Protein AF-A0A9P4V7V2-F1 (afdb_monomer_lite)

Structure (mmCIF, N/CA/C/O backbone):
data_AF-A0A9P4V7V2-F1
#
_entry.id   AF-A0A9P4V7V2-F1
#
loop_
_atom_site.group_PDB
_atom_site.id
_atom_site.type_symbol
_atom_site.label_atom_id
_atom_site.label_alt_id
_atom_site.label_comp_id
_atom_site.label_asym_id
_atom_site.label_entity_id
_atom_site.label_seq_id
_atom_site.pdbx_PDB_ins_code
_atom_site.Cartn_x
_atom_site.Cartn_y
_atom_site.Cartn_z
_atom_site.occupancy
_atom_site.B_iso_or_equiv
_atom_site.auth_seq_id
_atom_site.auth_comp_id
_atom_site.auth_asym_id
_atom_site.auth_atom_id
_atom_site.pdbx_PDB_model_num
ATOM 1 N N . MET A 1 1 ? 22.843 38.818 9.099 1.00 37.25 1 MET A N 1
ATOM 2 C CA . MET A 1 1 ? 23.395 37.895 10.114 1.00 37.25 1 MET A CA 1
ATOM 3 C C . MET A 1 1 ? 22.519 36.655 10.127 1.00 37.25 1 MET A C 1
ATOM 5 O O . MET A 1 1 ? 21.359 36.767 10.492 1.00 37.25 1 MET A O 1
ATOM 9 N N . ALA A 1 2 ? 23.016 35.526 9.620 1.00 35.94 2 ALA A N 1
ATOM 10 C CA . ALA A 1 2 ? 22.269 34.270 9.603 1.00 35.94 2 ALA A CA 1
ATOM 11 C C . ALA A 1 2 ? 22.417 33.588 10.969 1.00 35.94 2 ALA A C 1
ATOM 13 O O . ALA A 1 2 ? 23.533 33.286 11.388 1.00 35.94 2 ALA A O 1
ATOM 14 N N . VAL A 1 3 ? 21.301 33.394 11.670 1.00 40.19 3 VAL A N 1
ATOM 15 C CA . VAL A 1 3 ? 21.255 32.634 12.921 1.00 40.19 3 VAL A CA 1
ATOM 16 C C . VAL A 1 3 ? 21.347 31.158 12.546 1.00 40.19 3 VAL A C 1
ATOM 18 O O . VAL A 1 3 ? 20.415 30.593 11.980 1.00 40.19 3 VAL A O 1
ATOM 21 N N . GLY A 1 4 ? 22.513 30.556 12.779 1.00 35.72 4 GLY A N 1
ATOM 22 C CA . GLY A 1 4 ? 22.720 29.126 12.592 1.00 35.72 4 GLY A CA 1
ATOM 23 C C . GLY A 1 4 ? 21.920 28.348 13.630 1.00 35.72 4 GLY A C 1
ATOM 24 O O . GLY A 1 4 ? 22.190 28.458 14.824 1.00 35.72 4 GLY A O 1
ATOM 25 N N . LEU A 1 5 ? 20.939 27.567 13.179 1.00 38.84 5 LEU A N 1
ATOM 26 C CA . LEU A 1 5 ? 20.303 26.545 14.003 1.00 38.84 5 LEU A CA 1
ATOM 27 C C . LEU A 1 5 ? 21.349 25.452 14.266 1.00 38.84 5 LEU A C 1
ATOM 29 O O . LEU A 1 5 ? 21.748 24.730 13.353 1.00 38.84 5 LEU A O 1
ATOM 33 N N . SER A 1 6 ? 21.846 25.391 15.500 1.00 39.31 6 SER A N 1
ATOM 34 C CA . SER A 1 6 ? 22.744 24.334 15.964 1.00 39.31 6 SER A CA 1
ATOM 35 C C . SER A 1 6 ? 21.979 23.013 15.968 1.00 39.31 6 SER A C 1
ATOM 37 O O . SER A 1 6 ? 21.012 22.873 16.711 1.00 39.31 6 SER A O 1
ATOM 39 N N . ALA A 1 7 ? 22.396 22.054 15.140 1.00 36.41 7 ALA A N 1
ATOM 40 C CA . ALA A 1 7 ? 21.863 20.699 15.181 1.00 36.41 7 ALA A CA 1
ATOM 41 C C . ALA A 1 7 ? 22.254 20.057 16.519 1.00 36.41 7 ALA A C 1
ATOM 43 O O . ALA A 1 7 ? 23.437 19.863 16.804 1.00 36.41 7 ALA A O 1
ATOM 44 N N . GLU A 1 8 ? 21.263 19.787 17.361 1.00 43.97 8 GLU A N 1
ATOM 45 C CA . GLU A 1 8 ? 21.451 19.118 18.643 1.00 43.97 8 GLU A CA 1
ATOM 46 C C . GLU A 1 8 ? 21.884 17.665 18.389 1.00 43.97 8 GLU A C 1
ATOM 48 O O . GLU A 1 8 ? 21.303 16.961 17.559 1.00 43.97 8 GLU A O 1
ATOM 53 N N . ALA A 1 9 ? 22.966 17.229 19.036 1.00 37.91 9 ALA A N 1
ATOM 54 C CA . ALA A 1 9 ? 23.519 15.898 18.824 1.00 37.91 9 ALA A CA 1
ATOM 55 C C . ALA A 1 9 ? 22.587 14.843 19.440 1.00 37.91 9 ALA A C 1
ATOM 57 O O . ALA A 1 9 ? 22.556 14.670 20.656 1.00 37.91 9 ALA A O 1
ATOM 58 N N . MET A 1 10 ? 21.835 14.125 18.599 1.00 35.62 10 MET A N 1
ATOM 59 C CA . MET A 1 10 ? 21.063 12.957 19.029 1.00 35.62 10 MET A CA 1
ATOM 60 C C . MET A 1 10 ? 22.012 11.847 19.495 1.00 35.62 10 MET A C 1
ATOM 62 O O . MET A 1 10 ? 22.869 11.385 18.738 1.00 35.62 10 MET A O 1
ATOM 66 N N . LEU A 1 11 ? 21.849 11.404 20.742 1.00 46.38 11 LEU A N 1
ATOM 67 C CA . LEU A 1 11 ? 22.545 10.239 21.283 1.00 46.38 11 LEU A CA 1
ATOM 68 C C . LEU A 1 11 ? 22.006 8.970 20.616 1.00 46.38 11 LEU A C 1
ATOM 70 O O . LEU A 1 11 ? 20.794 8.803 20.489 1.00 46.38 11 LEU A O 1
ATOM 74 N N . ALA A 1 12 ? 22.893 8.053 20.224 1.00 43.50 12 ALA A N 1
ATOM 75 C CA . ALA A 1 12 ? 22.511 6.792 19.584 1.00 43.50 12 ALA A CA 1
ATOM 76 C C . ALA A 1 12 ? 21.562 5.935 20.448 1.00 43.50 12 ALA A C 1
ATOM 78 O O . ALA A 1 12 ? 20.797 5.147 19.900 1.00 43.50 12 ALA A O 1
ATOM 79 N N . GLU A 1 13 ? 21.555 6.128 21.773 1.00 48.25 13 GLU A N 1
ATOM 80 C CA . GLU A 1 13 ? 20.610 5.460 22.680 1.00 48.25 13 GLU A CA 1
ATOM 81 C C . GLU A 1 13 ? 19.154 5.897 22.472 1.00 48.25 13 GLU A C 1
ATOM 83 O O . GLU A 1 13 ? 18.245 5.146 22.789 1.00 48.25 13 GLU A O 1
ATOM 88 N N . SER A 1 14 ? 18.910 7.080 21.897 1.00 56.03 14 SER A N 1
ATOM 89 C CA . SER A 1 14 ? 17.547 7.535 21.584 1.00 56.03 14 SER A CA 1
ATOM 90 C C . SER A 1 14 ? 16.941 6.830 20.365 1.00 56.03 14 SER A C 1
ATOM 92 O O . SER A 1 14 ? 15.735 6.906 20.146 1.00 56.03 14 SER A O 1
ATOM 94 N N . LEU A 1 15 ? 17.767 6.147 19.561 1.00 49.16 15 LEU A N 1
ATOM 95 C CA . LEU A 1 15 ? 17.341 5.493 18.321 1.00 49.16 15 LEU A CA 1
ATOM 96 C C . LEU A 1 15 ? 16.906 4.037 18.515 1.00 49.16 15 LEU A C 1
ATOM 98 O O . LEU A 1 15 ? 16.315 3.468 17.595 1.00 49.16 15 LEU A O 1
ATOM 102 N N . VAL A 1 16 ? 17.223 3.442 19.666 1.00 53.06 16 VAL A N 1
ATOM 103 C CA . VAL A 1 16 ? 16.916 2.046 19.988 1.00 53.06 16 VAL A CA 1
ATOM 104 C C . VAL A 1 16 ? 16.326 2.018 21.386 1.00 53.06 16 VAL A C 1
ATOM 106 O O . VAL A 1 16 ? 16.990 2.424 22.339 1.00 53.06 16 VAL A O 1
ATOM 109 N N . SER A 1 17 ? 15.078 1.574 21.528 1.00 69.75 17 SER A N 1
ATOM 110 C CA . SER A 1 17 ? 14.465 1.534 22.856 1.00 69.75 17 SER A CA 1
ATOM 111 C C . SER A 1 17 ? 15.175 0.492 23.727 1.00 69.75 17 SER A C 1
ATOM 113 O O . SER A 1 17 ? 15.653 -0.537 23.242 1.00 69.75 17 SER A O 1
ATOM 115 N N . ALA A 1 18 ? 15.250 0.733 25.038 1.00 70.19 18 ALA A N 1
ATOM 116 C CA . ALA A 1 18 ? 15.827 -0.242 25.967 1.00 70.19 18 ALA A CA 1
ATOM 117 C C . ALA A 1 18 ? 15.110 -1.607 25.885 1.00 70.19 18 ALA A C 1
ATOM 119 O O . ALA A 1 18 ? 15.733 -2.648 26.072 1.00 70.19 18 ALA A O 1
ATOM 120 N N . GLU A 1 19 ? 13.822 -1.597 25.537 1.00 71.31 19 GLU A N 1
ATOM 121 C CA . GLU A 1 19 ? 12.991 -2.782 25.309 1.00 71.31 19 GLU A CA 1
ATOM 122 C C . GLU A 1 19 ? 13.424 -3.566 24.060 1.00 71.31 19 GLU A C 1
ATOM 124 O O . GLU A 1 19 ? 13.492 -4.793 24.101 1.00 71.31 19 GLU A O 1
ATOM 129 N N . GLU A 1 20 ? 13.784 -2.879 22.970 1.00 63.53 20 GLU A N 1
ATOM 130 C CA . GLU A 1 20 ? 14.315 -3.506 21.752 1.00 63.53 20 GLU A CA 1
ATOM 131 C C . GLU A 1 20 ? 15.679 -4.156 22.008 1.00 63.53 20 GLU A C 1
ATOM 133 O O . GLU A 1 20 ? 15.911 -5.295 21.599 1.00 63.53 20 GLU A O 1
ATOM 138 N N . VAL A 1 21 ? 16.574 -3.466 22.727 1.00 74.56 21 VAL A N 1
ATOM 139 C CA . VAL A 1 21 ? 17.888 -4.023 23.093 1.00 74.56 21 VAL A CA 1
ATOM 140 C C . VAL A 1 21 ? 17.720 -5.241 23.996 1.00 74.56 21 VAL A C 1
ATOM 142 O O . VAL A 1 21 ? 18.354 -6.268 23.756 1.00 74.56 21 VAL A O 1
ATOM 145 N N . GLN A 1 22 ? 16.844 -5.153 24.999 1.00 74.50 22 GLN A N 1
ATOM 146 C CA . GLN A 1 22 ? 16.570 -6.259 25.910 1.00 74.50 22 GLN A CA 1
ATOM 147 C C . GLN A 1 22 ? 15.974 -7.460 25.163 1.00 74.50 22 GLN A C 1
ATOM 149 O O . GLN A 1 22 ? 16.446 -8.578 25.344 1.00 74.50 22 GLN A O 1
ATOM 154 N N . GLY A 1 23 ? 15.030 -7.234 24.243 1.00 69.19 23 GLY A N 1
ATOM 155 C CA . GLY A 1 23 ? 14.457 -8.292 23.407 1.00 69.19 23 GLY A CA 1
ATOM 156 C C . GLY A 1 23 ? 15.485 -8.986 22.506 1.00 69.19 23 GLY A C 1
ATOM 157 O O . GLY A 1 23 ? 15.437 -10.205 22.336 1.00 69.19 23 GLY A O 1
ATOM 158 N N . ILE A 1 24 ? 16.457 -8.239 21.968 1.00 70.00 24 ILE A N 1
ATOM 159 C CA . ILE A 1 24 ? 17.571 -8.804 21.190 1.00 70.00 24 ILE A CA 1
ATOM 160 C C . ILE A 1 24 ? 18.486 -9.648 22.087 1.00 70.00 24 ILE A C 1
ATOM 162 O O . ILE A 1 24 ? 18.857 -10.761 21.710 1.00 70.00 24 ILE A O 1
ATOM 166 N N . VAL A 1 25 ? 18.851 -9.138 23.265 1.00 79.44 25 VAL A N 1
ATOM 167 C CA . VAL A 1 25 ? 19.723 -9.842 24.219 1.00 79.44 25 VAL A CA 1
ATOM 168 C C . VAL A 1 25 ? 19.065 -11.133 24.703 1.00 79.44 25 VAL A C 1
ATOM 170 O O . VAL A 1 25 ? 19.703 -12.186 24.669 1.00 79.44 25 VAL A O 1
ATOM 173 N N . ASP A 1 26 ? 17.786 -11.082 25.066 1.00 76.12 26 ASP A N 1
ATOM 174 C CA . ASP A 1 26 ? 17.034 -12.244 25.537 1.00 76.12 26 ASP A CA 1
ATOM 175 C C . ASP A 1 26 ? 16.892 -13.305 24.436 1.00 76.12 26 ASP A C 1
ATOM 177 O O . ASP A 1 26 ? 17.086 -14.492 24.690 1.00 76.12 26 ASP A O 1
ATOM 181 N N . ALA A 1 27 ? 16.653 -12.903 23.184 1.00 64.88 27 ALA A N 1
ATOM 182 C CA . ALA A 1 27 ? 16.583 -13.840 22.064 1.00 64.88 27 ALA A CA 1
ATOM 183 C C . ALA A 1 27 ? 17.927 -14.521 21.750 1.00 64.88 27 ALA A C 1
ATOM 185 O O . ALA A 1 27 ? 17.959 -15.711 21.424 1.00 64.88 27 ALA A O 1
ATOM 186 N N . ILE A 1 28 ? 19.041 -13.791 21.879 1.00 77.75 28 ILE A N 1
ATOM 187 C CA . ILE A 1 28 ? 20.390 -14.353 21.723 1.00 77.75 28 ILE A CA 1
ATOM 188 C C . ILE A 1 28 ? 20.692 -15.346 22.852 1.00 77.75 28 ILE A C 1
ATOM 190 O O . ILE A 1 28 ? 21.239 -16.418 22.585 1.00 77.75 28 ILE A O 1
ATOM 194 N N . LEU A 1 29 ? 20.328 -15.016 24.096 1.00 79.81 29 LEU A N 1
ATOM 195 C CA . LEU A 1 29 ? 20.569 -15.867 25.265 1.00 79.81 29 LEU A CA 1
ATOM 196 C C . LEU A 1 29 ? 19.716 -17.141 25.255 1.00 79.81 29 LEU A C 1
ATOM 198 O O . LEU A 1 29 ? 20.208 -18.208 25.621 1.00 79.81 29 LEU A O 1
ATOM 202 N N . ASP A 1 30 ? 18.475 -17.057 24.779 1.00 75.25 30 ASP A N 1
ATOM 203 C CA . ASP A 1 30 ? 17.544 -18.187 24.761 1.00 75.25 30 ASP A CA 1
ATOM 204 C C . ASP A 1 30 ? 17.687 -19.102 23.533 1.00 75.25 30 ASP A C 1
ATOM 206 O O . ASP A 1 30 ? 17.002 -20.126 23.444 1.00 75.25 30 ASP A O 1
ATOM 210 N N . GLY A 1 31 ? 18.521 -18.746 22.548 1.00 50.81 31 GLY A N 1
ATOM 211 C CA . GLY A 1 31 ? 18.637 -19.488 21.284 1.00 50.81 31 GLY A CA 1
ATOM 212 C C . GLY A 1 31 ? 17.319 -19.569 20.501 1.00 50.81 31 GLY A C 1
ATOM 213 O O . GLY A 1 31 ? 17.166 -20.396 19.598 1.00 50.81 31 GLY A O 1
ATOM 214 N N . ARG A 1 32 ? 16.345 -18.726 20.855 1.00 47.91 32 ARG A N 1
ATOM 215 C CA . ARG A 1 32 ? 15.065 -18.608 20.171 1.00 47.91 32 ARG A CA 1
ATOM 216 C C . ARG A 1 32 ? 15.226 -17.546 19.091 1.00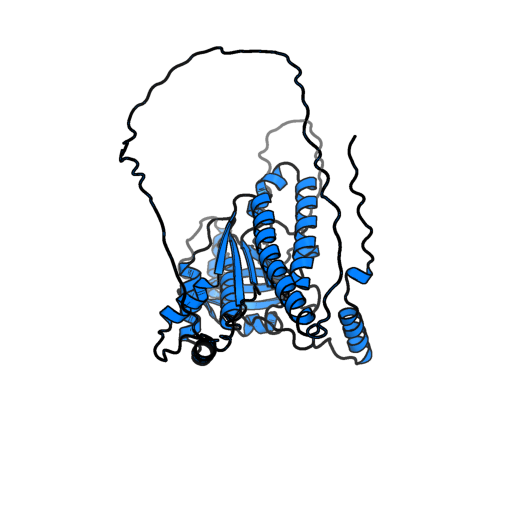 47.91 32 ARG A C 1
ATOM 218 O O . ARG A 1 32 ? 15.680 -16.442 19.360 1.00 47.91 32 ARG A O 1
ATOM 225 N N . SER A 1 33 ? 14.809 -17.865 17.863 1.00 49.06 33 SER A N 1
ATOM 226 C CA . SER A 1 33 ? 14.458 -16.817 16.895 1.00 49.06 33 SER A CA 1
ATOM 227 C C . SER A 1 33 ? 13.542 -15.831 17.621 1.00 49.06 33 SER A C 1
ATOM 229 O O . SER A 1 33 ? 12.643 -16.308 18.320 1.00 49.06 33 SER A O 1
ATOM 231 N N . ILE A 1 34 ? 13.816 -14.520 17.515 1.00 49.81 34 ILE A N 1
ATOM 232 C CA . ILE A 1 34 ? 13.011 -13.430 18.088 1.00 49.81 34 ILE A CA 1
ATOM 233 C C . ILE A 1 34 ? 11.565 -13.654 17.628 1.00 49.81 34 ILE A C 1
ATOM 235 O O . ILE A 1 34 ? 11.141 -13.193 16.570 1.00 49.81 34 ILE A O 1
ATOM 239 N N . ARG A 1 35 ? 10.804 -14.447 18.384 1.00 45.56 35 ARG A N 1
ATOM 240 C CA . ARG A 1 35 ? 9.365 -14.581 18.228 1.00 45.56 35 ARG A CA 1
ATOM 241 C C . ARG A 1 35 ? 8.835 -13.338 18.891 1.00 45.56 35 ARG A C 1
ATOM 243 O O . ARG A 1 35 ? 8.602 -13.322 20.094 1.00 45.56 35 ARG A O 1
ATOM 250 N N . ASP A 1 36 ? 8.816 -12.292 18.081 1.00 48.75 36 ASP A N 1
ATOM 251 C CA 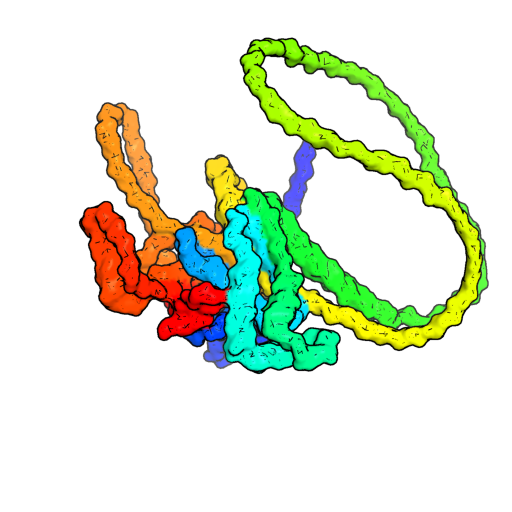. ASP A 1 36 ? 8.410 -10.960 18.464 1.00 48.75 36 ASP A CA 1
ATOM 252 C C . ASP A 1 36 ? 7.086 -11.029 19.225 1.00 48.75 36 ASP A C 1
ATOM 254 O O . ASP A 1 36 ? 6.132 -11.687 18.793 1.00 48.75 36 ASP A O 1
ATOM 258 N N . GLY A 1 37 ? 7.081 -10.432 20.410 1.00 42.62 37 GLY A N 1
ATOM 259 C CA . GLY A 1 37 ? 5.959 -10.485 21.325 1.00 42.62 37 GLY A CA 1
ATOM 260 C C . GLY A 1 37 ? 4.771 -9.756 20.724 1.00 42.62 37 GLY A C 1
ATOM 261 O O . GLY A 1 37 ? 4.743 -8.536 20.735 1.00 42.62 37 GLY A O 1
ATOM 262 N N . GLY A 1 38 ? 3.797 -10.504 20.204 1.00 52.44 38 GLY A N 1
ATOM 263 C CA . GLY A 1 38 ? 2.387 -10.111 20.118 1.00 52.44 38 GLY A CA 1
ATOM 264 C C . GLY A 1 38 ? 2.032 -8.779 19.447 1.00 52.44 38 GLY A C 1
ATOM 265 O O . GLY A 1 38 ? 0.898 -8.344 19.621 1.00 52.44 38 GLY A O 1
ATOM 266 N N . LYS A 1 39 ? 2.938 -8.121 18.711 1.00 62.78 39 LYS A N 1
ATOM 267 C CA . LYS A 1 39 ? 2.608 -6.874 18.015 1.00 62.78 39 LYS A CA 1
ATOM 268 C C . LYS A 1 39 ? 1.527 -7.147 16.978 1.00 62.78 39 LYS A C 1
ATOM 270 O O . LYS A 1 39 ? 1.638 -8.086 16.186 1.00 62.78 39 LYS A O 1
ATOM 275 N N . GLU A 1 40 ? 0.482 -6.330 17.019 1.00 81.06 40 GLU A N 1
ATOM 276 C CA . GLU A 1 40 ? -0.679 -6.439 16.147 1.00 81.06 40 GLU A CA 1
ATOM 277 C C . GLU A 1 40 ? -0.229 -6.323 14.685 1.00 81.06 40 GLU A C 1
ATOM 279 O O . GLU A 1 40 ? 0.397 -5.342 14.276 1.00 81.06 40 GLU A O 1
ATOM 284 N N . ARG A 1 41 ? -0.469 -7.387 13.913 1.00 90.94 41 ARG A N 1
ATOM 285 C CA . ARG A 1 41 ? -0.146 -7.444 12.489 1.00 90.94 41 ARG A CA 1
ATOM 286 C C . ARG A 1 41 ? -1.423 -7.338 11.687 1.00 90.94 41 ARG A C 1
ATOM 288 O O . ARG A 1 41 ? -2.372 -8.082 11.920 1.00 90.94 41 ARG A O 1
ATOM 295 N N . VAL A 1 42 ? -1.382 -6.492 10.672 1.00 93.31 42 VAL A N 1
ATOM 296 C CA . VAL A 1 42 ? -2.456 -6.355 9.704 1.00 93.31 42 VAL A CA 1
ATOM 297 C C . VAL A 1 42 ? -2.332 -7.477 8.684 1.00 93.31 42 VAL A C 1
ATOM 299 O O . VAL A 1 42 ? -1.511 -7.407 7.763 1.00 93.31 42 VAL A O 1
ATOM 302 N N . SER A 1 43 ? -3.138 -8.524 8.855 1.00 93.31 43 SER A N 1
ATOM 303 C CA . SER A 1 43 ? -3.281 -9.584 7.854 1.00 93.31 43 SER A CA 1
ATOM 304 C C . SER A 1 43 ? -4.103 -9.105 6.657 1.00 93.31 43 SER A C 1
ATOM 306 O O . SER A 1 43 ? -5.054 -8.338 6.796 1.00 93.31 43 SER A O 1
ATOM 308 N N . LEU A 1 44 ? -3.734 -9.554 5.462 1.00 92.06 44 LEU A N 1
ATOM 309 C CA . LEU A 1 44 ? -4.416 -9.230 4.211 1.00 92.06 44 LEU A CA 1
ATOM 310 C C . LEU A 1 44 ? -5.560 -10.194 3.894 1.00 92.06 44 LEU A C 1
ATOM 312 O O . LEU A 1 44 ? -6.380 -9.879 3.025 1.00 92.06 44 LEU A O 1
ATOM 316 N N . GLY A 1 45 ? -5.613 -11.344 4.576 1.00 90.38 45 GLY A N 1
ATOM 317 C CA . GLY A 1 45 ? -6.592 -12.406 4.340 1.00 90.38 45 GLY A CA 1
ATOM 318 C C . GLY A 1 45 ? -6.235 -13.301 3.151 1.00 90.38 45 GLY A C 1
ATOM 319 O O . GLY A 1 45 ? -7.080 -14.051 2.666 1.00 90.38 45 GLY A O 1
ATOM 320 N N . VAL A 1 46 ? -4.992 -13.220 2.670 1.00 94.62 46 VAL A N 1
ATOM 321 C CA . VAL A 1 46 ? -4.467 -14.020 1.557 1.00 94.62 46 VAL A CA 1
ATOM 322 C C . VAL A 1 46 ? -3.321 -14.844 2.102 1.00 94.62 46 VAL A C 1
ATOM 324 O O . VAL A 1 46 ? -2.270 -14.292 2.422 1.00 94.62 46 VAL A O 1
ATOM 327 N N . LYS A 1 47 ? -3.503 -16.162 2.208 1.00 95.31 47 LYS A N 1
ATOM 328 C CA . LYS A 1 47 ? -2.571 -17.027 2.945 1.00 95.31 47 LYS A CA 1
ATOM 329 C C . LYS A 1 47 ? -1.161 -16.951 2.387 1.00 95.31 47 LYS A C 1
ATOM 331 O O . LYS A 1 47 ? -0.216 -16.831 3.156 1.00 95.31 47 LYS A O 1
ATOM 336 N N . SER A 1 48 ? -1.027 -16.973 1.060 1.00 96.06 48 SER A N 1
ATOM 337 C CA . SER A 1 48 ? 0.287 -16.918 0.417 1.00 96.06 48 SER A CA 1
ATOM 338 C C . SER A 1 48 ? 1.024 -15.609 0.713 1.00 96.06 48 SER A C 1
ATOM 340 O O . SER A 1 48 ? 2.239 -15.618 0.902 1.00 96.06 48 SER A O 1
ATOM 342 N N . VAL A 1 49 ? 0.304 -14.487 0.761 1.00 96.50 49 VAL A N 1
ATOM 343 C CA . VAL A 1 49 ? 0.892 -13.172 1.038 1.00 96.50 49 VAL A CA 1
ATOM 344 C C . VAL A 1 49 ? 1.158 -13.007 2.529 1.00 96.50 49 VAL A C 1
ATOM 346 O O . VAL A 1 49 ? 2.249 -12.592 2.902 1.00 96.50 49 VAL A O 1
ATOM 349 N N . ASP A 1 50 ? 0.213 -13.384 3.386 1.00 95.81 50 ASP A N 1
ATOM 350 C CA . ASP A 1 50 ? 0.377 -13.295 4.834 1.00 95.81 50 ASP A CA 1
ATOM 351 C C . ASP A 1 50 ? 1.536 -14.176 5.311 1.00 95.81 50 ASP A C 1
ATOM 353 O O . ASP A 1 50 ? 2.339 -13.720 6.115 1.00 95.81 50 ASP A O 1
ATOM 357 N N . GLU A 1 51 ? 1.709 -15.386 4.772 1.00 95.00 51 GLU A N 1
ATOM 358 C CA . GLU A 1 51 ? 2.860 -16.246 5.074 1.00 95.00 51 GLU A CA 1
ATOM 359 C C . GLU A 1 51 ? 4.189 -15.588 4.669 1.00 95.00 51 GLU A C 1
ATOM 361 O O . GLU A 1 51 ? 5.119 -15.527 5.478 1.00 95.00 51 GLU A O 1
ATOM 366 N N . ALA A 1 52 ? 4.261 -15.008 3.466 1.00 94.81 52 ALA A N 1
ATOM 367 C CA . ALA A 1 52 ? 5.440 -14.272 3.003 1.00 94.81 52 ALA A CA 1
ATOM 368 C C . ALA A 1 52 ? 5.753 -13.045 3.877 1.00 94.81 52 ALA A C 1
ATOM 370 O O . ALA A 1 52 ? 6.916 -12.707 4.098 1.00 94.81 52 ALA A O 1
ATOM 371 N N . LEU A 1 53 ? 4.711 -12.408 4.417 1.00 94.75 53 LEU A N 1
ATOM 372 C CA . LEU A 1 53 ? 4.791 -11.278 5.339 1.00 94.75 53 LEU A CA 1
ATOM 373 C C . LEU A 1 53 ? 4.819 -11.712 6.814 1.00 94.75 53 LEU A C 1
ATOM 375 O O . LEU A 1 53 ? 4.649 -10.873 7.697 1.00 94.75 53 LEU A O 1
ATOM 379 N N . GLY A 1 54 ? 5.051 -12.993 7.125 1.00 91.69 54 GLY A N 1
ATOM 380 C CA . GLY A 1 54 ? 5.137 -13.519 8.497 1.00 91.69 54 GLY A CA 1
ATOM 381 C C . GLY A 1 54 ? 3.902 -13.248 9.366 1.00 91.69 54 GLY A C 1
ATOM 382 O O . GLY A 1 54 ? 4.033 -12.919 10.542 1.00 91.69 54 GLY A O 1
ATOM 383 N N . GLY A 1 55 ? 2.713 -13.356 8.781 1.00 91.12 55 GLY A N 1
ATOM 384 C CA . GLY A 1 55 ? 1.413 -13.116 9.407 1.00 91.12 55 GLY A CA 1
ATOM 385 C C . GLY A 1 55 ? 0.797 -11.745 9.116 1.00 91.12 55 GLY A C 1
ATOM 386 O O . GLY A 1 55 ? -0.267 -11.460 9.653 1.00 91.12 55 GLY A O 1
ATOM 387 N N . GLY A 1 56 ? 1.442 -10.900 8.304 1.00 93.50 56 GLY A N 1
ATOM 388 C CA . GLY A 1 56 ? 0.913 -9.595 7.891 1.00 93.50 56 GLY A CA 1
ATOM 389 C C . GLY A 1 56 ? 1.881 -8.430 8.109 1.00 93.50 56 GLY A C 1
ATOM 390 O O . GLY A 1 56 ? 3.038 -8.608 8.508 1.00 93.50 56 GLY A O 1
ATOM 391 N N . LEU A 1 57 ? 1.399 -7.216 7.846 1.00 94.62 57 LEU A N 1
ATOM 392 C CA . LEU A 1 57 ? 2.181 -5.986 7.971 1.00 94.62 57 LEU A CA 1
ATOM 393 C C . LEU A 1 57 ? 2.169 -5.454 9.402 1.00 94.62 57 LEU A C 1
ATOM 395 O O . LEU A 1 57 ? 1.165 -5.531 10.100 1.00 94.62 57 LEU A O 1
ATOM 399 N N . ARG A 1 58 ? 3.299 -4.901 9.830 1.00 92.06 58 ARG A N 1
ATOM 400 C CA . ARG A 1 58 ? 3.486 -4.312 11.160 1.00 92.06 58 ARG A CA 1
ATOM 401 C C . ARG A 1 58 ? 3.466 -2.792 11.078 1.00 92.06 58 ARG A C 1
ATOM 403 O O . ARG A 1 58 ? 3.704 -2.244 10.006 1.00 92.06 58 ARG A O 1
ATOM 410 N N . GLU A 1 59 ? 3.273 -2.135 12.217 1.00 92.62 59 GLU A N 1
ATOM 411 C CA . GLU A 1 59 ? 3.571 -0.706 12.389 1.00 92.62 59 GLU A CA 1
ATOM 412 C C . GLU A 1 59 ? 4.971 -0.337 11.855 1.00 92.62 59 GLU A C 1
ATOM 414 O O . GLU A 1 59 ? 5.895 -1.157 11.870 1.00 92.62 59 GLU A O 1
ATOM 419 N N . GLY A 1 60 ? 5.128 0.901 11.386 1.00 94.50 60 GLY A N 1
ATOM 420 C CA . GLY A 1 60 ? 6.364 1.382 10.768 1.00 94.50 60 GLY A CA 1
ATOM 421 C C . GLY A 1 60 ? 6.173 1.868 9.335 1.00 94.50 60 GLY A C 1
ATOM 422 O O . GLY A 1 60 ? 5.052 2.032 8.845 1.00 94.50 60 GLY A O 1
ATOM 423 N N . VAL A 1 61 ? 7.292 2.118 8.653 1.00 96.69 61 VAL A N 1
ATOM 424 C CA . VAL A 1 61 ? 7.301 2.631 7.278 1.00 96.69 61 VAL A CA 1
ATOM 425 C C . VAL A 1 61 ? 7.525 1.489 6.297 1.00 96.69 61 VAL A C 1
ATOM 427 O O . VAL A 1 61 ? 8.592 0.870 6.261 1.00 96.69 61 VAL A O 1
ATOM 430 N N . VAL A 1 62 ? 6.539 1.250 5.440 1.00 97.00 62 VAL A N 1
ATOM 431 C CA . VAL A 1 62 ? 6.575 0.210 4.415 1.00 97.00 62 VAL A CA 1
ATOM 432 C C . VAL A 1 62 ? 6.557 0.860 3.032 1.00 97.00 62 VAL A C 1
ATOM 434 O O . VAL A 1 62 ? 5.649 1.617 2.693 1.00 97.00 62 VAL A O 1
ATOM 437 N N . SER A 1 63 ? 7.560 0.572 2.201 1.00 96.31 63 SER A N 1
ATOM 438 C CA . SER A 1 63 ? 7.542 1.000 0.794 1.00 96.31 63 SER A CA 1
ATOM 439 C C . SER A 1 63 ? 6.921 -0.063 -0.092 1.00 96.31 63 SER A C 1
ATOM 441 O O . SER A 1 63 ? 7.314 -1.224 -0.040 1.00 96.31 63 SER A O 1
ATOM 443 N N . VAL A 1 64 ? 5.985 0.344 -0.942 1.00 96.62 64 VAL A N 1
ATOM 444 C CA . VAL A 1 64 ? 5.377 -0.510 -1.960 1.00 96.62 64 VAL A CA 1
ATOM 445 C C . VAL A 1 64 ? 5.902 -0.060 -3.312 1.00 96.62 64 VAL A C 1
ATOM 447 O O . VAL A 1 64 ? 5.510 0.979 -3.841 1.00 96.62 64 VAL A O 1
ATOM 450 N N . ASN A 1 65 ? 6.840 -0.827 -3.855 1.00 95.12 65 ASN A N 1
ATOM 451 C CA . ASN A 1 65 ? 7.417 -0.581 -5.165 1.00 95.12 65 ASN A CA 1
ATOM 452 C C . ASN A 1 65 ? 6.574 -1.304 -6.212 1.00 95.12 65 ASN A C 1
ATOM 454 O O . ASN A 1 65 ? 6.402 -2.515 -6.115 1.00 95.12 65 ASN A O 1
ATOM 458 N N . CYS A 1 66 ? 6.033 -0.602 -7.201 1.00 93.25 66 CYS A N 1
ATOM 459 C CA . CYS A 1 66 ? 5.119 -1.217 -8.166 1.00 93.25 66 CYS A CA 1
ATOM 460 C C . CYS A 1 66 ? 5.295 -0.646 -9.572 1.00 93.25 66 CYS A C 1
ATOM 462 O O . CYS A 1 66 ? 5.659 0.515 -9.744 1.00 93.25 66 CYS A O 1
ATOM 464 N N . GLU A 1 67 ? 5.039 -1.452 -10.600 1.00 89.69 67 GLU A N 1
ATOM 465 C CA . GLU A 1 67 ? 4.983 -0.936 -11.969 1.00 89.69 67 GLU A CA 1
ATOM 466 C C . GLU A 1 67 ? 3.840 0.081 -12.112 1.00 89.69 67 GLU A C 1
ATOM 468 O O . GLU A 1 67 ? 2.764 -0.077 -11.530 1.00 89.69 67 GLU A O 1
ATOM 473 N N . ARG A 1 68 ? 4.051 1.129 -12.913 1.00 82.50 68 ARG A N 1
ATOM 474 C CA . ARG A 1 68 ? 3.011 2.130 -13.171 1.00 82.50 68 ARG A CA 1
ATOM 475 C C . ARG A 1 68 ? 1.783 1.479 -13.820 1.00 82.50 68 ARG A C 1
ATOM 477 O O . ARG A 1 68 ? 1.875 0.961 -14.927 1.00 82.50 68 ARG A O 1
ATOM 484 N N . GLY A 1 69 ? 0.632 1.569 -13.153 1.00 78.38 69 GLY A N 1
ATOM 485 C CA . GLY A 1 69 ? -0.609 0.922 -13.599 1.00 78.38 69 GLY A CA 1
ATOM 486 C C . GLY A 1 69 ? -0.697 -0.572 -13.263 1.00 78.38 69 GLY A C 1
ATOM 487 O O . GLY A 1 69 ? -1.579 -1.252 -13.783 1.00 78.38 69 GLY A O 1
ATOM 488 N N . GLY A 1 70 ? 0.216 -1.087 -12.434 1.00 83.12 70 GLY A N 1
ATOM 489 C CA . GLY A 1 70 ? 0.118 -2.419 -11.844 1.00 83.12 70 GLY A CA 1
ATOM 490 C C . GLY A 1 70 ? -0.785 -2.459 -10.608 1.00 83.12 70 GLY A C 1
ATOM 491 O O . GLY A 1 70 ? -1.368 -1.456 -10.200 1.00 83.12 70 GLY A O 1
ATOM 492 N N . ASP A 1 71 ? -0.828 -3.623 -9.962 1.00 88.69 71 ASP A N 1
ATOM 493 C CA . ASP A 1 71 ? -1.735 -3.921 -8.840 1.00 88.69 71 ASP A CA 1
ATOM 494 C C . ASP A 1 71 ? -1.244 -3.334 -7.489 1.00 88.69 71 ASP A C 1
ATOM 496 O O . ASP A 1 71 ? -1.700 -3.733 -6.420 1.00 88.69 71 ASP A O 1
ATOM 500 N N . GLY A 1 72 ? -0.285 -2.396 -7.508 1.00 92.12 72 GLY A N 1
ATOM 501 C CA . GLY A 1 72 ? 0.335 -1.831 -6.301 1.00 92.12 72 GLY A CA 1
ATOM 502 C C . GLY A 1 72 ? -0.604 -0.955 -5.472 1.00 92.12 72 GLY A C 1
ATOM 503 O O . GLY A 1 72 ? -0.573 -1.023 -4.242 1.00 92.12 72 GLY A O 1
ATOM 504 N N . LEU A 1 73 ? -1.468 -0.175 -6.132 1.00 93.38 73 LEU A N 1
ATOM 505 C CA . LEU A 1 73 ? -2.496 0.611 -5.448 1.00 93.38 73 LEU A CA 1
ATOM 506 C C . LEU A 1 73 ? -3.587 -0.302 -4.880 1.00 93.38 73 LEU A C 1
ATOM 508 O O . LEU A 1 73 ? -3.903 -0.184 -3.702 1.00 93.38 73 LEU A O 1
ATOM 512 N N . ASP A 1 74 ? -4.101 -1.253 -5.669 1.00 94.62 74 ASP A N 1
ATOM 513 C CA . ASP A 1 74 ? -5.090 -2.235 -5.195 1.00 94.62 74 ASP A CA 1
ATOM 514 C C . ASP A 1 74 ? -4.566 -3.015 -3.977 1.00 94.62 74 ASP A C 1
ATOM 516 O O . ASP A 1 74 ? -5.311 -3.232 -3.020 1.00 94.62 74 ASP A O 1
ATOM 520 N N . PHE A 1 75 ? -3.275 -3.375 -3.970 1.00 96.19 75 PHE A N 1
ATOM 521 C CA . PHE A 1 75 ? -2.609 -3.960 -2.807 1.00 96.19 75 PHE A CA 1
ATOM 522 C C . PHE A 1 75 ? -2.689 -3.035 -1.584 1.00 96.19 75 PHE A C 1
ATOM 524 O O . PHE A 1 75 ? -3.172 -3.447 -0.532 1.00 96.19 75 PHE A O 1
ATOM 531 N N . SER A 1 76 ? -2.289 -1.766 -1.716 1.00 96.50 76 SER A N 1
ATOM 532 C CA . SER A 1 76 ? -2.365 -0.795 -0.616 1.00 96.50 76 SER A CA 1
ATOM 533 C C . SER A 1 76 ? -3.784 -0.533 -0.118 1.00 96.50 76 SER A C 1
ATOM 535 O O . SER A 1 76 ? -3.978 -0.411 1.089 1.00 96.50 76 SER A O 1
ATOM 537 N N . LEU A 1 77 ? -4.774 -0.469 -1.011 1.00 96.44 77 LEU A N 1
ATOM 538 C CA . LEU A 1 77 ? -6.176 -0.288 -0.627 1.00 96.44 77 LEU A CA 1
ATOM 539 C C . LEU A 1 77 ? -6.725 -1.518 0.107 1.00 96.44 77 LEU A C 1
ATOM 541 O O . LEU A 1 77 ? -7.529 -1.378 1.024 1.00 96.44 77 LEU A O 1
ATOM 545 N N . ASN A 1 78 ? -6.261 -2.721 -0.239 1.00 96.62 78 ASN A N 1
ATOM 546 C CA . ASN A 1 78 ? -6.589 -3.931 0.510 1.00 96.62 78 ASN A CA 1
ATOM 547 C C . ASN A 1 78 ? -5.938 -3.949 1.900 1.00 96.62 78 ASN A C 1
ATOM 549 O O . ASN A 1 78 ? -6.583 -4.401 2.846 1.00 96.62 78 ASN A O 1
ATOM 553 N N . VAL A 1 79 ? -4.715 -3.428 2.061 1.00 96.94 79 VAL A N 1
ATOM 554 C CA . VAL A 1 79 ? -4.125 -3.224 3.399 1.00 96.94 79 VAL A CA 1
ATOM 555 C C . VAL A 1 79 ? -4.957 -2.227 4.202 1.00 96.94 79 VAL A C 1
ATOM 557 O O . VAL A 1 79 ? -5.344 -2.545 5.320 1.00 96.94 79 VAL A O 1
ATOM 560 N N . LEU A 1 80 ? -5.308 -1.078 3.614 1.00 96.88 80 LEU A N 1
ATOM 561 C CA . LEU A 1 80 ? -6.169 -0.074 4.248 1.00 96.88 80 LEU A CA 1
ATOM 562 C C . LEU A 1 80 ? -7.491 -0.695 4.716 1.00 96.88 80 LEU A C 1
ATOM 564 O O . LEU A 1 80 ? -7.870 -0.543 5.875 1.00 96.88 80 LEU A O 1
ATOM 568 N N . ALA A 1 81 ? -8.172 -1.437 3.839 1.00 96.19 81 ALA A N 1
ATOM 569 C CA . ALA A 1 81 ? -9.422 -2.104 4.187 1.00 96.19 81 ALA A CA 1
ATOM 570 C C . ALA A 1 81 ? -9.222 -3.135 5.308 1.00 96.19 81 ALA A C 1
ATOM 572 O O . ALA A 1 81 ? -10.065 -3.240 6.190 1.00 96.19 81 ALA A O 1
ATOM 573 N N . SER A 1 82 ? -8.102 -3.866 5.312 1.00 95.38 82 SER A N 1
ATOM 574 C CA . SER A 1 82 ? -7.767 -4.808 6.389 1.00 95.38 82 SER A CA 1
ATOM 575 C C . SER A 1 82 ? -7.619 -4.100 7.736 1.00 95.38 82 SER A C 1
ATOM 577 O O . SER A 1 82 ? -8.226 -4.540 8.707 1.00 95.38 82 SER A O 1
ATOM 579 N N . CYS A 1 83 ? -6.889 -2.978 7.783 1.00 94.81 83 CYS A N 1
ATOM 580 C CA . CYS A 1 83 ? -6.714 -2.181 9.001 1.00 94.81 83 CYS A CA 1
ATOM 581 C C . CYS A 1 83 ? -8.055 -1.715 9.579 1.00 94.81 83 CYS A C 1
ATOM 583 O O . CYS A 1 83 ? -8.303 -1.862 10.770 1.00 94.81 83 CYS A O 1
ATOM 585 N N . LEU A 1 84 ? -8.932 -1.171 8.730 1.00 94.62 84 LEU A N 1
ATOM 586 C CA . LEU A 1 84 ? -10.220 -0.621 9.165 1.00 94.62 84 LEU A CA 1
ATOM 587 C C . LEU A 1 84 ? -11.233 -1.691 9.590 1.00 94.62 84 LEU A C 1
ATOM 589 O O . LEU A 1 84 ? -12.167 -1.394 10.336 1.00 94.62 84 LEU A O 1
ATOM 593 N N . LEU A 1 85 ? -11.107 -2.908 9.056 1.00 93.50 85 LEU A N 1
ATOM 594 C CA . LEU A 1 85 ? -11.996 -4.024 9.377 1.00 93.50 85 LEU A CA 1
ATOM 595 C C . LEU A 1 85 ? -11.541 -4.795 10.620 1.00 93.50 85 LEU A C 1
ATOM 597 O O . LEU A 1 85 ? -12.389 -5.349 11.311 1.00 93.50 85 LEU A O 1
ATOM 601 N N . GLN A 1 86 ? -10.236 -4.832 10.901 1.00 91.06 86 GLN A N 1
ATOM 602 C CA . GLN A 1 86 ? -9.687 -5.470 12.102 1.00 91.06 86 GLN A CA 1
ATOM 603 C C . GLN A 1 86 ? -9.967 -4.653 13.365 1.00 91.06 86 GLN A C 1
ATOM 605 O O . GLN A 1 86 ? -10.302 -5.230 14.395 1.00 91.06 86 GLN A O 1
ATOM 610 N N . ASP A 1 87 ? -9.886 -3.325 13.270 1.00 89.12 87 ASP A N 1
ATOM 611 C CA . ASP A 1 87 ? -10.143 -2.420 14.387 1.00 89.12 87 ASP A CA 1
ATOM 612 C C . ASP A 1 87 ? -11.287 -1.450 14.046 1.00 89.12 87 ASP A C 1
ATOM 614 O O . ASP A 1 87 ? -11.229 -0.660 13.100 1.00 89.12 87 ASP A O 1
ATOM 618 N N . ALA A 1 88 ? -12.355 -1.502 14.842 1.00 88.62 88 ALA A N 1
ATOM 619 C CA . ALA A 1 88 ? -13.530 -0.648 14.692 1.00 88.62 88 ALA A CA 1
ATOM 620 C C . ALA A 1 88 ? -13.261 0.829 15.025 1.00 88.62 88 ALA A C 1
ATOM 622 O O . ALA A 1 88 ? -13.963 1.715 14.536 1.00 88.62 88 ALA A O 1
ATOM 623 N N . THR A 1 89 ? -12.240 1.100 15.838 1.00 89.44 89 THR A N 1
ATOM 624 C CA . THR A 1 89 ? -11.839 2.454 16.246 1.00 89.44 89 THR A CA 1
ATOM 625 C C . THR A 1 89 ? -10.760 3.044 15.342 1.00 89.44 89 THR A C 1
ATOM 627 O O . THR A 1 89 ? -10.492 4.250 15.406 1.00 89.44 89 THR A O 1
ATOM 630 N N . ALA A 1 90 ? -10.175 2.220 14.466 1.00 92.44 90 ALA A N 1
ATOM 631 C CA . ALA A 1 90 ? -9.135 2.637 13.545 1.00 92.44 90 ALA A CA 1
ATOM 632 C C . ALA A 1 90 ? -9.654 3.649 12.520 1.00 92.44 90 ALA A C 1
ATOM 634 O O . ALA A 1 90 ? -10.671 3.428 11.856 1.00 92.44 90 ALA A O 1
ATOM 635 N N . THR A 1 91 ? -8.902 4.733 12.357 1.00 95.19 91 THR A N 1
ATOM 636 C CA . THR A 1 91 ? -9.034 5.706 11.270 1.00 95.19 91 THR A CA 1
ATOM 637 C C . THR A 1 91 ? -7.820 5.636 10.348 1.00 95.19 91 THR A C 1
ATOM 639 O O . THR A 1 91 ? -6.711 5.295 10.772 1.00 95.19 91 THR A O 1
ATOM 642 N N . ALA A 1 92 ? -8.024 5.971 9.077 1.00 97.12 92 ALA A N 1
ATOM 643 C CA . ALA A 1 92 ? -6.991 5.927 8.048 1.00 97.12 92 ALA A CA 1
ATOM 644 C C . ALA A 1 92 ? -6.843 7.285 7.355 1.00 97.12 92 ALA A C 1
ATOM 646 O O . ALA A 1 92 ? -7.834 7.968 7.105 1.00 97.12 92 ALA A O 1
ATOM 647 N N . ALA A 1 93 ? -5.612 7.655 7.005 1.00 97.69 93 ALA A N 1
ATOM 648 C CA . ALA A 1 93 ? -5.317 8.837 6.197 1.00 97.69 93 ALA A CA 1
ATOM 649 C C . ALA A 1 93 ? -4.726 8.434 4.838 1.00 97.69 93 ALA A C 1
ATOM 651 O O . ALA A 1 93 ? -3.825 7.601 4.769 1.00 97.69 93 ALA A O 1
ATOM 652 N N . VAL A 1 94 ? -5.205 9.031 3.750 1.00 98.12 94 VAL A N 1
ATOM 653 C CA . VAL A 1 94 ? -4.707 8.809 2.388 1.00 98.12 94 VAL A CA 1
ATOM 654 C C . VAL A 1 94 ? -4.266 10.140 1.799 1.00 98.12 94 VAL A C 1
ATOM 656 O O . VAL A 1 94 ? -5.081 11.028 1.581 1.00 98.12 94 VAL A O 1
ATOM 659 N N . ILE A 1 95 ? -2.977 10.274 1.518 1.00 97.94 95 ILE A N 1
ATOM 660 C CA . ILE A 1 95 ? -2.368 11.446 0.895 1.00 97.94 95 ILE A CA 1
ATOM 661 C C . ILE A 1 95 ? -2.208 11.147 -0.598 1.00 97.94 95 ILE A C 1
ATOM 663 O O . ILE A 1 95 ? -1.295 10.423 -1.002 1.00 97.94 95 ILE A O 1
ATOM 667 N N . ASP A 1 96 ? -3.112 11.696 -1.404 1.00 97.00 96 ASP A N 1
ATOM 668 C CA . ASP A 1 96 ? -3.183 11.500 -2.851 1.00 97.00 96 ASP A CA 1
ATOM 669 C C . ASP A 1 96 ? -2.491 12.653 -3.594 1.00 97.00 96 ASP A C 1
ATOM 671 O O . ASP A 1 96 ? -2.962 13.793 -3.620 1.00 97.00 96 ASP A O 1
ATOM 675 N N . THR A 1 97 ? -1.356 12.346 -4.217 1.00 94.50 97 THR A N 1
ATOM 676 C CA . THR A 1 97 ? -0.567 13.269 -5.039 1.00 94.50 97 THR A CA 1
ATOM 677 C C . THR A 1 97 ? -0.839 13.108 -6.535 1.00 94.50 97 THR A C 1
ATOM 679 O O . THR A 1 97 ? -0.451 13.972 -7.327 1.00 94.50 97 THR A O 1
ATOM 682 N N . ALA A 1 98 ? -1.446 11.993 -6.951 1.00 88.81 98 ALA A N 1
ATOM 683 C CA . ALA A 1 98 ? -1.634 11.632 -8.355 1.00 88.81 98 ALA A CA 1
ATOM 684 C C . ALA A 1 98 ? -3.084 11.820 -8.834 1.00 88.81 98 ALA A C 1
ATOM 686 O O . ALA A 1 98 ? -3.323 11.885 -10.042 1.00 88.81 98 ALA A O 1
ATOM 687 N N . GLY A 1 99 ? -4.042 11.962 -7.918 1.00 90.44 99 GLY A N 1
ATOM 688 C CA . GLY A 1 99 ? -5.468 12.047 -8.218 1.00 90.44 99 GLY A CA 1
ATOM 689 C C . GLY A 1 99 ? -6.066 10.714 -8.670 1.00 90.44 99 GLY A C 1
ATOM 690 O O . GLY A 1 99 ? -7.026 10.729 -9.439 1.00 90.44 99 GLY A O 1
ATOM 691 N N . ASN A 1 100 ? -5.450 9.586 -8.310 1.00 89.31 100 ASN A N 1
ATOM 692 C CA . ASN A 1 100 ? -5.799 8.238 -8.778 1.00 89.31 100 ASN A CA 1
ATOM 693 C C . ASN A 1 100 ? -6.546 7.404 -7.726 1.00 89.31 100 ASN A C 1
ATOM 695 O O . ASN A 1 100 ? -6.928 6.271 -8.026 1.00 89.31 100 ASN A O 1
ATOM 699 N N . VAL A 1 101 ? -6.751 7.935 -6.520 1.00 93.38 101 VAL A N 1
ATOM 700 C CA . VAL A 1 101 ? -7.478 7.233 -5.462 1.00 93.38 101 VAL A CA 1
ATOM 701 C C . VAL A 1 101 ? -8.978 7.303 -5.745 1.00 93.38 101 VAL A C 1
ATOM 703 O O . VAL A 1 101 ? -9.579 8.376 -5.760 1.00 93.38 101 VAL A O 1
ATOM 706 N N . ASP A 1 102 ? -9.591 6.139 -5.959 1.00 93.88 102 ASP A N 1
ATOM 707 C CA . ASP A 1 102 ? -11.030 6.004 -6.180 1.00 93.88 102 ASP A CA 1
ATOM 708 C C . ASP A 1 102 ? -11.738 5.546 -4.897 1.00 93.88 102 ASP A C 1
ATOM 710 O O . ASP A 1 102 ? -11.558 4.425 -4.418 1.00 93.88 102 ASP A O 1
ATOM 714 N N . VAL A 1 103 ? -12.589 6.417 -4.359 1.00 95.56 103 VAL A N 1
ATOM 715 C CA . VAL A 1 103 ? -13.402 6.154 -3.164 1.00 95.56 103 VAL A CA 1
ATOM 716 C C . VAL A 1 103 ? -14.348 4.968 -3.377 1.00 95.56 103 VAL A C 1
ATOM 718 O O . VAL A 1 103 ? -14.533 4.151 -2.475 1.00 95.56 103 VAL A O 1
ATOM 721 N N . LEU A 1 104 ? -14.908 4.821 -4.582 1.00 95.81 104 LEU A N 1
ATOM 722 C CA . LEU A 1 104 ? -15.807 3.712 -4.908 1.00 95.81 104 LEU A CA 1
ATOM 723 C C . LEU A 1 104 ? -15.058 2.382 -4.937 1.00 95.81 104 LEU A C 1
ATOM 725 O O . LEU A 1 104 ? -15.621 1.346 -4.573 1.00 95.81 104 LEU A O 1
ATOM 729 N N . ARG A 1 105 ? -13.777 2.403 -5.321 1.00 94.94 105 ARG A N 1
ATOM 730 C CA . ARG A 1 105 ? -12.911 1.225 -5.262 1.00 94.94 105 ARG A CA 1
ATOM 731 C C . ARG A 1 105 ? -12.680 0.789 -3.820 1.00 94.94 105 ARG A C 1
ATOM 733 O O . ARG A 1 105 ? -12.837 -0.393 -3.533 1.00 94.94 105 ARG A O 1
ATOM 740 N N . ILE A 1 106 ? -12.388 1.726 -2.914 1.00 96.50 106 ILE A N 1
ATOM 741 C CA . ILE A 1 106 ? -12.244 1.444 -1.474 1.00 96.50 106 ILE A CA 1
ATOM 742 C C . ILE A 1 106 ? -13.543 0.850 -0.917 1.00 96.50 106 ILE A C 1
ATOM 744 O O . ILE A 1 106 ? -13.517 -0.208 -0.289 1.00 96.50 106 ILE A O 1
ATOM 748 N N . TYR A 1 107 ? -14.682 1.482 -1.214 1.00 97.00 107 TYR A N 1
ATOM 749 C CA . TYR A 1 107 ? -15.999 0.997 -0.804 1.00 97.00 107 TYR A CA 1
ATOM 750 C C . TYR A 1 107 ? -16.275 -0.430 -1.300 1.00 97.00 107 TYR A C 1
ATOM 752 O O . TYR A 1 107 ? -16.663 -1.294 -0.518 1.00 97.00 107 TYR A O 1
ATOM 760 N N . SER A 1 108 ? -16.012 -0.704 -2.581 1.00 96.81 108 SER A N 1
ATOM 761 C CA . SER A 1 108 ? -16.220 -2.027 -3.186 1.00 96.81 108 SER A CA 1
ATOM 762 C C . SER A 1 108 ? -15.366 -3.107 -2.516 1.00 96.81 108 SER A C 1
ATOM 764 O O . SER A 1 108 ? -15.863 -4.198 -2.228 1.00 96.81 108 SER A O 1
ATOM 766 N N . ILE A 1 109 ? -14.107 -2.786 -2.192 1.00 96.19 109 ILE A N 1
ATOM 767 C CA . ILE A 1 109 ? -13.207 -3.690 -1.464 1.00 96.19 109 ILE A CA 1
ATOM 768 C C . ILE A 1 109 ? -13.785 -4.011 -0.081 1.00 96.19 109 ILE A C 1
ATOM 770 O O . ILE A 1 109 ? -13.873 -5.189 0.273 1.00 96.19 109 ILE A O 1
ATOM 774 N N . ILE A 1 110 ? -14.215 -2.991 0.673 1.00 96.06 110 ILE A N 1
ATOM 775 C CA . ILE A 1 110 ? -14.812 -3.148 2.010 1.00 96.06 110 ILE A CA 1
ATOM 776 C C . ILE A 1 110 ? -16.073 -4.019 1.940 1.00 96.06 110 ILE A C 1
ATOM 778 O O . ILE A 1 110 ? -16.165 -5.013 2.660 1.00 96.06 110 ILE A O 1
ATOM 782 N N . VAL A 1 111 ? -17.008 -3.704 1.038 1.00 95.50 111 VAL A N 1
ATOM 783 C CA . VAL A 1 111 ? -18.249 -4.474 0.848 1.00 95.50 111 VAL A CA 1
ATOM 784 C C . VAL A 1 111 ? -17.947 -5.930 0.496 1.00 95.50 111 VAL A C 1
ATOM 786 O O . VAL A 1 111 ? -18.536 -6.837 1.083 1.00 95.50 111 VAL A O 1
ATOM 789 N N . SER A 1 112 ? -17.006 -6.187 -0.420 1.00 94.19 112 SER A N 1
ATOM 790 C CA . SER A 1 112 ? -16.660 -7.564 -0.795 1.00 94.19 112 SER A CA 1
ATOM 791 C C . SER A 1 112 ? -16.108 -8.370 0.385 1.00 94.19 112 SER A C 1
ATOM 793 O O . SER A 1 112 ? -16.396 -9.559 0.502 1.00 94.19 112 SER A O 1
ATOM 795 N N . ARG A 1 113 ? -15.344 -7.733 1.282 1.00 92.25 113 ARG A N 1
ATOM 796 C CA . ARG A 1 113 ? -14.781 -8.386 2.470 1.00 92.25 113 ARG A CA 1
ATOM 797 C C . ARG A 1 113 ? -15.853 -8.671 3.513 1.00 92.25 113 ARG A C 1
ATOM 799 O O . ARG A 1 113 ? -15.917 -9.793 4.005 1.00 92.25 113 ARG A O 1
ATOM 806 N N . LEU A 1 114 ? -16.733 -7.707 3.779 1.00 92.50 114 LEU A N 1
ATOM 807 C CA . LEU A 1 114 ? -17.857 -7.882 4.703 1.00 92.50 114 LEU A CA 1
ATOM 808 C C . LEU A 1 114 ? -18.847 -8.960 4.232 1.00 92.50 114 LEU A C 1
ATOM 810 O O . LEU A 1 114 ? -19.402 -9.683 5.048 1.00 92.50 114 LEU A O 1
ATOM 814 N N . ASN A 1 115 ? -19.044 -9.108 2.919 1.00 91.25 115 ASN A N 1
ATOM 815 C CA . ASN A 1 115 ? -19.910 -10.154 2.368 1.00 91.25 115 ASN A CA 1
ATOM 816 C C . ASN A 1 115 ? -19.343 -11.573 2.526 1.00 91.25 115 ASN A C 1
ATOM 818 O O . ASN A 1 115 ? -20.102 -12.540 2.503 1.00 91.25 115 ASN A O 1
ATOM 822 N N . VAL A 1 116 ? -18.020 -11.713 2.636 1.00 88.94 116 VAL A N 1
ATOM 823 C CA . VAL A 1 116 ? -17.360 -13.018 2.789 1.00 88.94 116 VAL A CA 1
ATOM 824 C C . VAL A 1 116 ? -17.240 -13.405 4.260 1.00 88.94 116 VAL A C 1
ATOM 826 O O . VAL A 1 116 ? -17.366 -14.584 4.589 1.00 88.94 116 VAL A O 1
ATOM 829 N N . ASP A 1 117 ? -17.003 -12.430 5.134 1.00 87.88 117 ASP A N 1
ATOM 830 C CA . ASP A 1 117 ? -16.669 -12.667 6.532 1.00 87.88 117 ASP A CA 1
ATOM 831 C C . ASP A 1 117 ? -17.810 -12.245 7.471 1.00 87.88 117 ASP A C 1
ATOM 833 O O . ASP A 1 117 ? -17.957 -11.083 7.863 1.00 87.88 117 ASP A O 1
ATOM 837 N N . VAL A 1 118 ? -18.643 -13.226 7.823 1.00 85.75 118 VAL A N 1
ATOM 838 C CA . VAL A 1 118 ? -19.800 -13.043 8.714 1.00 85.75 118 VAL A CA 1
ATOM 839 C C . VAL A 1 118 ? -19.359 -12.661 10.133 1.00 85.75 118 VAL A C 1
ATOM 841 O O . VAL A 1 118 ? -20.050 -11.885 10.801 1.00 85.75 118 VAL A O 1
ATOM 844 N N . ASP A 1 119 ? -18.198 -13.148 10.575 1.00 85.56 119 ASP A N 1
ATOM 845 C CA . ASP A 1 119 ? -17.676 -12.902 11.920 1.00 85.56 119 ASP A CA 1
ATOM 846 C C . ASP A 1 119 ? -17.185 -11.451 12.056 1.00 85.56 119 ASP A C 1
ATOM 848 O O . ASP A 1 119 ? -17.425 -10.803 13.084 1.00 85.56 119 ASP A O 1
ATOM 852 N N . LEU A 1 120 ? -16.585 -10.887 10.997 1.00 83.62 120 LEU A N 1
ATOM 853 C CA . LEU A 1 120 ? -16.234 -9.461 10.942 1.00 83.62 120 LEU A CA 1
ATOM 854 C C . LEU A 1 120 ? -17.470 -8.564 11.025 1.00 83.62 120 LEU A C 1
ATOM 856 O O . LEU A 1 120 ? -17.473 -7.586 11.775 1.00 83.62 120 LEU A O 1
ATOM 860 N N . VAL A 1 121 ? -18.545 -8.905 10.307 1.00 84.94 121 VAL A N 1
ATOM 861 C CA . VAL A 1 121 ? -19.806 -8.147 10.367 1.00 84.94 121 VAL A CA 1
ATOM 862 C C . VAL A 1 121 ? -20.369 -8.150 11.787 1.00 84.94 121 VAL A C 1
ATOM 864 O O . VAL A 1 121 ? -20.810 -7.110 12.279 1.00 84.94 121 VAL A O 1
ATOM 867 N N . GLN A 1 122 ? -20.342 -9.296 12.471 1.00 84.56 122 GLN A N 1
ATOM 868 C CA . GLN A 1 122 ? -20.826 -9.395 13.846 1.00 84.56 122 GLN A CA 1
ATOM 869 C C . GLN A 1 122 ? -19.952 -8.600 14.826 1.00 84.56 122 GLN A C 1
ATOM 871 O O . GLN A 1 122 ? -20.485 -7.894 15.686 1.00 84.56 122 GLN A O 1
ATOM 876 N N . SER A 1 123 ? -18.630 -8.665 14.658 1.00 85.44 123 SER A N 1
ATOM 877 C CA . SER A 1 123 ? -17.664 -7.926 15.478 1.00 85.44 123 SER A CA 1
ATOM 878 C C . SER A 1 123 ? -17.863 -6.417 15.335 1.00 85.44 123 SER A C 1
ATOM 880 O O . SER A 1 123 ? -18.046 -5.716 16.331 1.00 85.44 123 SER A O 1
ATOM 882 N N . LEU A 1 124 ? -17.963 -5.919 14.101 1.00 83.56 124 LEU A N 1
ATOM 883 C CA . LEU A 1 124 ? -18.185 -4.499 13.839 1.00 83.56 124 LEU A CA 1
ATOM 884 C C . LEU A 1 124 ? -19.544 -4.021 14.364 1.00 83.56 124 LEU A C 1
ATOM 886 O O . LEU A 1 124 ? -19.604 -2.987 15.024 1.00 83.56 124 LEU A O 1
ATOM 890 N N . ARG A 1 125 ? -20.617 -4.802 14.181 1.00 84.56 125 ARG A N 1
ATOM 891 C CA . ARG A 1 125 ? -21.947 -4.472 14.728 1.00 84.56 125 ARG A CA 1
ATOM 892 C C . ARG A 1 125 ? -21.953 -4.348 16.246 1.00 84.56 125 ARG A C 1
ATOM 894 O O . ARG A 1 125 ? -22.673 -3.512 16.777 1.00 84.56 125 ARG A O 1
ATOM 901 N N . SER A 1 126 ? -21.174 -5.180 16.938 1.00 80.81 126 SER A N 1
ATOM 902 C CA . SER A 1 126 ? -21.063 -5.114 18.398 1.00 80.81 126 SER A CA 1
ATOM 903 C C . SER A 1 126 ? -20.301 -3.880 18.888 1.00 80.81 126 SER A C 1
ATOM 905 O O . SER A 1 126 ? -20.538 -3.424 20.002 1.00 80.81 126 SER A O 1
ATOM 907 N N . SER A 1 127 ? -19.415 -3.335 18.050 1.00 76.31 127 SER A N 1
ATOM 908 C CA . SER A 1 127 ? -18.607 -2.150 18.354 1.00 76.31 127 SER A CA 1
ATOM 909 C C . SER A 1 127 ? -19.261 -0.830 17.944 1.00 76.31 127 SER A C 1
ATOM 911 O O . SER A 1 127 ? -18.988 0.206 18.543 1.00 76.31 127 SER A O 1
ATOM 913 N N . THR A 1 128 ? -20.126 -0.843 16.929 1.00 69.81 128 THR A N 1
ATOM 914 C CA . THR A 1 128 ? -20.877 0.343 16.524 1.00 69.81 128 THR A CA 1
ATOM 915 C C . THR A 1 128 ? -22.051 0.555 17.474 1.00 69.81 128 THR A C 1
ATOM 917 O O . THR A 1 128 ? -22.960 -0.270 17.517 1.00 69.81 128 THR A O 1
ATOM 920 N N . ASP A 1 129 ? -22.088 1.703 18.157 1.00 62.31 129 ASP A N 1
ATOM 921 C CA . ASP A 1 129 ? -23.167 2.164 19.059 1.00 62.31 129 ASP A CA 1
ATOM 922 C C . ASP A 1 129 ? -24.558 2.304 18.394 1.00 62.31 129 ASP A C 1
ATOM 924 O O . ASP A 1 129 ? -25.540 2.752 18.996 1.00 62.31 129 ASP A O 1
ATOM 928 N N . CYS A 1 130 ? -24.690 1.904 17.132 1.00 53.97 130 CYS A N 1
ATOM 929 C CA . CYS A 1 130 ? -25.957 1.809 16.439 1.00 53.97 130 CYS A CA 1
ATOM 930 C C . CYS A 1 130 ? -26.729 0.589 16.964 1.00 53.97 130 CYS A C 1
ATOM 932 O O . CYS A 1 130 ? -26.685 -0.488 16.379 1.00 53.97 130 CYS A O 1
ATOM 934 N N . GLY A 1 131 ? -27.500 0.764 18.043 1.00 55.19 131 GLY A N 1
ATOM 935 C CA . GLY A 1 131 ? -28.405 -0.240 18.634 1.00 55.19 131 GLY A CA 1
ATOM 936 C C . GLY A 1 131 ? -29.548 -0.745 17.727 1.00 55.19 131 GLY A C 1
ATOM 937 O O . GLY A 1 131 ? -30.580 -1.196 18.223 1.00 55.19 131 GLY A O 1
ATOM 938 N N . ARG A 1 132 ? -29.402 -0.661 16.400 1.00 60.22 132 ARG A N 1
ATOM 939 C CA . ARG A 1 132 ? -30.289 -1.257 15.400 1.00 60.22 132 ARG A CA 1
ATOM 940 C C . ARG A 1 132 ? -29.666 -2.562 14.910 1.00 60.22 132 ARG A C 1
ATOM 942 O O . ARG A 1 132 ? -28.662 -2.556 14.214 1.00 60.22 132 ARG A O 1
ATOM 949 N N . GLN A 1 133 ? -30.306 -3.685 15.220 1.00 60.84 133 GLN A N 1
ATOM 950 C CA . GLN A 1 133 ? -29.869 -5.024 14.795 1.00 60.84 133 GLN A CA 1
ATOM 951 C C . GLN A 1 133 ? -29.988 -5.287 13.277 1.00 60.84 133 GLN A C 1
ATOM 953 O O . GLN A 1 133 ? -29.657 -6.384 12.837 1.00 60.84 133 GLN A O 1
ATOM 958 N N . ASP A 1 134 ? -30.420 -4.304 12.480 1.00 67.56 134 ASP A N 1
ATOM 959 C CA . ASP A 1 134 ? -30.791 -4.480 11.067 1.00 67.56 134 ASP A CA 1
ATOM 960 C C . ASP A 1 134 ? -29.989 -3.580 10.105 1.00 67.56 134 ASP A C 1
ATOM 962 O O . ASP A 1 134 ? -30.456 -3.218 9.029 1.00 67.56 134 ASP A O 1
ATOM 966 N N . VAL A 1 135 ? -28.776 -3.175 10.502 1.00 78.69 135 VAL A N 1
ATOM 967 C CA . VAL A 1 135 ? -27.866 -2.405 9.637 1.00 78.69 135 VAL A CA 1
ATOM 968 C C . VAL A 1 135 ? -27.337 -3.320 8.526 1.00 78.69 135 VAL A C 1
ATOM 970 O O . VAL A 1 135 ? -26.688 -4.342 8.798 1.00 78.69 135 VAL A O 1
ATOM 973 N N . GLY A 1 136 ? -27.633 -2.962 7.274 1.00 88.12 136 GLY A N 1
ATOM 974 C CA . GLY A 1 136 ? -27.165 -3.670 6.078 1.00 88.12 136 GLY A CA 1
ATOM 975 C C . GLY A 1 136 ? -25.641 -3.618 5.922 1.00 88.12 136 GLY A C 1
ATOM 976 O O . GLY A 1 136 ? -24.969 -2.774 6.518 1.00 88.12 136 GLY A O 1
ATOM 977 N N . VAL A 1 137 ? -25.077 -4.514 5.108 1.00 90.81 137 VAL A N 1
ATOM 978 C CA . VAL A 1 137 ? -23.623 -4.555 4.844 1.00 90.81 137 VAL A CA 1
ATOM 979 C C . VAL A 1 137 ? -23.148 -3.248 4.205 1.00 90.81 137 VAL A C 1
ATOM 981 O O . VAL A 1 137 ? -22.062 -2.758 4.499 1.00 90.81 137 VAL A O 1
ATOM 984 N N . GLU A 1 138 ? -23.992 -2.654 3.371 1.00 92.69 138 GLU A N 1
ATOM 985 C CA . GLU A 1 138 ? -23.739 -1.419 2.644 1.00 92.69 138 GLU A CA 1
ATOM 986 C C . GLU A 1 138 ? -23.649 -0.200 3.567 1.00 92.69 138 GLU A C 1
ATOM 988 O O . GLU A 1 138 ? -22.806 0.669 3.344 1.00 92.69 138 GLU A O 1
ATOM 993 N N . GLU A 1 139 ? -24.496 -0.145 4.599 1.00 91.75 139 GLU A N 1
ATOM 994 C CA . GLU A 1 139 ? -24.498 0.924 5.604 1.00 91.75 139 GLU A CA 1
ATOM 995 C C . GLU A 1 139 ? -23.280 0.784 6.522 1.00 91.75 139 GLU A C 1
ATOM 997 O O . GLU A 1 139 ? -22.582 1.765 6.769 1.00 91.75 139 GLU A O 1
ATOM 1002 N N . LEU A 1 140 ? -22.935 -0.448 6.913 1.00 91.56 140 LEU A N 1
ATOM 1003 C CA . LEU A 1 140 ? -21.712 -0.715 7.667 1.00 91.56 140 LEU A CA 1
ATOM 1004 C C . LEU A 1 140 ? -20.455 -0.332 6.873 1.00 91.56 140 LEU A C 1
ATOM 1006 O O . LEU A 1 140 ? -19.539 0.288 7.413 1.00 91.56 140 LEU A O 1
ATOM 1010 N N . ALA A 1 141 ? -20.414 -0.665 5.581 1.00 94.44 141 ALA A N 1
ATOM 1011 C CA . ALA A 1 141 ? -19.320 -0.280 4.699 1.00 94.44 141 ALA A CA 1
ATOM 1012 C C . ALA A 1 141 ? -19.200 1.245 4.560 1.00 94.44 141 ALA A C 1
ATOM 1014 O O . ALA A 1 141 ? -18.083 1.757 4.509 1.00 94.44 141 ALA A O 1
ATOM 1015 N N . ALA A 1 142 ? -20.322 1.971 4.540 1.00 94.50 142 ALA A N 1
ATOM 1016 C CA . ALA A 1 142 ? -20.320 3.432 4.531 1.00 94.50 142 ALA A CA 1
ATOM 1017 C C . ALA A 1 142 ? -19.745 3.997 5.840 1.00 94.50 142 ALA A C 1
ATOM 1019 O O . ALA A 1 142 ? -18.842 4.824 5.794 1.00 94.50 142 ALA A O 1
ATOM 1020 N N . THR A 1 143 ? -20.152 3.463 6.997 1.00 93.25 143 THR A N 1
ATOM 1021 C CA . THR A 1 143 ? -19.578 3.851 8.299 1.00 93.25 143 THR A CA 1
ATOM 1022 C C . THR A 1 143 ? -18.079 3.549 8.389 1.00 93.25 143 THR A C 1
ATOM 1024 O O . THR A 1 143 ? -17.318 4.301 8.992 1.00 93.25 143 THR A O 1
ATOM 1027 N N . VAL A 1 144 ? -17.615 2.449 7.786 1.00 94.69 144 VAL A N 1
ATOM 1028 C CA . VAL A 1 144 ? -16.178 2.141 7.694 1.00 94.69 144 VAL A CA 1
ATOM 1029 C C . VAL A 1 144 ? -15.455 3.159 6.813 1.00 94.69 144 VAL A C 1
ATOM 1031 O O . VAL A 1 144 ? -14.360 3.596 7.158 1.00 94.69 144 VAL A O 1
ATOM 1034 N N . LEU A 1 145 ? -16.063 3.550 5.696 1.00 95.88 145 LEU A N 1
ATOM 1035 C CA . LEU A 1 145 ? -15.492 4.513 4.764 1.00 95.88 145 LEU A CA 1
ATOM 1036 C C . LEU A 1 145 ? -15.407 5.929 5.355 1.00 95.88 145 LEU A C 1
ATOM 1038 O O . LEU A 1 145 ? -14.427 6.620 5.091 1.00 95.88 145 LEU A O 1
ATOM 1042 N N . ASP A 1 146 ? -16.354 6.327 6.209 1.00 95.25 146 ASP A N 1
ATOM 1043 C CA . ASP A 1 146 ? -16.333 7.618 6.920 1.00 95.25 146 ASP A CA 1
ATOM 1044 C C . ASP A 1 146 ? -15.097 7.783 7.827 1.00 95.25 146 ASP A C 1
ATOM 1046 O O . ASP A 1 146 ? -14.713 8.898 8.178 1.00 95.25 146 ASP A O 1
ATOM 1050 N N . ARG A 1 147 ? -14.427 6.676 8.184 1.00 95.12 147 ARG A N 1
ATOM 1051 C CA . ARG A 1 147 ? -13.176 6.666 8.964 1.00 95.12 147 ARG A CA 1
ATOM 1052 C C . ARG A 1 147 ? -11.925 6.934 8.117 1.00 95.12 147 ARG A C 1
ATOM 1054 O O . ARG A 1 147 ? -10.813 6.931 8.656 1.00 95.12 147 ARG A O 1
ATOM 1061 N N . VAL A 1 148 ? -12.079 7.147 6.808 1.00 97.12 148 VAL A N 1
ATOM 1062 C CA . VAL A 1 148 ? -10.987 7.424 5.868 1.00 97.12 148 VAL A CA 1
ATOM 1063 C C . VAL A 1 148 ? -10.946 8.911 5.531 1.00 97.12 148 VAL A C 1
ATOM 1065 O O . VAL A 1 148 ? -11.843 9.441 4.883 1.00 97.12 148 VAL A O 1
ATOM 1068 N N . SER A 1 149 ? -9.857 9.577 5.909 1.00 96.56 149 SER A N 1
ATOM 1069 C CA . SER A 1 149 ? -9.552 10.934 5.453 1.00 96.56 149 SER A CA 1
ATOM 1070 C C . SER A 1 149 ? -8.713 10.876 4.179 1.00 96.56 149 SER A C 1
ATOM 1072 O O . SER A 1 149 ? -7.683 10.203 4.150 1.00 96.56 149 SER A O 1
ATOM 1074 N N . ILE A 1 150 ? -9.137 11.574 3.123 1.00 97.25 150 ILE A N 1
ATOM 1075 C CA . ILE A 1 150 ? -8.404 11.661 1.854 1.00 97.25 150 ILE A CA 1
ATOM 1076 C C . ILE A 1 150 ? -7.969 13.107 1.633 1.00 97.25 150 ILE A C 1
ATOM 1078 O O . ILE A 1 150 ? -8.791 14.015 1.527 1.00 97.25 150 ILE A O 1
ATOM 1082 N N . MET A 1 151 ? -6.662 13.305 1.522 1.00 97.38 151 MET A N 1
ATOM 1083 C CA . MET A 1 151 ? -6.008 14.597 1.396 1.00 97.38 151 MET A CA 1
ATOM 1084 C C . MET A 1 151 ? -5.363 14.687 0.021 1.00 97.38 151 MET A C 1
ATOM 1086 O O . MET A 1 151 ? -4.459 13.916 -0.300 1.00 97.38 151 MET A O 1
ATOM 1090 N N . ARG A 1 152 ? -5.816 15.630 -0.806 1.00 96.19 152 ARG A N 1
ATOM 1091 C CA . ARG A 1 152 ? -5.252 15.832 -2.142 1.00 96.19 152 ARG A CA 1
ATOM 1092 C C . ARG A 1 152 ? -4.156 16.885 -2.100 1.00 96.19 152 ARG A C 1
ATOM 1094 O O . ARG A 1 152 ? -4.411 18.029 -1.738 1.00 96.19 152 ARG A O 1
ATOM 1101 N N . VAL A 1 153 ? -2.959 16.509 -2.528 1.00 96.75 153 VAL A N 1
ATOM 1102 C CA . VAL A 1 153 ? -1.768 17.366 -2.499 1.00 96.75 153 VAL A CA 1
ATOM 1103 C C . VAL A 1 153 ? -1.135 17.439 -3.888 1.00 96.75 153 VAL A C 1
ATOM 1105 O O . VAL A 1 153 ? -1.278 16.527 -4.697 1.00 96.75 153 VAL A O 1
ATOM 1108 N N . PHE A 1 154 ? -0.439 18.530 -4.201 1.00 93.44 154 PHE A N 1
ATOM 1109 C CA . PHE A 1 154 ? 0.100 18.757 -5.553 1.00 93.44 154 PHE A CA 1
ATOM 1110 C C . PHE A 1 154 ? 1.628 18.775 -5.611 1.00 93.44 154 PHE A C 1
ATOM 1112 O O . PHE A 1 154 ? 2.212 18.540 -6.670 1.00 93.44 154 PHE A O 1
ATOM 1119 N N . ASP A 1 155 ? 2.286 19.040 -4.489 1.00 94.56 155 ASP A N 1
ATOM 1120 C CA . ASP A 1 155 ? 3.733 19.145 -4.395 1.00 94.56 155 ASP A CA 1
ATOM 1121 C C . ASP A 1 155 ? 4.254 18.562 -3.078 1.00 94.56 155 ASP A C 1
ATOM 1123 O O . ASP A 1 155 ? 3.511 18.022 -2.256 1.00 94.56 155 ASP A O 1
ATOM 1127 N N . PHE A 1 156 ? 5.574 18.611 -2.903 1.00 94.62 156 PHE A N 1
ATOM 1128 C CA . PHE A 1 156 ? 6.205 18.053 -1.716 1.00 94.62 156 PHE A CA 1
ATOM 1129 C C . PHE A 1 156 ? 5.879 18.832 -0.436 1.00 94.62 156 PHE A C 1
ATOM 1131 O O . PHE A 1 156 ? 5.830 18.239 0.638 1.00 94.62 156 PHE A O 1
ATOM 1138 N N . VAL A 1 157 ? 5.645 20.142 -0.542 1.00 94.94 157 VAL A N 1
ATOM 1139 C CA . VAL A 1 157 ? 5.264 20.964 0.612 1.00 94.94 157 VAL A CA 1
ATOM 1140 C C . VAL A 1 157 ? 3.891 20.532 1.114 1.00 94.94 157 VAL A C 1
ATOM 1142 O O . VAL A 1 157 ? 3.766 20.223 2.294 1.00 94.94 157 VAL A O 1
ATOM 1145 N N . GLY A 1 158 ? 2.927 20.344 0.210 1.00 96.62 158 GLY A N 1
ATOM 1146 C CA . GLY A 1 158 ? 1.613 19.807 0.549 1.00 96.62 158 GLY A CA 1
ATOM 1147 C C . GLY A 1 158 ? 1.677 18.416 1.188 1.00 96.62 158 GLY A C 1
ATOM 1148 O O . GLY A 1 158 ? 0.927 18.145 2.116 1.00 96.62 158 GLY A O 1
ATOM 1149 N N . VAL A 1 159 ? 2.604 17.540 0.770 1.00 97.00 159 VAL A N 1
ATOM 1150 C CA . VAL A 1 159 ? 2.816 16.246 1.456 1.00 97.00 159 VAL A CA 1
ATOM 1151 C C . VAL A 1 159 ? 3.296 16.448 2.898 1.00 97.00 159 VAL A C 1
ATOM 1153 O O . VAL A 1 159 ? 2.819 15.758 3.796 1.00 97.00 159 VAL A O 1
ATOM 1156 N N . MET A 1 160 ? 4.236 17.367 3.139 1.00 96.31 160 MET A N 1
ATOM 1157 C CA . MET A 1 160 ? 4.724 17.645 4.496 1.00 96.31 160 MET A CA 1
ATOM 1158 C C . MET A 1 160 ? 3.631 18.233 5.388 1.00 96.31 160 MET A C 1
ATOM 1160 O O . MET A 1 160 ? 3.503 17.806 6.531 1.00 96.31 160 MET A O 1
ATOM 1164 N N . GLU A 1 161 ? 2.848 19.178 4.868 1.00 97.12 161 GLU A N 1
ATOM 1165 C CA . GLU A 1 161 ? 1.702 19.766 5.570 1.00 97.12 161 GLU A CA 1
ATOM 1166 C C . GLU A 1 161 ? 0.661 18.696 5.897 1.00 97.12 161 GLU A C 1
ATOM 1168 O O . GLU A 1 161 ? 0.214 18.604 7.036 1.00 97.12 161 GLU A O 1
ATOM 1173 N N . ALA A 1 162 ? 0.366 17.812 4.939 1.00 97.38 162 ALA A N 1
ATOM 1174 C CA . ALA A 1 162 ? -0.585 16.729 5.133 1.00 97.38 162 ALA A CA 1
ATOM 1175 C C . ALA A 1 162 ? -0.154 15.739 6.227 1.00 97.38 162 ALA A C 1
ATOM 1177 O O . ALA A 1 162 ? -0.945 15.356 7.086 1.00 97.38 162 ALA A O 1
ATOM 1178 N N . VAL A 1 163 ? 1.125 15.350 6.242 1.00 97.00 163 VAL A N 1
ATOM 1179 C CA . VAL A 1 163 ? 1.682 14.526 7.329 1.00 97.00 163 VAL A CA 1
ATOM 1180 C C . VAL A 1 163 ? 1.700 15.296 8.656 1.00 97.00 163 VAL A C 1
ATOM 1182 O O . VAL A 1 163 ? 1.506 14.693 9.712 1.00 97.00 163 VAL A O 1
ATOM 1185 N N . GLY A 1 164 ? 1.907 16.615 8.614 1.00 96.25 164 GLY A N 1
ATOM 1186 C CA . GLY A 1 164 ? 1.796 17.509 9.765 1.00 96.25 164 GLY A CA 1
ATOM 1187 C C . GLY A 1 164 ? 0.402 17.480 10.391 1.00 96.25 164 GLY A C 1
ATOM 1188 O O . GLY A 1 164 ? 0.294 17.268 11.592 1.00 96.25 164 GLY A O 1
ATOM 1189 N N . GLU A 1 165 ? -0.653 17.571 9.584 1.00 96.12 165 GLU A N 1
ATOM 1190 C CA . GLU A 1 165 ? -2.045 17.483 10.042 1.00 96.12 165 GLU A CA 1
ATOM 1191 C C . GLU A 1 165 ? -2.350 16.123 10.692 1.00 96.12 165 GLU A C 1
ATOM 1193 O O . GLU A 1 165 ? -2.920 16.058 11.783 1.00 96.12 165 GLU A O 1
ATOM 1198 N N . VAL A 1 166 ? -1.894 15.021 10.081 1.00 95.56 166 VAL A N 1
ATOM 1199 C CA . VAL A 1 166 ? -2.029 13.676 10.671 1.00 95.56 166 VAL A CA 1
ATOM 1200 C C . VAL A 1 166 ? -1.305 13.597 12.018 1.00 95.56 166 VAL A C 1
ATOM 1202 O O . VAL A 1 166 ? -1.844 13.056 12.986 1.00 95.56 166 VAL A O 1
ATOM 1205 N N . LYS A 1 167 ? -0.095 14.159 12.104 1.00 94.81 167 LYS A N 1
ATOM 1206 C CA . LYS A 1 167 ? 0.686 14.225 13.343 1.00 94.81 167 LYS A CA 1
ATOM 1207 C C . LYS A 1 167 ? -0.018 15.059 14.416 1.00 94.81 167 LYS A C 1
ATOM 1209 O O . LYS A 1 167 ? -0.078 14.623 15.561 1.00 94.81 167 LYS A O 1
ATOM 1214 N N . GLU A 1 168 ? -0.561 16.221 14.073 1.00 92.94 168 GLU A N 1
ATOM 1215 C CA . GLU A 1 168 ? -1.305 17.075 15.005 1.00 92.94 168 GLU A CA 1
ATOM 1216 C C . GLU A 1 168 ? -2.563 16.373 15.529 1.00 92.94 168 GLU A C 1
ATOM 1218 O O . GLU A 1 168 ? -2.837 16.417 16.729 1.00 92.94 168 GLU A O 1
ATOM 1223 N N . GLY A 1 169 ? -3.276 15.642 14.666 1.00 90.25 169 GLY A N 1
ATOM 1224 C CA . GLY A 1 169 ? -4.411 14.806 15.064 1.00 90.25 169 GLY A CA 1
ATOM 1225 C C . GLY A 1 169 ? -4.032 13.685 16.040 1.00 90.25 169 GLY A C 1
ATOM 1226 O O . GLY A 1 169 ? -4.820 13.344 16.923 1.00 90.25 169 GLY A O 1
ATOM 1227 N N . LEU A 1 170 ? -2.817 13.140 15.925 1.00 89.12 170 LEU A N 1
ATOM 1228 C CA . LEU A 1 170 ? -2.263 12.149 16.855 1.00 89.12 170 LEU A CA 1
ATOM 1229 C C . LEU A 1 170 ? -1.793 12.788 18.181 1.00 89.12 170 LEU A C 1
ATOM 1231 O O . LEU A 1 170 ? -2.039 12.242 19.257 1.00 89.12 170 LEU A O 1
ATOM 1235 N N . GLU A 1 171 ? -1.161 13.964 18.131 1.00 88.19 171 GLU A N 1
ATOM 1236 C CA . GLU A 1 171 ? -0.646 14.692 19.305 1.00 88.19 171 GLU A CA 1
ATOM 1237 C C . GLU A 1 171 ? -1.744 15.330 20.160 1.00 88.19 171 GLU A C 1
ATOM 1239 O O . GLU A 1 171 ? -1.677 15.293 21.394 1.00 88.19 171 GLU A O 1
ATOM 1244 N N . GLY A 1 172 ? -2.764 15.904 19.516 1.00 75.88 172 GLY A N 1
ATOM 1245 C CA . GLY A 1 172 ? -3.912 16.517 20.183 1.00 75.88 172 GLY A CA 1
ATOM 1246 C C . GLY A 1 172 ? -4.681 15.528 21.062 1.00 75.88 172 GLY A C 1
ATOM 1247 O O . GLY A 1 172 ? -5.271 15.932 22.061 1.00 75.88 172 GLY A O 1
ATOM 1248 N N . ARG A 1 173 ? -4.609 14.227 20.750 1.00 64.62 173 ARG A N 1
ATOM 1249 C CA . ARG A 1 173 ? -5.195 13.151 21.564 1.00 64.62 173 ARG A CA 1
ATOM 1250 C C . ARG A 1 173 ? -4.362 12.856 22.810 1.00 64.62 173 ARG A C 1
ATOM 1252 O O . ARG A 1 173 ? -4.889 12.909 23.915 1.00 64.62 173 ARG A O 1
ATOM 1259 N N . LYS A 1 174 ? -3.042 12.691 22.665 1.00 59.88 174 LYS A N 1
ATOM 1260 C CA . LYS A 1 174 ? -2.148 12.347 23.790 1.00 59.88 174 LYS A CA 1
ATOM 1261 C C . LYS A 1 174 ? -2.166 13.385 24.923 1.00 59.88 174 LYS A C 1
ATOM 1263 O O . LYS A 1 174 ? -2.014 13.033 26.090 1.00 59.88 174 LYS A O 1
ATOM 1268 N N . LYS A 1 175 ? -2.369 14.670 24.600 1.00 59.41 175 LYS A N 1
ATOM 1269 C CA . LYS A 1 175 ? -2.508 15.737 25.611 1.00 59.41 175 LYS A CA 1
ATOM 1270 C C . LYS A 1 175 ? -3.812 15.645 26.410 1.00 59.41 175 LYS A C 1
ATOM 1272 O O . LYS A 1 175 ? -3.806 16.004 27.587 1.00 59.41 175 LYS A O 1
ATOM 1277 N N . ASN A 1 176 ? -4.898 15.159 25.809 1.00 56.06 176 ASN A N 1
ATOM 1278 C CA . ASN A 1 176 ? -6.179 14.983 26.497 1.00 56.06 176 ASN A CA 1
ATOM 1279 C C . ASN A 1 176 ? -6.160 13.774 27.444 1.00 56.06 176 ASN A C 1
ATOM 1281 O O . ASN A 1 176 ? -6.798 13.824 28.490 1.00 56.06 176 ASN A O 1
ATOM 1285 N N . ASP A 1 177 ? -5.380 12.738 27.134 1.00 55.38 177 ASP A N 1
ATOM 1286 C CA . ASP A 1 177 ? -5.241 11.567 28.011 1.00 55.38 177 ASP A CA 1
ATOM 1287 C C . ASP A 1 177 ? -4.362 11.876 29.229 1.00 55.38 177 ASP A C 1
ATOM 1289 O O . ASP A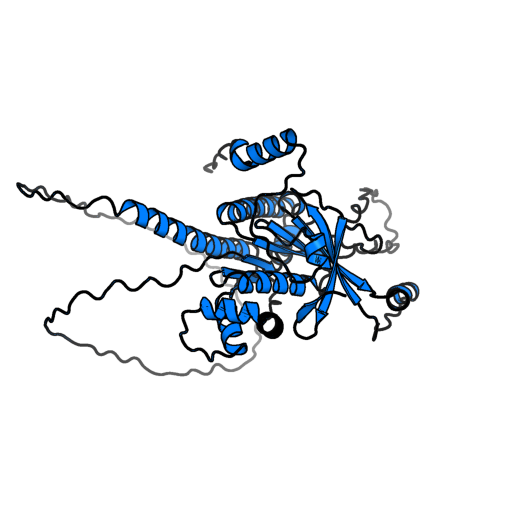 1 177 ? -4.743 11.601 30.365 1.00 55.38 177 ASP A O 1
ATOM 1293 N N . ALA A 1 178 ? -3.233 12.562 29.023 1.00 55.00 178 ALA A N 1
ATOM 1294 C CA . ALA A 1 178 ? -2.324 12.934 30.110 1.00 55.00 178 ALA A CA 1
ATOM 1295 C C . ALA A 1 178 ? -2.902 13.996 31.069 1.00 55.00 178 ALA A C 1
ATOM 1297 O O . ALA A 1 178 ? -2.505 14.064 32.231 1.00 55.00 178 ALA A O 1
ATOM 1298 N N . SER A 1 179 ? -3.830 14.839 30.602 1.00 53.19 179 SER A N 1
ATOM 1299 C CA . SER A 1 179 ? -4.493 15.842 31.450 1.00 53.19 179 SER A CA 1
ATOM 1300 C C . SER A 1 179 ? -5.658 15.267 32.263 1.00 53.19 179 SER A C 1
ATOM 1302 O O . SER A 1 179 ? -5.941 15.788 33.339 1.00 53.19 179 SER A O 1
ATOM 1304 N N . LYS A 1 180 ? -6.277 14.159 31.828 1.00 50.69 180 LYS A N 1
ATOM 1305 C CA . LYS A 1 180 ? -7.310 13.455 32.609 1.00 50.69 180 LYS A CA 1
ATOM 1306 C C . LYS A 1 180 ? -6.733 12.675 33.798 1.00 50.69 180 LYS A C 1
ATOM 1308 O O . LYS A 1 180 ? -7.398 12.587 34.823 1.00 50.69 180 LYS A O 1
ATOM 1313 N N . GLU A 1 181 ? -5.501 12.164 33.714 1.00 49.38 181 GLU A N 1
ATOM 1314 C CA . GLU A 1 181 ? -4.880 11.421 34.829 1.00 49.38 181 GLU A CA 1
ATOM 1315 C C . GLU A 1 181 ? -4.424 12.312 36.000 1.00 49.38 181 GLU A C 1
ATOM 1317 O O . GLU A 1 181 ? -4.311 11.834 37.128 1.00 49.38 181 GLU A O 1
ATOM 1322 N N . HIS A 1 182 ? -4.193 13.611 35.778 1.00 47.78 182 HIS A N 1
ATOM 1323 C CA . HIS A 1 182 ? -3.678 14.508 36.822 1.00 47.78 182 HIS A CA 1
ATOM 1324 C C . HIS A 1 182 ? -4.750 15.328 37.564 1.00 47.78 182 HIS A C 1
ATOM 1326 O O . HIS A 1 182 ? -4.427 15.932 38.590 1.00 47.78 182 HIS A O 1
ATOM 1332 N N . ASP A 1 183 ? -6.004 15.329 37.096 1.00 41.00 183 ASP A N 1
ATOM 1333 C CA . ASP A 1 183 ? -7.090 16.158 37.653 1.00 41.00 183 ASP A CA 1
ATOM 1334 C C . ASP A 1 183 ? -8.029 15.409 38.628 1.00 41.00 183 ASP A C 1
ATOM 1336 O O . ASP A 1 183 ? -8.853 16.034 39.294 1.00 41.00 183 ASP A O 1
ATOM 1340 N N . GLU A 1 184 ? -7.885 14.085 38.804 1.00 48.22 184 GLU A N 1
ATOM 1341 C CA . GLU A 1 184 ? -8.681 13.315 39.787 1.00 48.22 184 GLU A CA 1
ATOM 1342 C C . GLU A 1 184 ? -8.050 13.215 41.193 1.00 48.22 184 GLU A C 1
ATOM 1344 O O . GLU A 1 184 ? -8.679 12.697 42.116 1.00 48.22 184 GLU A O 1
ATOM 1349 N N . VAL A 1 185 ? -6.856 13.779 41.426 1.00 47.25 185 VAL A N 1
ATOM 1350 C CA . VAL A 1 185 ? -6.222 13.817 42.764 1.00 47.25 185 VAL A CA 1
ATOM 1351 C C . VAL A 1 185 ? -5.943 15.248 43.216 1.00 47.25 185 VAL A C 1
ATOM 1353 O O . VAL A 1 185 ? -4.840 15.580 43.646 1.00 47.25 185 VAL A O 1
ATOM 1356 N N . ARG A 1 186 ? -6.936 16.141 43.146 1.00 46.00 186 ARG A N 1
ATOM 1357 C CA . ARG A 1 186 ? -6.894 17.362 43.966 1.00 46.00 186 ARG A CA 1
ATOM 1358 C C . ARG A 1 186 ? -8.262 17.995 44.193 1.00 46.00 186 ARG A C 1
ATOM 1360 O O . ARG A 1 186 ? -8.560 19.065 43.676 1.00 46.00 186 ARG A O 1
ATOM 1367 N N . MET A 1 187 ? -9.066 17.392 45.064 1.00 41.34 187 MET A N 1
ATOM 1368 C CA . MET A 1 187 ? -10.159 18.121 45.704 1.00 41.34 187 MET A CA 1
ATOM 1369 C C . MET A 1 187 ? -10.169 17.888 47.219 1.00 41.34 187 MET A C 1
ATOM 1371 O O . MET A 1 187 ? -10.063 16.755 47.670 1.00 41.34 187 MET A O 1
ATOM 1375 N N . GLU A 1 188 ? -10.309 19.005 47.945 1.00 37.31 188 GLU A N 1
ATOM 1376 C CA . GLU A 1 188 ? -10.427 19.215 49.402 1.00 37.31 188 GLU A CA 1
ATOM 1377 C C . GLU A 1 188 ? -9.145 19.599 50.165 1.00 37.31 188 GLU A C 1
ATOM 1379 O O . GLU A 1 188 ? -8.418 18.754 50.664 1.00 37.31 188 GLU A O 1
ATOM 1384 N N . VAL A 1 189 ? -8.911 20.913 50.318 1.00 37.59 189 VAL A N 1
ATOM 1385 C CA . VAL A 1 189 ? -9.151 21.633 51.589 1.00 37.59 189 VAL A CA 1
ATOM 1386 C C . VAL A 1 189 ? -9.494 23.092 51.258 1.00 37.59 189 VAL A C 1
ATOM 1388 O O . VAL A 1 189 ? -8.698 23.822 50.671 1.00 37.59 189 VAL A O 1
ATOM 1391 N N . VAL A 1 190 ? -10.702 23.497 51.648 1.00 42.38 190 VAL A N 1
ATOM 1392 C CA . VAL A 1 190 ? -11.199 24.878 51.669 1.00 42.38 190 VAL A CA 1
ATOM 1393 C C . VAL A 1 190 ? -10.702 25.566 52.940 1.00 42.38 190 VAL A C 1
ATOM 1395 O O . VAL A 1 190 ? -11.021 25.100 54.028 1.00 42.38 190 VAL A O 1
ATOM 1398 N N . THR A 1 191 ? -10.026 26.708 52.806 1.00 36.16 191 THR A N 1
ATOM 1399 C CA . THR A 1 191 ? -10.046 27.797 53.802 1.00 36.16 191 THR A CA 1
ATOM 1400 C C . THR A 1 191 ? -9.770 29.137 53.115 1.00 36.16 191 THR A C 1
ATOM 1402 O O . THR A 1 191 ? -8.663 29.386 52.646 1.00 36.16 191 THR A O 1
ATOM 1405 N N . GLU A 1 192 ? -10.784 29.996 53.091 1.00 38.44 192 GLU A N 1
ATOM 1406 C CA . GLU A 1 192 ? -10.717 31.457 52.917 1.00 38.44 192 GLU A CA 1
ATOM 1407 C C . GLU A 1 192 ? -10.842 32.136 54.310 1.00 38.44 192 GLU A C 1
ATOM 1409 O O . GLU A 1 192 ? -11.217 31.442 55.261 1.00 38.44 192 GLU A O 1
ATOM 1414 N N . PRO A 1 193 ? -10.729 33.477 54.480 1.00 53.22 193 PRO A N 1
ATOM 1415 C CA . PRO A 1 193 ? -9.968 34.497 53.730 1.00 53.22 193 PRO A CA 1
ATOM 1416 C C . PRO A 1 193 ? -9.280 35.550 54.649 1.00 53.22 193 PRO A C 1
ATOM 1418 O O . PRO A 1 193 ? -9.704 35.776 55.781 1.00 53.22 193 PRO A O 1
ATOM 1421 N N . THR A 1 194 ? -8.290 36.309 54.152 1.00 32.97 194 THR A N 1
ATOM 1422 C CA . THR A 1 194 ? -8.047 37.723 54.561 1.00 32.97 194 THR A CA 1
ATOM 1423 C C . THR A 1 194 ? -7.134 38.436 53.539 1.00 32.97 194 THR A C 1
ATOM 1425 O O . THR A 1 194 ? -6.103 37.884 53.176 1.00 32.97 194 THR A O 1
ATOM 1428 N N . GLY A 1 195 ? -7.547 39.615 53.033 1.00 35.62 195 GLY A N 1
ATOM 1429 C CA . GLY A 1 195 ? -6.924 40.390 51.924 1.00 35.62 195 GLY A CA 1
ATOM 1430 C C . GLY A 1 195 ? -5.630 41.160 52.279 1.00 35.62 195 GLY A C 1
ATOM 1431 O O . GLY A 1 195 ? -4.934 40.709 53.185 1.00 35.62 195 GLY A O 1
ATOM 1432 N N . PRO A 1 196 ? -5.296 42.335 51.678 1.00 46.78 196 PRO A N 1
ATOM 1433 C CA . PRO A 1 196 ? -5.939 43.085 50.584 1.00 46.78 196 PRO A CA 1
ATOM 1434 C C . PRO A 1 196 ? -5.005 43.499 49.403 1.00 46.78 196 PRO A C 1
ATOM 1436 O O . PRO A 1 196 ? -3.788 43.529 49.522 1.00 46.78 196 PRO A O 1
ATOM 1439 N N . THR A 1 197 ? -5.649 43.850 48.282 1.00 41.84 197 THR A N 1
ATOM 1440 C CA . THR A 1 197 ? -5.386 44.957 47.328 1.00 41.84 197 THR A CA 1
ATOM 1441 C C . THR A 1 197 ? -3.949 45.361 46.950 1.00 41.84 197 THR A C 1
ATOM 1443 O O . THR A 1 197 ? -3.273 45.997 47.746 1.00 41.84 197 THR A O 1
ATOM 1446 N N . GLU A 1 198 ? -3.587 45.202 45.666 1.00 44.12 198 GLU A N 1
ATOM 1447 C CA . GLU A 1 198 ? -2.742 46.157 44.919 1.00 44.12 198 GLU A CA 1
ATOM 1448 C C . GLU A 1 198 ? -2.973 46.052 43.389 1.00 44.12 198 GLU A C 1
ATOM 1450 O O . GLU A 1 198 ? -3.324 44.999 42.860 1.00 44.12 198 GLU A O 1
ATOM 1455 N N . GLU A 1 199 ? -2.871 47.197 42.713 1.00 49.81 199 GLU A N 1
ATOM 1456 C CA . GLU A 1 199 ? -3.448 47.554 41.405 1.00 49.81 199 GLU A CA 1
ATOM 1457 C C . GLU A 1 199 ? -2.659 47.054 40.168 1.00 49.81 199 GLU A C 1
ATOM 1459 O O . GLU A 1 199 ? -1.432 46.921 40.223 1.00 49.81 199 GLU A O 1
ATOM 1464 N N . PRO A 1 200 ? -3.308 46.870 38.997 1.00 47.12 200 PRO A N 1
ATOM 1465 C CA . PRO A 1 200 ? -2.613 46.616 37.740 1.00 47.12 200 PRO A CA 1
ATOM 1466 C C . PRO A 1 200 ? -2.127 47.924 37.094 1.00 47.12 200 PRO A C 1
ATOM 1468 O O . PRO A 1 200 ? -2.909 48.807 36.747 1.00 47.12 200 PRO A O 1
ATOM 1471 N N . ARG A 1 201 ? -0.810 48.027 36.887 1.00 46.72 201 ARG A N 1
ATOM 1472 C CA . ARG A 1 201 ? -0.182 49.119 36.133 1.00 46.72 201 ARG A CA 1
ATOM 1473 C C . ARG A 1 201 ? -0.471 48.995 34.637 1.00 46.72 201 ARG A C 1
ATOM 1475 O O . ARG A 1 201 ? 0.072 48.124 33.961 1.00 46.72 201 ARG A O 1
ATOM 1482 N N . GLU A 1 202 ? -1.255 49.944 34.142 1.00 47.12 202 GLU A N 1
ATOM 1483 C CA . GLU A 1 202 ? -1.265 50.436 32.764 1.00 47.12 202 GLU A CA 1
ATOM 1484 C C . GLU A 1 202 ? 0.156 50.771 32.273 1.00 47.12 202 GLU A C 1
ATOM 1486 O O . GLU A 1 202 ? 0.926 51.447 32.963 1.00 47.12 202 GLU A O 1
ATOM 1491 N N . ARG A 1 203 ? 0.482 50.384 31.034 1.00 43.38 203 ARG A N 1
ATOM 1492 C CA . ARG A 1 203 ? 1.408 51.155 30.198 1.00 43.38 203 ARG A CA 1
ATOM 1493 C C . ARG A 1 203 ? 0.798 51.373 28.823 1.00 43.38 203 ARG A C 1
ATOM 1495 O O . ARG A 1 203 ? 0.526 50.437 28.078 1.00 43.38 203 ARG A O 1
ATOM 1502 N N . ILE A 1 204 ? 0.578 52.656 28.585 1.00 41.34 204 ILE A N 1
ATOM 1503 C CA . ILE A 1 204 ? 0.007 53.316 27.423 1.00 41.34 204 ILE A CA 1
ATOM 1504 C C . ILE A 1 204 ? 1.086 53.511 26.341 1.00 41.34 204 ILE A C 1
ATOM 1506 O O . ILE A 1 204 ? 2.281 53.578 26.627 1.00 41.34 204 ILE A O 1
ATOM 1510 N N . ILE A 1 205 ? 0.586 53.569 25.110 1.00 47.09 205 ILE A N 1
ATOM 1511 C CA . ILE A 1 205 ? 1.200 53.785 23.792 1.00 47.09 205 ILE A CA 1
ATOM 1512 C C . ILE A 1 205 ? 1.732 55.224 23.627 1.00 47.09 205 ILE A C 1
ATOM 1514 O O . ILE A 1 205 ? 1.116 56.148 24.149 1.00 47.09 205 ILE A O 1
ATOM 1518 N N . ALA A 1 206 ? 2.785 55.413 22.823 1.00 46.19 206 ALA A N 1
ATOM 1519 C CA . ALA A 1 206 ? 3.118 56.654 22.094 1.00 46.19 206 ALA A CA 1
ATOM 1520 C C . ALA A 1 206 ? 4.114 56.267 20.963 1.00 46.19 206 ALA A C 1
ATOM 1522 O O . ALA A 1 206 ? 5.081 55.566 21.267 1.00 46.19 206 ALA A O 1
ATOM 1523 N N . ASP A 1 207 ? 3.700 56.269 19.679 1.00 46.81 207 ASP A N 1
ATOM 1524 C CA . ASP A 1 207 ? 3.932 57.313 18.634 1.00 46.81 207 ASP A CA 1
ATOM 1525 C C . ASP A 1 207 ? 5.431 57.407 18.208 1.00 46.81 207 ASP A C 1
ATOM 1527 O O . ASP A 1 207 ? 6.312 57.087 18.990 1.00 46.81 207 ASP A O 1
ATOM 1531 N N . SER A 1 208 ? 5.905 57.662 16.980 1.00 50.12 208 SER A N 1
ATOM 1532 C CA . SER A 1 208 ? 5.485 58.376 15.759 1.00 50.12 208 SER A CA 1
ATOM 1533 C C . SER A 1 208 ? 6.266 57.754 14.559 1.00 50.12 208 SER A C 1
ATOM 1535 O O . SER A 1 208 ? 7.313 57.146 14.774 1.00 50.12 208 SER A O 1
ATOM 1537 N N . GLU A 1 209 ? 5.716 57.618 13.347 1.00 43.69 209 GLU A N 1
ATOM 1538 C CA . GLU A 1 209 ? 5.788 58.564 12.205 1.00 43.69 209 GLU A CA 1
ATOM 1539 C C . GLU A 1 209 ? 7.199 58.754 11.591 1.00 43.69 209 GLU A C 1
ATOM 1541 O O . GLU A 1 209 ? 8.162 59.049 12.296 1.00 43.69 209 GLU A O 1
ATOM 1546 N N . GLY A 1 210 ? 7.313 58.570 10.267 1.00 46.75 210 GLY A N 1
ATOM 1547 C CA . GLY A 1 210 ? 8.544 58.761 9.491 1.00 46.75 210 GLY A CA 1
ATOM 1548 C C . GLY A 1 210 ? 8.396 58.318 8.031 1.00 46.75 210 GLY A C 1
ATOM 1549 O O . GLY A 1 210 ? 8.550 57.139 7.725 1.00 46.75 210 GLY A O 1
ATOM 1550 N N . GLU A 1 211 ? 8.048 59.297 7.197 1.00 44.28 211 GLU A N 1
ATOM 1551 C CA . GLU A 1 211 ? 8.000 59.384 5.725 1.00 44.28 211 GLU A CA 1
ATOM 1552 C C . GLU A 1 211 ? 9.288 58.802 5.059 1.00 44.28 211 GLU A C 1
ATOM 1554 O O . GLU A 1 211 ? 10.285 58.587 5.741 1.00 44.28 211 GLU A O 1
ATOM 1559 N N . GLU A 1 212 ? 9.403 58.422 3.783 1.00 46.75 212 GLU A N 1
ATOM 1560 C CA . GLU A 1 212 ? 9.068 59.077 2.510 1.00 46.75 212 GLU A CA 1
ATOM 1561 C C . GLU A 1 212 ? 9.168 58.022 1.370 1.00 46.75 212 GLU A C 1
ATOM 1563 O O . GLU A 1 212 ? 9.902 57.039 1.492 1.00 46.75 212 GLU A O 1
ATOM 1568 N N . GLU A 1 213 ? 8.361 58.215 0.318 1.00 48.12 213 GLU A N 1
ATOM 1569 C CA . GLU A 1 213 ? 8.714 58.247 -1.125 1.00 48.12 213 GLU A CA 1
ATOM 1570 C C . GLU A 1 213 ? 9.796 57.250 -1.633 1.00 48.12 213 GLU A C 1
ATOM 1572 O O . GLU A 1 213 ? 10.907 57.159 -1.134 1.00 48.12 213 GLU A O 1
ATOM 1577 N N . ASP A 1 214 ? 9.532 56.401 -2.631 1.00 54.75 214 ASP A N 1
ATOM 1578 C CA . ASP A 1 214 ? 9.589 56.843 -4.026 1.00 54.75 214 ASP A CA 1
ATOM 1579 C C . ASP A 1 214 ? 8.877 55.897 -5.011 1.00 54.75 214 ASP A C 1
ATOM 1581 O O . ASP A 1 214 ? 8.973 54.666 -4.976 1.00 54.75 214 ASP A O 1
ATOM 1585 N N . GLU A 1 215 ? 8.216 56.556 -5.954 1.00 53.81 215 GLU A N 1
ATOM 1586 C CA . GLU A 1 215 ? 7.659 56.082 -7.213 1.00 53.81 215 GLU A CA 1
ATOM 1587 C C . GLU A 1 215 ? 8.756 55.606 -8.185 1.00 53.81 215 GLU A C 1
ATOM 1589 O O . GLU A 1 215 ? 9.771 56.273 -8.316 1.00 53.81 215 GLU A O 1
ATOM 1594 N N . MET A 1 216 ? 8.514 54.523 -8.940 1.00 58.72 216 MET A N 1
ATOM 1595 C CA . MET A 1 216 ? 8.919 54.314 -10.354 1.00 58.72 216 MET A CA 1
ATOM 1596 C C . MET A 1 216 ? 8.178 53.055 -10.846 1.00 58.72 216 MET A C 1
ATOM 1598 O O . MET A 1 216 ? 8.558 51.935 -10.517 1.00 58.72 216 MET A O 1
ATOM 1602 N N . LEU A 1 217 ? 6.994 53.122 -11.463 1.00 47.31 217 LEU A N 1
ATOM 1603 C CA . LEU A 1 217 ? 6.653 53.671 -12.784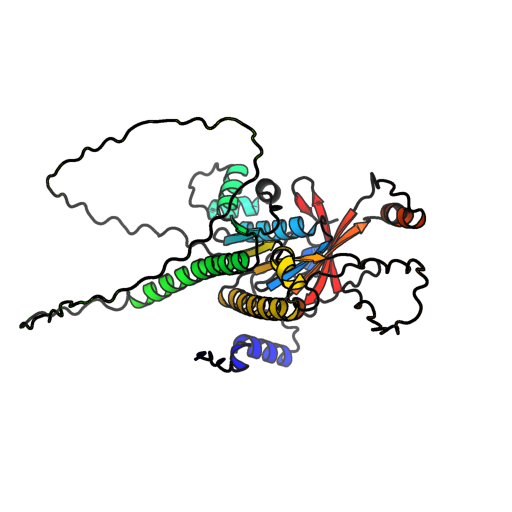 1.00 47.31 217 LEU A CA 1
ATOM 1604 C C . LEU A 1 217 ? 7.602 53.226 -13.907 1.00 47.31 217 LEU A C 1
ATOM 1606 O O . LEU A 1 217 ? 8.564 53.918 -14.202 1.00 47.31 217 LEU A O 1
ATOM 1610 N N . PHE A 1 218 ? 7.253 52.131 -14.590 1.00 44.41 218 PHE A N 1
ATOM 1611 C CA . PHE A 1 218 ? 7.375 52.027 -16.049 1.00 44.41 218 PHE A CA 1
ATOM 1612 C C . PHE A 1 218 ? 6.238 51.158 -16.604 1.00 44.41 218 PHE A C 1
ATOM 1614 O O . PHE A 1 218 ? 6.346 49.937 -16.706 1.00 44.41 218 PHE A O 1
ATOM 1621 N N . ASP A 1 219 ? 5.152 51.831 -16.981 1.00 37.19 219 ASP A N 1
ATOM 1622 C CA . ASP A 1 219 ? 4.255 51.399 -18.051 1.00 37.19 219 ASP A CA 1
ATOM 1623 C C . ASP A 1 219 ? 4.935 51.655 -19.402 1.00 37.19 219 ASP A C 1
ATOM 1625 O O . ASP A 1 219 ? 5.388 52.772 -19.650 1.00 37.19 219 ASP A O 1
ATOM 1629 N N . THR A 1 220 ? 4.938 50.673 -20.312 1.00 41.97 220 THR A N 1
ATOM 1630 C CA . THR A 1 220 ? 4.788 50.935 -21.761 1.00 41.97 220 THR A CA 1
ATOM 1631 C C . THR A 1 220 ? 4.257 49.692 -22.504 1.00 41.97 220 THR A C 1
ATOM 1633 O O . THR A 1 220 ? 5.002 48.841 -22.973 1.00 41.97 220 THR A O 1
ATOM 1636 N N . GLU A 1 221 ? 2.931 49.573 -22.529 1.00 41.84 221 GLU A N 1
ATOM 1637 C CA . GLU A 1 221 ? 2.061 49.639 -23.716 1.00 41.84 221 GLU A CA 1
ATOM 1638 C C . GLU A 1 221 ? 2.232 48.769 -25.010 1.00 41.84 221 GLU A C 1
ATOM 1640 O O . GLU A 1 221 ? 3.235 48.778 -25.714 1.00 41.84 221 GLU A O 1
ATOM 1645 N N . VAL A 1 222 ? 1.066 48.189 -25.374 1.00 40.34 222 VAL A N 1
ATOM 1646 C CA . VAL A 1 222 ? 0.441 47.800 -26.673 1.00 40.34 222 VAL A CA 1
ATOM 1647 C C . VAL A 1 222 ? 0.923 46.593 -27.502 1.00 40.34 222 VAL A C 1
ATOM 1649 O O . VAL A 1 222 ? 1.873 46.678 -28.268 1.00 40.34 222 VAL A O 1
ATOM 1652 N N . ALA A 1 223 ? 0.068 45.555 -27.564 1.00 38.22 223 ALA A N 1
ATOM 1653 C CA . ALA A 1 223 ? -0.612 45.125 -28.805 1.00 38.22 223 ALA A CA 1
ATOM 1654 C C . ALA A 1 223 ? -1.723 44.073 -28.558 1.00 38.22 223 ALA A C 1
ATOM 1656 O O . ALA A 1 223 ? -1.465 42.895 -28.347 1.00 38.22 223 ALA A O 1
ATOM 1657 N N . LYS A 1 224 ? -2.974 44.552 -28.629 1.00 37.94 224 LYS A N 1
ATOM 1658 C CA . LYS A 1 224 ? -4.201 43.944 -29.192 1.00 37.94 224 LYS A CA 1
ATOM 1659 C C . LYS A 1 224 ? -4.167 42.438 -29.519 1.00 37.94 224 LYS A C 1
ATOM 1661 O O . LYS A 1 224 ? -3.416 42.041 -30.397 1.00 37.94 224 LYS A O 1
ATOM 1666 N N . THR A 1 225 ? -5.145 41.669 -29.026 1.00 35.56 225 THR A N 1
ATOM 1667 C CA . THR A 1 225 ? -6.176 41.006 -29.862 1.00 35.56 225 THR A CA 1
ATOM 1668 C C . THR A 1 225 ? -7.353 40.557 -28.983 1.00 35.56 225 THR A C 1
ATOM 1670 O O . THR A 1 225 ? -7.187 39.950 -27.933 1.00 35.56 225 THR A O 1
ATOM 1673 N N . SER A 1 226 ? -8.550 40.909 -29.435 1.00 39.09 226 SER A N 1
ATOM 1674 C CA . SER A 1 226 ? -9.878 40.647 -28.884 1.00 39.09 226 SER A CA 1
ATOM 1675 C C . SER A 1 226 ? -10.359 39.198 -29.047 1.00 39.09 226 SER A C 1
ATOM 1677 O O . SER A 1 226 ? -10.262 38.659 -30.146 1.00 39.09 226 SER A O 1
ATOM 1679 N N . SER A 1 227 ? -11.058 38.655 -28.044 1.00 43.94 227 SER A N 1
ATOM 1680 C CA . SER A 1 227 ? -12.239 37.796 -28.253 1.00 43.94 227 SER A CA 1
ATOM 1681 C C . SER A 1 227 ? -13.127 37.776 -27.001 1.00 43.94 227 SER A C 1
ATOM 1683 O O . SER A 1 227 ? -12.670 38.041 -25.896 1.00 43.94 227 SER A O 1
ATOM 1685 N N . SER A 1 228 ? -14.406 37.501 -27.199 1.00 37.50 228 SER A N 1
ATOM 1686 C CA . SER A 1 228 ? -15.555 38.063 -26.488 1.00 37.50 228 SER A CA 1
ATOM 1687 C C . SER A 1 228 ? -16.413 37.024 -25.734 1.00 37.50 228 SER A C 1
ATOM 1689 O O . SER A 1 228 ? -16.633 35.956 -26.293 1.00 37.50 228 SER A O 1
ATOM 1691 N N . ILE A 1 229 ? -17.031 37.453 -24.607 1.00 39.50 229 ILE A N 1
ATOM 1692 C CA . ILE A 1 229 ? -18.396 37.105 -24.081 1.00 39.50 229 ILE A CA 1
ATOM 1693 C C . ILE A 1 229 ? -18.575 35.747 -23.331 1.00 39.50 229 ILE A C 1
ATOM 1695 O O . ILE A 1 229 ? -18.025 34.753 -23.789 1.00 39.50 229 ILE A O 1
ATOM 1699 N N . PRO A 1 230 ? -19.453 35.607 -22.290 1.00 41.75 230 PRO A N 1
ATOM 1700 C CA . PRO A 1 230 ? -19.934 36.543 -21.248 1.00 41.75 230 PRO A CA 1
ATOM 1701 C C . PRO A 1 230 ? -19.941 35.964 -19.799 1.00 41.75 230 PRO A C 1
ATOM 1703 O O . PRO A 1 230 ? -20.048 34.762 -19.577 1.00 41.75 230 PRO A O 1
ATOM 1706 N N . VAL A 1 231 ? -19.966 36.848 -18.792 1.00 35.72 231 VAL A N 1
ATOM 1707 C CA . VAL A 1 231 ? -20.212 36.519 -17.370 1.00 35.72 231 VAL A CA 1
ATOM 1708 C C . VAL A 1 231 ? -21.650 36.898 -16.998 1.00 35.72 231 VAL A C 1
ATOM 1710 O O . VAL A 1 231 ? -22.039 38.058 -17.140 1.00 35.72 231 VAL A O 1
ATOM 1713 N N . GLN A 1 232 ? -22.435 35.935 -16.507 1.00 41.75 232 GLN A N 1
ATOM 1714 C CA . GLN A 1 232 ? -23.727 36.181 -15.858 1.00 41.75 232 GLN A CA 1
ATOM 1715 C C . GLN A 1 232 ? -23.507 36.635 -14.409 1.00 41.75 232 GLN A C 1
ATOM 1717 O O . GLN A 1 232 ? -22.880 35.938 -13.615 1.00 41.75 232 GLN A O 1
ATOM 1722 N N . ARG A 1 233 ? -24.050 37.811 -14.075 1.00 32.28 233 ARG A N 1
ATOM 1723 C CA . ARG A 1 233 ? -24.224 38.315 -12.708 1.00 32.28 233 ARG A CA 1
ATOM 1724 C C . ARG A 1 233 ? -25.586 37.869 -12.178 1.00 32.28 233 ARG A C 1
ATOM 1726 O O . ARG A 1 233 ? -26.593 38.084 -12.848 1.00 32.28 233 ARG A O 1
ATOM 1733 N N . LEU A 1 234 ? -25.607 37.334 -10.962 1.00 38.38 234 LEU A N 1
ATOM 1734 C CA . LEU A 1 234 ? -26.802 37.195 -10.131 1.00 38.38 234 LEU A CA 1
ATOM 1735 C C . LEU A 1 234 ? -26.643 38.108 -8.910 1.00 38.38 234 LEU A C 1
ATOM 1737 O O . LEU A 1 234 ? -25.628 38.064 -8.220 1.00 38.38 234 LEU A O 1
ATOM 1741 N N . SER A 1 235 ? -27.649 38.953 -8.704 1.00 39.75 235 SER A N 1
ATOM 1742 C CA . SER A 1 235 ? -27.809 39.909 -7.606 1.00 39.75 235 SER A CA 1
ATOM 1743 C C . SER A 1 235 ? -28.908 39.404 -6.673 1.00 39.75 235 SER A C 1
ATOM 1745 O O . SER A 1 235 ? -29.957 39.091 -7.221 1.00 39.75 235 SER A O 1
ATOM 1747 N N . VAL A 1 236 ? -28.716 39.400 -5.343 1.00 37.88 236 VAL A N 1
ATOM 1748 C CA . VAL A 1 236 ? -29.743 39.587 -4.273 1.00 37.88 236 VAL A CA 1
ATOM 1749 C C . VAL A 1 236 ? -28.989 39.908 -2.957 1.00 37.88 236 VAL A C 1
ATOM 1751 O O . VAL A 1 236 ? -28.196 39.091 -2.507 1.00 37.88 236 VAL A O 1
ATOM 1754 N N . GLU A 1 237 ? -28.896 41.183 -2.565 1.00 42.62 237 GLU A N 1
ATOM 1755 C CA . GLU A 1 237 ? -29.535 41.878 -1.413 1.00 42.62 237 GLU A CA 1
ATOM 1756 C C . GLU A 1 237 ? -29.137 41.456 0.028 1.00 42.62 237 GLU A C 1
ATOM 1758 O O . GLU A 1 237 ? -29.196 40.276 0.368 1.00 42.62 237 GLU A O 1
ATOM 1763 N N . PRO A 1 238 ? -28.795 42.425 0.913 1.00 45.00 238 PRO A N 1
ATOM 1764 C CA . PRO A 1 238 ? -28.544 42.203 2.335 1.00 45.00 238 PRO A CA 1
ATOM 1765 C C . PRO A 1 238 ? -29.806 42.477 3.168 1.00 45.00 238 PRO A C 1
ATOM 1767 O O . PRO A 1 238 ? -30.508 43.457 2.924 1.00 45.00 238 PRO A O 1
ATOM 1770 N N . ASN A 1 239 ? -30.063 41.680 4.208 1.00 34.09 239 ASN A N 1
ATOM 1771 C CA . ASN A 1 239 ? -31.058 42.048 5.213 1.00 34.09 239 ASN A CA 1
ATOM 1772 C C . ASN A 1 239 ? -30.492 41.919 6.630 1.00 34.09 239 ASN A C 1
ATOM 1774 O O . ASN A 1 239 ? -30.058 40.854 7.064 1.00 34.09 239 ASN A O 1
ATOM 1778 N N . VAL A 1 240 ? -30.487 43.058 7.317 1.00 38.66 240 VAL A N 1
ATOM 1779 C CA . VAL A 1 240 ? -30.078 43.271 8.702 1.00 38.66 240 VAL A CA 1
ATOM 1780 C C . VAL A 1 240 ? -31.352 43.401 9.517 1.00 38.66 240 VAL A C 1
ATOM 1782 O O . VAL A 1 240 ? -32.107 44.338 9.273 1.00 38.66 240 VAL A O 1
ATOM 1785 N N . THR A 1 241 ? -31.584 42.549 10.520 1.00 33.34 241 THR A N 1
ATOM 1786 C CA . THR A 1 241 ? -32.351 42.959 11.713 1.00 33.34 241 THR A CA 1
ATOM 1787 C C . THR A 1 241 ? -32.158 41.992 12.888 1.00 33.34 241 THR A C 1
ATOM 1789 O O . THR A 1 241 ? -32.627 40.860 12.861 1.00 33.34 241 THR A O 1
ATOM 1792 N N . SER A 1 242 ? -31.519 42.484 13.950 1.00 37.78 242 SER A N 1
ATOM 1793 C CA . SER A 1 242 ? -31.781 42.104 15.353 1.00 37.78 242 SER A CA 1
ATOM 1794 C C . SER A 1 242 ? -32.660 43.214 15.961 1.00 37.78 242 SER A C 1
ATOM 1796 O O . SER A 1 242 ? -32.566 44.341 15.460 1.00 37.78 242 SER A O 1
ATOM 1798 N N . PRO A 1 243 ? -33.487 42.982 17.011 1.00 47.19 243 PRO A N 1
ATOM 1799 C CA . PRO A 1 243 ? -32.950 43.059 18.384 1.00 47.19 243 PRO A CA 1
ATOM 1800 C C . PRO A 1 243 ? -33.685 42.284 19.524 1.00 47.19 243 PRO A C 1
ATOM 1802 O O . PRO A 1 243 ? -34.874 42.000 19.459 1.00 47.19 243 PRO A O 1
ATOM 1805 N N . ALA A 1 244 ? -32.916 42.106 20.616 1.00 33.88 244 ALA A N 1
ATOM 1806 C CA . ALA A 1 244 ? -33.227 42.247 22.060 1.00 33.88 244 ALA A CA 1
ATOM 1807 C C . ALA A 1 244 ? -34.008 41.190 22.901 1.00 33.88 244 ALA A C 1
ATOM 1809 O O . ALA A 1 244 ? -35.187 40.943 22.691 1.00 33.88 244 ALA A O 1
ATOM 1810 N N . ALA A 1 245 ? -33.291 40.695 23.938 1.00 34.28 245 ALA A N 1
ATOM 1811 C CA . ALA A 1 245 ? -33.592 40.466 25.380 1.00 34.28 245 ALA A CA 1
ATOM 1812 C C . ALA A 1 245 ? -35.034 40.102 25.843 1.00 34.28 245 ALA A C 1
ATOM 1814 O O . ALA A 1 245 ? -35.999 40.742 25.454 1.00 34.28 245 ALA A O 1
ATOM 1815 N N . THR A 1 246 ? -35.288 39.204 26.816 1.00 31.97 246 THR A N 1
ATOM 1816 C CA . THR A 1 246 ? -34.801 39.224 28.219 1.00 31.97 246 THR A CA 1
ATOM 1817 C C . THR A 1 246 ? -35.220 37.940 28.998 1.00 31.97 246 THR A C 1
ATOM 1819 O O . THR A 1 246 ? -36.316 37.430 28.786 1.00 31.97 246 THR A O 1
ATOM 1822 N N . THR A 1 247 ? -34.398 37.534 29.984 1.00 31.36 247 THR A N 1
ATOM 1823 C CA . THR A 1 247 ? -34.697 36.892 31.306 1.00 31.36 247 THR A CA 1
ATOM 1824 C C . THR A 1 247 ? -35.158 35.423 31.506 1.00 31.36 247 THR A C 1
ATOM 1826 O O . THR A 1 247 ? -36.273 35.048 31.175 1.00 31.36 247 THR A O 1
ATOM 1829 N N . ALA A 1 248 ? -34.334 34.728 32.321 1.00 32.22 248 ALA A N 1
ATOM 1830 C CA . ALA A 1 248 ? -34.650 34.021 33.587 1.00 32.22 248 ALA A CA 1
ATOM 1831 C C . ALA A 1 248 ? -34.873 32.481 33.626 1.00 32.22 248 ALA A C 1
ATOM 1833 O O . ALA A 1 248 ? -35.935 31.964 33.309 1.00 32.22 248 ALA A O 1
ATOM 1834 N N . THR A 1 249 ? -33.847 31.807 34.181 1.00 31.62 249 THR A N 1
ATOM 1835 C CA . THR A 1 249 ? -33.839 30.716 35.194 1.00 31.62 249 THR A CA 1
ATOM 1836 C C . THR A 1 249 ? -34.857 29.569 35.140 1.00 31.62 249 THR A C 1
ATOM 1838 O O . THR A 1 249 ? -36.008 29.741 35.525 1.00 31.62 249 THR A O 1
ATOM 1841 N N . ALA A 1 250 ? -34.341 28.346 34.955 1.00 33.94 250 ALA A N 1
ATOM 1842 C CA . ALA A 1 250 ? -34.742 27.176 35.746 1.00 33.94 250 ALA A CA 1
ATOM 1843 C C . ALA A 1 250 ? -33.609 26.133 35.787 1.00 33.94 250 ALA A C 1
ATOM 1845 O O . ALA A 1 250 ? -33.157 25.640 34.756 1.00 33.94 250 ALA A O 1
ATOM 1846 N N . ALA A 1 251 ? -33.152 25.813 36.998 1.00 39.19 251 ALA A N 1
ATOM 1847 C CA . ALA A 1 251 ? -32.250 24.705 37.284 1.00 39.19 251 ALA A CA 1
ATOM 1848 C C . ALA A 1 251 ? -32.949 23.366 36.997 1.00 39.19 251 ALA A C 1
ATOM 1850 O O . ALA A 1 251 ? -34.112 23.183 37.352 1.00 39.19 251 ALA A O 1
ATOM 1851 N N . THR A 1 252 ? -32.249 22.427 36.362 1.00 33.97 252 THR A N 1
ATOM 1852 C CA . THR A 1 252 ? -32.699 21.041 36.140 1.00 33.97 252 THR A CA 1
ATOM 1853 C C . THR A 1 252 ? -31.508 20.107 36.405 1.00 33.97 252 THR A C 1
ATOM 1855 O O . THR A 1 252 ? -30.376 20.484 36.093 1.00 33.97 252 THR A O 1
ATOM 1858 N N . PRO A 1 253 ? -31.724 18.964 37.084 1.00 37.97 253 PRO A N 1
ATOM 1859 C CA . PRO A 1 253 ? -30.702 18.276 37.866 1.00 37.97 253 PRO A CA 1
ATOM 1860 C C . PRO A 1 253 ? -29.719 17.461 37.023 1.00 37.97 253 PRO A C 1
ATOM 1862 O O . PRO A 1 253 ? -30.013 17.058 35.900 1.00 37.97 253 PRO A O 1
ATOM 1865 N N . ALA A 1 254 ? -28.562 17.214 37.640 1.00 39.03 254 ALA A N 1
ATOM 1866 C CA . ALA A 1 254 ? -27.445 16.416 37.159 1.00 39.03 254 ALA A CA 1
ATOM 1867 C C . ALA A 1 254 ? -27.889 15.163 36.385 1.00 39.03 254 ALA A C 1
ATOM 1869 O O . ALA A 1 254 ? -28.391 14.196 36.961 1.00 39.03 254 ALA A O 1
ATOM 1870 N N . GLN A 1 255 ? -27.669 15.194 35.069 1.00 36.69 255 GLN A N 1
ATOM 1871 C CA . GLN A 1 255 ? -27.690 13.999 34.238 1.00 36.69 255 GLN A CA 1
ATOM 1872 C C . GLN A 1 255 ? -26.449 13.143 34.544 1.00 36.69 255 GLN A C 1
ATOM 1874 O O . GLN A 1 255 ? -25.360 13.692 34.736 1.00 36.69 255 GLN A O 1
ATOM 1879 N N . PRO A 1 256 ? -26.591 11.808 34.593 1.00 40.78 256 PRO A N 1
ATOM 1880 C CA . PRO A 1 256 ? -25.455 10.904 34.704 1.00 40.78 256 PRO A CA 1
ATOM 1881 C C . PRO A 1 256 ? -24.519 11.111 33.508 1.00 40.78 256 PRO A C 1
ATOM 1883 O O . PRO A 1 256 ? -24.981 11.179 32.369 1.00 40.78 256 PRO A O 1
ATOM 1886 N N . LYS A 1 257 ? -23.214 11.237 33.793 1.00 38.41 257 LYS A N 1
ATOM 1887 C CA . LYS A 1 257 ? -22.128 11.351 32.809 1.00 38.41 257 LYS A CA 1
ATOM 1888 C C . LYS A 1 257 ? -22.352 10.322 31.694 1.00 38.41 257 LYS A C 1
ATOM 1890 O O . LYS A 1 257 ? -22.237 9.122 31.936 1.00 38.41 257 LYS A O 1
ATOM 1895 N N . GLN A 1 258 ? -22.709 10.797 30.501 1.00 38.41 258 GLN A N 1
ATOM 1896 C CA . GLN A 1 258 ? -22.716 9.960 29.308 1.00 38.41 258 GLN A CA 1
ATOM 1897 C C . GLN A 1 258 ? -21.282 9.461 29.073 1.00 38.41 258 GLN A C 1
ATOM 1899 O O . GLN A 1 258 ? -20.348 10.255 2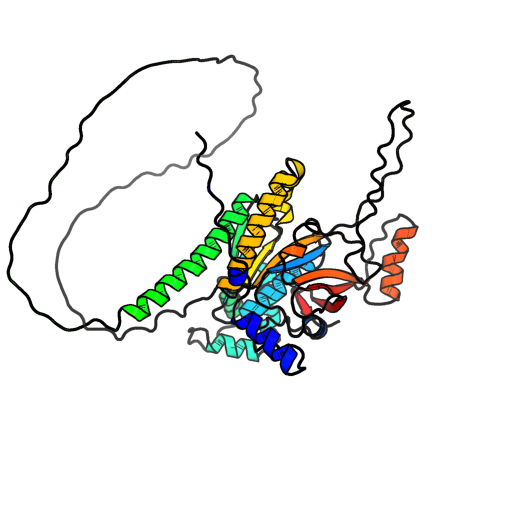9.232 1.00 38.41 258 GLN A O 1
ATOM 1904 N N . PRO A 1 259 ? -21.080 8.175 28.736 1.00 41.88 259 PRO A N 1
ATOM 1905 C CA . PRO A 1 259 ? -19.789 7.716 28.248 1.00 41.88 259 PRO A CA 1
ATOM 1906 C C . PRO A 1 259 ? -19.431 8.574 27.031 1.00 41.88 259 PRO A C 1
ATOM 1908 O O . PRO A 1 259 ? -20.247 8.741 26.124 1.00 41.88 259 PRO A O 1
ATOM 1911 N N . GLY A 1 260 ? -18.257 9.208 27.072 1.00 44.44 260 GLY A N 1
ATOM 1912 C CA . GLY A 1 260 ? -17.764 9.988 25.942 1.00 44.44 260 GLY A CA 1
ATOM 1913 C C . GLY A 1 260 ? -17.711 9.114 24.685 1.00 44.44 260 GLY A C 1
ATOM 1914 O O . GLY A 1 260 ? -17.551 7.898 24.810 1.00 44.44 260 GLY A O 1
ATOM 1915 N N . PRO A 1 261 ? -17.875 9.702 23.488 1.00 52.88 261 PRO A N 1
ATOM 1916 C CA . PRO A 1 261 ? -17.793 8.947 22.246 1.00 52.88 261 PRO A CA 1
ATOM 1917 C C . PRO A 1 261 ? -16.465 8.174 22.188 1.00 52.88 261 PRO A C 1
ATOM 1919 O O . PRO A 1 261 ? -15.447 8.708 22.641 1.00 52.88 261 PRO A O 1
ATOM 1922 N N . PRO A 1 262 ? -16.467 6.937 21.660 1.00 58.62 262 PRO A N 1
ATOM 1923 C CA . PRO A 1 262 ? -15.273 6.105 21.592 1.00 58.62 262 PRO A CA 1
ATOM 1924 C C . PRO A 1 262 ? -14.145 6.858 20.881 1.00 58.62 262 PRO A C 1
ATOM 1926 O O . PRO A 1 262 ? -14.324 7.417 19.796 1.00 58.62 262 PRO A O 1
ATOM 1929 N N . GLU A 1 263 ? -12.984 6.910 21.527 1.00 69.12 263 GLU A N 1
ATOM 1930 C CA . GLU A 1 263 ? -11.821 7.635 21.031 1.00 69.12 263 GLU A CA 1
ATOM 1931 C C . GLU A 1 263 ? -11.276 6.919 19.788 1.00 69.12 263 GLU A C 1
ATOM 1933 O O . GLU A 1 263 ? -10.708 5.833 19.857 1.00 69.12 263 GLU A O 1
ATOM 1938 N N . THR A 1 264 ? -11.482 7.515 18.613 1.00 79.56 264 THR A N 1
ATOM 1939 C CA . THR A 1 264 ? -10.908 7.007 17.357 1.00 79.56 264 THR A CA 1
ATOM 1940 C C . THR A 1 264 ? -9.377 7.045 17.419 1.00 79.56 264 THR A C 1
ATOM 1942 O O . THR A 1 264 ? -8.815 7.990 17.980 1.00 79.56 264 THR A O 1
ATOM 1945 N N . LYS A 1 265 ? -8.681 6.084 16.800 1.00 87.50 265 LYS A N 1
ATOM 1946 C CA . LYS A 1 265 ? -7.209 5.997 16.742 1.00 87.50 265 LYS A CA 1
ATOM 1947 C C . LYS A 1 265 ? -6.745 5.936 15.286 1.00 87.50 265 LYS A C 1
ATOM 1949 O O . LYS A 1 265 ? -7.126 5.029 14.560 1.00 87.50 265 LYS A O 1
ATOM 1954 N N . THR A 1 266 ? -5.896 6.867 14.843 1.00 91.31 266 THR A N 1
ATOM 1955 C CA . THR A 1 266 ? -5.332 6.782 13.483 1.00 91.31 266 THR A CA 1
ATOM 1956 C C . THR A 1 266 ? -4.222 5.741 13.468 1.00 91.31 266 THR A C 1
ATOM 1958 O O . THR A 1 266 ? -3.156 5.979 14.029 1.00 91.31 266 THR A O 1
ATOM 1961 N N . SER A 1 267 ? -4.477 4.590 12.849 1.00 94.00 267 SER A N 1
ATOM 1962 C CA . SER A 1 267 ? -3.551 3.448 12.822 1.00 94.00 267 SER A CA 1
ATOM 1963 C C . SER A 1 267 ? -2.914 3.214 11.452 1.00 94.00 267 SER A C 1
ATOM 1965 O O . SER A 1 267 ? -1.904 2.514 11.356 1.00 94.00 267 SER A O 1
ATOM 1967 N N . PHE A 1 268 ? -3.429 3.858 10.399 1.00 97.12 268 PHE A N 1
ATOM 1968 C CA . PHE A 1 268 ? -2.948 3.669 9.034 1.00 97.12 268 PHE A CA 1
ATOM 1969 C C . PHE A 1 268 ? -2.789 4.982 8.255 1.00 97.12 268 PHE A C 1
ATOM 1971 O O . PHE A 1 268 ? -3.636 5.874 8.321 1.00 97.12 268 PHE A O 1
ATOM 1978 N N . MET A 1 269 ? -1.724 5.073 7.455 1.00 97.81 269 MET A N 1
ATOM 1979 C CA . MET A 1 269 ? -1.478 6.172 6.523 1.00 97.81 269 MET A CA 1
ATOM 1980 C C . MET A 1 269 ? -0.968 5.654 5.171 1.00 97.81 269 MET A C 1
ATOM 1982 O O . MET A 1 269 ? -0.038 4.856 5.120 1.00 97.81 269 MET A O 1
ATOM 1986 N N . LEU A 1 270 ? -1.525 6.144 4.065 1.00 97.88 270 LEU A N 1
ATOM 1987 C CA . LEU A 1 270 ? -1.086 5.848 2.698 1.00 97.88 270 LEU A CA 1
ATOM 1988 C C . LEU A 1 270 ? -0.612 7.126 2.004 1.00 97.88 270 LEU A C 1
ATOM 1990 O O . LEU A 1 270 ? -1.308 8.132 2.037 1.00 97.88 270 LEU A O 1
ATOM 1994 N N . ILE A 1 271 ? 0.539 7.076 1.336 1.00 97.25 271 ILE A N 1
ATOM 1995 C CA . ILE A 1 271 ? 1.089 8.178 0.535 1.00 97.25 271 ILE A CA 1
ATOM 1996 C C . ILE A 1 271 ? 1.239 7.710 -0.919 1.00 97.25 271 ILE A C 1
ATOM 1998 O O . ILE A 1 271 ? 2.154 6.935 -1.221 1.00 97.25 271 ILE A O 1
ATOM 2002 N N . ASP A 1 272 ? 0.381 8.192 -1.826 1.00 93.19 272 ASP A N 1
ATOM 2003 C CA . ASP A 1 272 ? 0.373 7.814 -3.249 1.00 93.19 272 ASP A CA 1
ATOM 2004 C C . ASP A 1 272 ? 0.516 9.016 -4.192 1.00 93.19 272 ASP A C 1
ATOM 2006 O O . ASP A 1 272 ? -0.416 9.783 -4.362 1.00 93.19 272 ASP A O 1
ATOM 2010 N N . SER A 1 273 ? 1.642 9.267 -4.862 1.00 89.75 273 SER A N 1
ATOM 2011 C CA . SER A 1 273 ? 2.994 8.737 -4.668 1.00 89.75 273 SER A CA 1
ATOM 2012 C C . SER A 1 273 ? 3.955 9.872 -4.314 1.00 89.75 273 SER A C 1
ATOM 2014 O O . SER A 1 273 ? 3.968 10.930 -4.953 1.00 89.75 273 SER A O 1
ATOM 2016 N N . LEU A 1 274 ? 4.850 9.623 -3.356 1.00 90.12 274 LEU A N 1
ATOM 2017 C CA . LEU A 1 274 ? 5.885 10.578 -2.942 1.00 90.12 274 LEU A CA 1
ATOM 2018 C C . LEU A 1 274 ? 6.808 11.003 -4.100 1.00 90.12 274 LEU A C 1
ATOM 2020 O O . LEU A 1 274 ? 7.261 12.145 -4.176 1.00 90.12 274 LEU A O 1
ATOM 2024 N N . SER A 1 275 ? 7.064 10.086 -5.037 1.00 90.12 275 SER A N 1
ATOM 2025 C CA . SER A 1 275 ? 7.915 10.338 -6.205 1.00 90.12 275 SER A CA 1
ATOM 2026 C C . SER A 1 275 ? 7.340 11.410 -7.140 1.00 90.12 275 SER A C 1
ATOM 2028 O O . SER A 1 275 ? 8.095 12.182 -7.734 1.00 90.12 275 SER A O 1
ATOM 2030 N N . HIS A 1 276 ? 6.009 11.491 -7.247 1.00 89.88 276 HIS A N 1
ATOM 2031 C CA . HIS A 1 276 ? 5.327 12.457 -8.099 1.00 89.88 276 HIS A CA 1
ATOM 2032 C C . HIS A 1 276 ? 5.519 13.876 -7.554 1.00 89.88 276 HIS A C 1
ATOM 2034 O O . HIS A 1 276 ? 5.999 14.753 -8.279 1.00 89.88 276 HIS A O 1
ATOM 2040 N N . ALA A 1 277 ? 5.286 14.051 -6.251 1.00 90.50 277 ALA A N 1
ATOM 2041 C CA . ALA A 1 277 ? 5.483 15.306 -5.528 1.00 90.50 277 ALA A CA 1
ATOM 2042 C C . ALA A 1 277 ? 6.946 15.801 -5.563 1.00 90.50 277 ALA A C 1
ATOM 2044 O O . ALA A 1 277 ? 7.212 17.004 -5.626 1.00 90.50 277 ALA A O 1
ATOM 2045 N N . LEU A 1 278 ? 7.913 14.876 -5.579 1.00 90.38 278 LEU A N 1
ATOM 2046 C CA . LEU A 1 278 ? 9.347 15.189 -5.636 1.00 90.38 278 LEU A CA 1
ATOM 2047 C C . LEU A 1 278 ? 9.908 15.377 -7.044 1.00 90.38 278 LEU A C 1
ATOM 2049 O O . LEU A 1 278 ? 11.026 15.872 -7.193 1.00 90.38 278 LEU A O 1
ATOM 2053 N N . SER A 1 279 ? 9.170 14.993 -8.084 1.00 87.25 279 SER A N 1
ATOM 2054 C CA . SER A 1 279 ? 9.697 14.927 -9.450 1.00 87.25 279 SER A CA 1
ATOM 2055 C C . SER A 1 279 ? 10.232 16.270 -9.967 1.00 87.25 279 SER A C 1
ATOM 2057 O O . SER A 1 279 ? 11.233 16.304 -10.686 1.00 87.25 279 SER A O 1
ATOM 2059 N N . SER A 1 280 ? 9.605 17.383 -9.580 1.00 87.56 280 SER A N 1
ATOM 2060 C CA . SER A 1 280 ? 10.045 18.740 -9.924 1.00 87.56 280 SER A CA 1
ATOM 2061 C C . SER A 1 280 ? 11.347 19.126 -9.213 1.00 87.56 280 SER A C 1
ATOM 2063 O O . SER A 1 280 ? 12.233 19.718 -9.831 1.00 87.56 280 SER A O 1
ATOM 2065 N N . HIS A 1 281 ? 11.494 18.74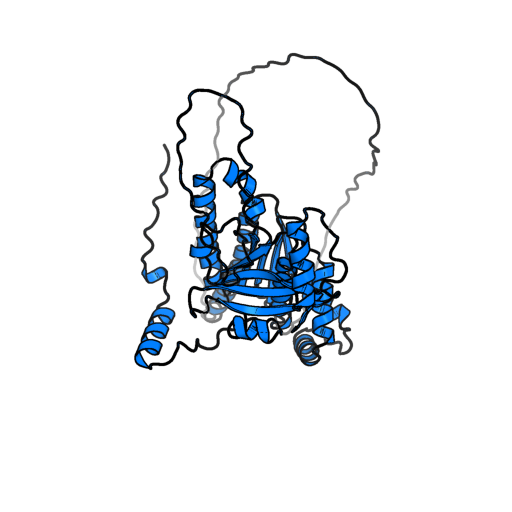3 -7.945 1.00 86.25 281 HIS A N 1
ATOM 2066 C CA . HIS A 1 281 ? 12.663 19.029 -7.116 1.00 86.25 281 HIS A CA 1
ATOM 2067 C C . HIS A 1 281 ? 13.871 18.183 -7.528 1.00 86.25 281 HIS A C 1
ATOM 2069 O O . HIS A 1 281 ? 14.964 18.720 -7.684 1.00 86.25 281 HIS A O 1
ATOM 2075 N N . LEU A 1 282 ? 13.665 16.888 -7.799 1.00 87.38 282 LEU A N 1
ATOM 2076 C CA . LEU A 1 282 ? 14.719 15.967 -8.243 1.00 87.38 282 LEU A CA 1
ATOM 2077 C C . LEU A 1 282 ? 15.330 16.372 -9.593 1.00 87.38 282 LEU A C 1
ATOM 2079 O O . LEU A 1 282 ? 16.511 16.124 -9.825 1.00 87.38 282 LEU A O 1
ATOM 2083 N N . LYS A 1 283 ? 14.540 16.998 -10.478 1.00 89.31 283 LYS A N 1
ATOM 2084 C CA . LYS A 1 283 ? 15.011 17.505 -11.778 1.00 89.31 283 LYS A CA 1
ATOM 2085 C C . LYS A 1 283 ? 15.801 18.808 -11.671 1.00 89.31 283 LYS A C 1
ATOM 2087 O O . LYS A 1 283 ? 16.699 19.016 -12.478 1.00 89.31 283 LYS A O 1
ATOM 2092 N N . LYS A 1 284 ? 15.430 19.688 -10.735 1.00 90.94 284 LYS A N 1
ATOM 2093 C CA . LYS A 1 284 ? 16.071 20.998 -10.552 1.00 90.94 284 LYS A CA 1
ATOM 2094 C C . LYS A 1 284 ? 17.350 20.879 -9.729 1.00 90.94 284 LYS A C 1
ATOM 2096 O O . LYS A 1 284 ? 18.414 21.215 -10.225 1.00 90.94 284 LYS A O 1
ATOM 2101 N N . ASP A 1 285 ? 17.234 20.341 -8.515 1.00 91.69 285 ASP A N 1
ATOM 2102 C CA . ASP A 1 285 ? 18.309 20.288 -7.523 1.00 91.69 285 ASP A CA 1
ATOM 2103 C C . ASP A 1 285 ? 18.318 18.927 -6.821 1.00 91.69 285 ASP A C 1
ATOM 2105 O O . ASP A 1 285 ? 17.817 18.771 -5.703 1.00 91.69 285 ASP A O 1
ATOM 2109 N N . PHE A 1 286 ? 18.919 17.929 -7.470 1.00 90.31 286 PHE A N 1
ATOM 2110 C CA . PHE A 1 286 ? 18.979 16.563 -6.945 1.00 90.31 286 PHE A CA 1
ATOM 2111 C C . PHE A 1 286 ? 19.521 16.475 -5.500 1.00 90.31 286 PHE A C 1
ATOM 2113 O O . PHE A 1 286 ? 18.852 15.859 -4.671 1.00 90.31 286 PHE A O 1
ATOM 2120 N N . PRO A 1 287 ? 20.650 17.118 -5.124 1.00 92.12 287 PRO A N 1
ATOM 2121 C CA . PRO A 1 287 ? 21.165 17.022 -3.754 1.00 92.12 287 PRO A CA 1
ATOM 2122 C C . PRO A 1 287 ? 20.212 17.617 -2.711 1.00 92.12 287 PRO A C 1
ATOM 2124 O O . PRO A 1 287 ? 20.018 17.044 -1.640 1.00 92.12 287 PRO A O 1
ATOM 2127 N N . ARG A 1 288 ? 19.579 18.753 -3.031 1.00 91.62 288 ARG A N 1
ATOM 2128 C CA . ARG A 1 288 ? 18.633 19.420 -2.130 1.00 91.62 288 ARG A CA 1
ATOM 2129 C C . ARG A 1 288 ? 17.377 18.577 -1.939 1.00 91.62 288 ARG A C 1
ATOM 2131 O O . ARG A 1 288 ? 16.937 18.410 -0.808 1.00 91.62 288 ARG A O 1
ATOM 2138 N N . ALA A 1 289 ? 16.832 18.035 -3.026 1.00 91.06 289 ALA A N 1
ATOM 2139 C CA . ALA A 1 289 ? 15.671 17.154 -2.988 1.00 91.06 289 ALA A CA 1
ATOM 2140 C C . ALA A 1 289 ? 15.939 15.902 -2.141 1.00 91.06 289 ALA A C 1
ATOM 2142 O O . ALA A 1 289 ? 15.100 15.525 -1.328 1.00 91.06 289 ALA A O 1
ATOM 2143 N N . THR A 1 290 ? 17.128 15.309 -2.275 1.00 91.62 290 THR A N 1
ATOM 2144 C CA . THR A 1 290 ? 17.554 14.161 -1.468 1.00 91.62 290 THR A CA 1
ATOM 2145 C C . THR A 1 290 ? 17.636 14.505 0.017 1.00 91.62 290 THR A C 1
ATOM 2147 O O . THR A 1 290 ? 17.026 13.802 0.811 1.00 91.62 290 THR A O 1
ATOM 2150 N N . ASN A 1 291 ? 18.292 15.607 0.400 1.00 93.56 291 ASN A N 1
ATOM 2151 C CA . ASN A 1 291 ? 18.386 16.027 1.810 1.00 93.56 291 ASN A CA 1
ATOM 2152 C C . ASN A 1 291 ? 17.010 16.307 2.441 1.00 93.56 291 ASN A C 1
ATOM 2154 O O . ASN A 1 291 ? 16.773 16.073 3.630 1.00 93.56 291 ASN A O 1
ATOM 2158 N N . LEU A 1 292 ? 16.093 16.837 1.637 1.00 93.69 292 LEU A N 1
ATOM 2159 C CA . LEU A 1 292 ? 14.737 17.133 2.066 1.00 93.69 292 LEU A CA 1
ATOM 2160 C C . LEU A 1 292 ? 13.950 15.822 2.267 1.00 93.69 292 LEU A C 1
ATOM 2162 O O . LEU A 1 292 ? 13.380 15.599 3.335 1.00 93.69 292 LEU A O 1
ATOM 2166 N N . LEU A 1 293 ? 14.023 14.904 1.299 1.00 94.31 293 LEU A N 1
ATOM 2167 C CA . LEU A 1 293 ? 13.436 13.568 1.397 1.00 94.31 293 LEU A CA 1
ATOM 2168 C C . LEU A 1 293 ? 13.982 12.779 2.598 1.00 94.31 293 LEU A C 1
ATOM 2170 O O . LEU A 1 293 ? 13.200 12.158 3.309 1.00 94.31 293 LEU A O 1
ATOM 2174 N N . THR A 1 294 ? 15.291 12.810 2.862 1.00 94.44 294 THR A N 1
ATOM 2175 C CA . THR A 1 294 ? 15.885 12.103 4.011 1.00 94.44 294 THR A CA 1
ATOM 2176 C C . THR A 1 294 ? 15.365 12.644 5.339 1.00 94.44 294 THR A C 1
ATOM 2178 O O . THR A 1 294 ? 15.044 11.866 6.233 1.00 94.44 294 THR A O 1
ATOM 2181 N N . THR A 1 295 ? 15.233 13.969 5.460 1.00 95.31 295 THR A N 1
ATOM 2182 C CA . THR A 1 295 ? 14.693 14.613 6.670 1.00 95.31 295 THR A CA 1
ATOM 2183 C C . THR A 1 295 ? 13.231 14.225 6.883 1.00 95.31 295 THR A C 1
ATOM 2185 O O . THR A 1 295 ? 12.836 13.845 7.985 1.00 95.31 295 THR A O 1
ATOM 2188 N N . PHE A 1 296 ? 12.440 14.248 5.809 1.00 96.25 296 PHE A N 1
ATOM 2189 C CA . PHE A 1 296 ? 11.044 13.827 5.832 1.00 96.25 296 PHE A CA 1
ATOM 2190 C C . PHE A 1 296 ? 10.885 12.356 6.230 1.00 96.25 296 PHE A C 1
ATOM 2192 O O . PHE A 1 296 ? 10.122 12.054 7.140 1.00 96.25 296 PHE A O 1
ATOM 2199 N N . LEU A 1 297 ? 11.629 11.441 5.599 1.00 96.25 297 LEU A N 1
ATOM 2200 C CA . LEU A 1 297 ? 11.550 10.009 5.901 1.00 96.25 297 LEU A CA 1
ATOM 2201 C C . LEU A 1 297 ? 11.998 9.694 7.332 1.00 96.25 297 LEU A C 1
ATOM 2203 O O . LEU A 1 297 ? 11.418 8.821 7.973 1.00 96.25 297 LEU A O 1
ATOM 2207 N N . HIS A 1 298 ? 12.983 10.424 7.858 1.00 95.50 298 HIS A N 1
ATOM 2208 C CA . HIS A 1 298 ? 13.387 10.306 9.256 1.00 95.50 298 HIS A CA 1
ATOM 2209 C C . HIS A 1 298 ? 12.261 10.742 10.205 1.00 95.50 298 HIS A C 1
ATOM 2211 O O . HIS A 1 298 ? 11.916 10.015 11.135 1.00 95.50 298 HIS A O 1
ATOM 2217 N N . SER A 1 299 ? 11.647 11.902 9.944 1.00 96.00 299 SER A N 1
ATOM 2218 C CA . SER A 1 299 ? 10.488 12.384 10.707 1.00 96.00 299 SER A CA 1
ATOM 2219 C C . SER A 1 299 ? 9.311 11.410 10.632 1.00 96.00 299 SER A C 1
ATOM 2221 O O . SER A 1 299 ? 8.654 11.156 11.639 1.00 96.00 299 SER A O 1
ATOM 2223 N N . LEU A 1 300 ? 9.053 10.843 9.453 1.00 96.38 300 LEU A N 1
ATOM 2224 C CA . LEU A 1 300 ? 7.993 9.867 9.237 1.00 96.38 300 LEU A CA 1
ATOM 2225 C C . LEU A 1 300 ? 8.260 8.562 9.999 1.00 96.38 300 LEU A C 1
ATOM 2227 O O . LEU A 1 300 ? 7.364 8.063 10.669 1.00 96.38 300 LEU A O 1
ATOM 2231 N N . SER A 1 301 ? 9.490 8.044 9.963 1.00 94.81 301 SER A N 1
ATOM 2232 C CA . SER A 1 301 ? 9.873 6.858 10.738 1.00 94.81 301 SER A CA 1
ATOM 2233 C C . SER A 1 301 ? 9.675 7.086 12.239 1.00 94.81 301 SER A C 1
ATOM 2235 O O . SER A 1 301 ? 9.026 6.282 12.911 1.00 94.81 301 SER A O 1
ATOM 2237 N N . HIS A 1 302 ? 10.116 8.238 12.754 1.00 94.50 302 HIS A N 1
ATOM 2238 C CA . HIS A 1 302 ? 9.876 8.620 14.145 1.00 94.50 302 HIS A CA 1
ATOM 2239 C C . HIS A 1 302 ? 8.375 8.689 14.476 1.00 94.50 302 HIS A C 1
ATOM 2241 O O . HIS A 1 302 ? 7.943 8.157 15.499 1.00 94.50 302 HIS A O 1
ATOM 2247 N N . LEU A 1 303 ? 7.565 9.295 13.598 1.00 95.00 303 LEU A N 1
ATOM 2248 C CA . LEU A 1 303 ? 6.110 9.374 13.754 1.00 95.00 303 LEU A CA 1
ATOM 2249 C C . LEU A 1 303 ? 5.483 7.976 13.839 1.00 95.00 303 LEU A C 1
ATOM 2251 O O . LEU A 1 303 ? 4.714 7.707 14.759 1.00 95.00 303 LEU A O 1
ATOM 2255 N N . THR A 1 304 ? 5.856 7.070 12.930 1.00 94.31 304 THR A N 1
ATOM 2256 C CA . THR A 1 304 ? 5.299 5.711 12.902 1.00 94.31 304 THR A CA 1
ATOM 2257 C C . THR A 1 304 ? 5.601 4.904 14.156 1.00 94.31 304 THR A C 1
ATOM 2259 O O . THR A 1 304 ? 4.721 4.208 14.654 1.00 94.31 304 THR A O 1
ATOM 2262 N N . ARG A 1 305 ? 6.804 5.063 14.716 1.00 91.56 305 ARG A N 1
ATOM 2263 C CA . ARG A 1 305 ? 7.216 4.391 15.955 1.00 91.56 305 ARG A CA 1
ATOM 2264 C C . ARG A 1 305 ? 6.568 4.995 17.195 1.00 91.56 305 ARG A C 1
ATOM 2266 O O . ARG A 1 305 ? 6.235 4.273 18.121 1.00 91.56 305 ARG A O 1
ATOM 2273 N N . THR A 1 306 ? 6.370 6.313 17.207 1.00 92.50 306 THR A N 1
ATOM 2274 C CA . THR A 1 306 ? 5.797 7.017 18.366 1.00 92.50 306 THR A CA 1
ATOM 2275 C C . THR A 1 306 ? 4.309 6.718 18.552 1.00 92.50 306 THR A C 1
ATOM 2277 O O . THR A 1 306 ? 3.832 6.696 19.685 1.00 92.50 306 THR A O 1
ATOM 2280 N N . TYR A 1 307 ? 3.574 6.508 17.455 1.00 91.44 307 TYR A N 1
ATOM 2281 C CA . TYR A 1 307 ? 2.111 6.374 17.468 1.00 91.44 307 TYR A CA 1
ATOM 2282 C C . TYR A 1 307 ? 1.596 5.000 17.030 1.00 91.44 307 TYR A C 1
ATOM 2284 O O . TYR A 1 307 ? 0.392 4.855 16.829 1.00 91.44 307 TYR A O 1
ATOM 2292 N N . SER A 1 308 ? 2.472 4.001 16.877 1.00 91.81 308 SER A N 1
ATOM 2293 C CA . SER A 1 308 ? 2.092 2.674 16.372 1.00 91.81 308 SER A CA 1
ATOM 2294 C C . SER A 1 308 ? 1.310 2.741 15.054 1.00 91.81 308 SER A C 1
ATOM 2296 O O . SER A 1 308 ? 0.259 2.122 14.888 1.00 91.81 308 SER A O 1
ATOM 2298 N N . LEU A 1 309 ? 1.802 3.566 14.128 1.00 94.31 309 LEU A N 1
ATOM 2299 C CA . LEU A 1 309 ? 1.160 3.861 12.847 1.00 94.31 309 LEU A CA 1
ATOM 2300 C C . LEU A 1 309 ? 1.813 3.027 11.737 1.00 94.31 309 LEU A C 1
ATOM 2302 O O . LEU A 1 309 ? 3.037 3.028 11.589 1.00 94.31 309 LEU A O 1
ATOM 2306 N N . LEU A 1 310 ? 1.004 2.360 10.915 1.00 96.75 310 LEU A N 1
ATOM 2307 C CA . LEU A 1 310 ? 1.453 1.736 9.669 1.00 96.75 310 LEU A CA 1
ATOM 2308 C C . LEU A 1 310 ? 1.392 2.766 8.532 1.00 96.75 310 LEU A C 1
ATOM 2310 O O . LEU A 1 310 ? 0.308 3.176 8.119 1.00 96.75 310 LEU A O 1
ATOM 2314 N N . ALA A 1 311 ? 2.550 3.171 8.006 1.00 97.69 311 ALA A N 1
ATOM 2315 C CA . ALA A 1 311 ? 2.649 4.087 6.873 1.00 97.69 311 ALA A CA 1
ATOM 2316 C C . ALA A 1 311 ? 3.086 3.353 5.596 1.00 97.69 311 ALA A C 1
ATOM 2318 O O . ALA A 1 311 ? 4.219 2.880 5.504 1.00 97.69 311 ALA A O 1
ATOM 2319 N N . LEU A 1 312 ? 2.217 3.306 4.581 1.00 97.69 312 LEU A N 1
ATOM 2320 C CA . LEU A 1 312 ? 2.539 2.800 3.247 1.00 97.69 312 LEU A CA 1
ATOM 2321 C C . LEU A 1 312 ? 2.931 3.933 2.299 1.00 97.69 312 LEU A C 1
ATOM 2323 O O . LEU A 1 312 ? 2.176 4.880 2.089 1.00 97.69 312 LEU A O 1
ATOM 2327 N N . ILE A 1 313 ? 4.090 3.797 1.658 1.00 97.00 313 ILE A N 1
ATOM 2328 C CA . ILE A 1 313 ? 4.577 4.731 0.637 1.00 97.00 313 ILE A CA 1
ATOM 2329 C C . ILE A 1 313 ? 4.564 4.033 -0.720 1.00 97.00 313 ILE A C 1
ATOM 2331 O O . ILE A 1 313 ? 5.359 3.121 -0.957 1.00 97.00 313 ILE A O 1
ATOM 2335 N N . GLN A 1 314 ? 3.715 4.495 -1.637 1.00 95.75 314 GLN A N 1
ATOM 2336 C CA . GLN A 1 314 ? 3.727 4.028 -3.022 1.00 95.75 314 GLN A CA 1
ATOM 2337 C C . GLN A 1 314 ? 4.902 4.649 -3.776 1.00 95.75 314 GLN A C 1
ATOM 2339 O O . GLN A 1 314 ? 5.041 5.875 -3.888 1.00 95.75 314 GLN A O 1
ATOM 2344 N N . ASN A 1 315 ? 5.753 3.790 -4.324 1.00 94.25 315 ASN A N 1
ATOM 2345 C CA . ASN A 1 315 ? 6.934 4.173 -5.078 1.00 94.25 315 ASN A CA 1
ATOM 2346 C C . ASN A 1 315 ? 6.886 3.519 -6.468 1.00 94.25 315 ASN A C 1
ATOM 2348 O O . ASN A 1 315 ? 7.172 2.328 -6.599 1.00 94.25 315 ASN A O 1
ATOM 2352 N N . PRO A 1 316 ? 6.538 4.258 -7.533 1.00 93.12 316 PRO A N 1
ATOM 2353 C CA . PRO A 1 316 ? 6.488 3.695 -8.865 1.00 93.12 316 PRO A CA 1
ATOM 2354 C C . PRO A 1 316 ? 7.875 3.211 -9.277 1.00 93.12 316 PRO A C 1
ATOM 2356 O O . PRO A 1 316 ? 8.897 3.861 -9.042 1.00 93.12 316 PRO A O 1
ATOM 2359 N N . ALA A 1 317 ? 7.893 2.064 -9.928 1.00 91.69 317 ALA A N 1
ATOM 2360 C CA . ALA A 1 317 ? 9.063 1.437 -10.485 1.00 91.69 317 ALA A CA 1
ATOM 2361 C C . ALA A 1 317 ? 8.915 1.354 -12.005 1.00 91.69 317 ALA A C 1
ATOM 2363 O O . ALA A 1 317 ? 7.823 1.170 -12.546 1.00 91.69 317 ALA A O 1
ATOM 2364 N N . SER A 1 318 ? 10.029 1.533 -12.705 1.00 89.62 318 SER A N 1
ATOM 2365 C CA . SER A 1 318 ? 10.065 1.521 -14.167 1.00 89.62 318 SER A CA 1
ATOM 2366 C C . SER A 1 318 ? 11.226 0.677 -14.659 1.00 89.62 318 SER A C 1
ATOM 2368 O O . SER A 1 318 ? 12.271 0.616 -14.011 1.00 89.62 318 SER A O 1
ATOM 2370 N N . VAL A 1 319 ? 11.045 0.024 -15.803 1.00 85.88 319 VAL A N 1
ATOM 2371 C CA . VAL A 1 319 ? 12.134 -0.695 -16.464 1.00 85.88 319 VAL A CA 1
ATOM 2372 C C . VAL A 1 319 ? 13.122 0.338 -17.024 1.00 85.88 319 VAL A C 1
ATOM 2374 O O . VAL A 1 319 ? 12.684 1.294 -17.675 1.00 85.88 319 VAL A O 1
ATOM 2377 N N . PRO A 1 320 ? 14.439 0.199 -16.777 1.00 81.44 320 PRO A N 1
ATOM 2378 C CA . PRO A 1 320 ? 15.430 1.090 -17.361 1.00 81.44 320 PRO A CA 1
ATOM 2379 C C . PRO A 1 320 ? 15.315 1.067 -18.882 1.00 81.44 320 PRO A C 1
ATOM 2381 O O . PRO A 1 320 ? 15.254 0.009 -19.505 1.00 81.44 320 PRO A O 1
ATOM 2384 N N . ARG A 1 321 ? 15.273 2.257 -19.480 1.00 78.12 321 ARG A N 1
ATOM 2385 C CA . ARG A 1 321 ? 15.218 2.399 -20.932 1.00 78.12 321 ARG A CA 1
ATOM 2386 C C . ARG A 1 321 ? 16.535 1.912 -21.527 1.00 78.12 321 ARG A C 1
ATOM 2388 O O . ARG A 1 321 ? 17.593 2.378 -21.102 1.00 78.12 321 ARG A O 1
ATOM 2395 N N . ASP A 1 322 ? 16.456 1.040 -22.530 1.00 74.38 322 ASP A N 1
ATOM 2396 C CA . ASP A 1 322 ? 17.641 0.638 -23.282 1.00 74.38 322 ASP A CA 1
ATOM 2397 C C . ASP A 1 322 ? 18.348 1.880 -23.844 1.00 74.38 322 ASP A C 1
ATOM 2399 O O . ASP A 1 322 ? 17.678 2.807 -24.329 1.00 74.38 322 ASP A O 1
ATOM 2403 N N . PRO A 1 323 ? 19.690 1.943 -23.765 1.00 68.50 323 PRO A N 1
ATOM 2404 C CA . PRO A 1 323 ? 20.436 3.052 -24.327 1.00 68.50 323 PRO A CA 1
ATOM 2405 C C . PRO A 1 323 ? 20.130 3.120 -25.821 1.00 68.50 323 PRO A C 1
ATOM 2407 O O . PRO A 1 323 ? 20.428 2.192 -26.572 1.00 68.50 323 PRO A O 1
ATOM 2410 N N . VAL A 1 324 ? 19.505 4.219 -26.248 1.00 73.88 324 VAL A N 1
ATOM 2411 C CA . VAL A 1 324 ? 19.246 4.465 -27.667 1.00 73.88 324 VAL A CA 1
ATOM 2412 C C . VAL A 1 324 ? 20.603 4.420 -28.375 1.00 73.88 324 VAL A C 1
ATOM 2414 O O . VAL A 1 324 ? 21.505 5.158 -27.960 1.00 73.88 324 VAL A O 1
ATOM 2417 N N . PRO A 1 325 ? 20.796 3.556 -29.391 1.00 70.88 325 PRO A N 1
ATOM 2418 C CA . PRO A 1 325 ? 22.053 3.511 -30.118 1.00 70.88 325 PRO A CA 1
ATOM 2419 C C . PRO A 1 325 ? 22.352 4.920 -30.638 1.00 70.88 325 PRO A C 1
ATOM 2421 O O . PRO A 1 325 ? 21.445 5.567 -31.173 1.00 70.88 325 PRO A O 1
ATOM 2424 N N . PRO A 1 326 ? 23.578 5.437 -30.443 1.00 68.00 326 PRO A N 1
ATOM 2425 C CA . PRO A 1 326 ? 23.898 6.798 -30.830 1.00 68.00 326 PRO A CA 1
ATOM 2426 C C . PRO A 1 326 ? 23.621 6.943 -32.323 1.00 68.00 326 PRO A C 1
ATOM 2428 O O . PRO A 1 326 ? 24.243 6.268 -33.146 1.00 68.00 326 PRO A O 1
ATOM 2431 N N . HIS A 1 327 ? 22.671 7.812 -32.675 1.00 62.72 327 HIS A N 1
ATOM 2432 C CA . HIS A 1 327 ? 22.546 8.282 -34.045 1.00 62.72 327 HIS A CA 1
ATOM 2433 C C . HIS A 1 327 ? 23.907 8.857 -34.427 1.00 62.72 327 HIS A C 1
ATOM 2435 O O . HIS A 1 327 ? 24.358 9.837 -33.830 1.00 62.72 327 HIS A O 1
ATOM 2441 N N . GLN A 1 328 ? 24.577 8.182 -35.363 1.00 55.31 328 GLN A N 1
ATOM 2442 C CA . GLN A 1 328 ? 25.882 8.542 -35.901 1.00 55.31 328 GLN A CA 1
ATOM 2443 C C . GLN A 1 328 ? 25.789 9.921 -36.558 1.00 55.31 328 GLN A C 1
ATOM 2445 O O . GLN A 1 328 ? 25.593 10.054 -37.760 1.00 55.31 328 GLN A O 1
ATOM 2450 N N . SER A 1 329 ? 25.907 10.958 -35.742 1.00 59.62 329 SER A N 1
ATOM 2451 C CA . SER A 1 329 ? 26.250 12.296 -36.190 1.00 59.62 329 SER A CA 1
ATOM 2452 C C . SER A 1 329 ? 27.775 12.330 -36.178 1.00 59.62 329 SER A C 1
ATOM 2454 O O . SER A 1 329 ? 28.359 12.136 -35.109 1.00 59.62 329 SER A O 1
ATOM 2456 N N . PRO A 1 330 ? 28.458 12.509 -37.317 1.00 52.16 330 PRO A N 1
ATOM 2457 C CA . PRO A 1 330 ? 29.907 12.610 -37.338 1.00 52.16 330 PRO A CA 1
ATOM 2458 C C . PRO A 1 330 ? 30.316 13.989 -36.802 1.00 52.16 330 PRO A C 1
ATOM 2460 O O . PRO A 1 330 ? 30.639 14.891 -37.566 1.00 52.16 330 PRO A O 1
ATOM 2463 N N . SER A 1 331 ? 30.279 14.179 -35.481 1.00 56.19 331 SER A N 1
ATOM 2464 C CA . SER A 1 331 ? 30.935 15.310 -34.824 1.00 56.19 331 SER A CA 1
ATOM 2465 C C . SER A 1 331 ? 32.263 14.841 -34.243 1.00 56.19 331 SER A C 1
ATOM 2467 O O . SER A 1 331 ? 32.324 14.109 -33.256 1.00 56.19 331 SER A O 1
ATOM 2469 N N . ILE A 1 332 ? 33.325 15.256 -34.920 1.00 56.50 332 ILE A N 1
ATOM 2470 C CA . ILE A 1 332 ? 34.726 15.087 -34.551 1.00 56.50 332 ILE A CA 1
ATOM 2471 C C . ILE A 1 332 ? 34.992 15.870 -33.247 1.00 56.50 332 ILE A C 1
ATOM 2473 O O . ILE A 1 332 ? 34.591 17.024 -33.131 1.00 56.50 332 ILE A O 1
ATOM 2477 N N . ASN A 1 333 ? 35.700 15.239 -32.303 1.00 55.91 333 ASN A N 1
ATOM 2478 C CA . ASN A 1 333 ? 36.312 15.812 -31.089 1.00 55.91 333 ASN A CA 1
ATOM 2479 C C . ASN A 1 333 ? 35.412 16.190 -29.897 1.00 55.91 333 ASN A C 1
ATOM 2481 O O . ASN A 1 333 ? 35.354 17.344 -29.483 1.00 55.91 333 ASN A O 1
ATOM 2485 N N . SER A 1 334 ? 34.851 15.190 -29.217 1.00 52.81 334 SER A N 1
ATOM 2486 C CA . SER A 1 334 ? 34.694 15.270 -27.755 1.00 52.81 334 SER A CA 1
ATOM 2487 C C . SER A 1 334 ? 35.015 13.917 -27.118 1.00 52.81 334 SER A C 1
ATOM 2489 O O . SER A 1 334 ? 34.518 12.874 -27.541 1.00 52.81 334 SER A O 1
ATOM 2491 N N . GLU A 1 335 ? 35.934 13.931 -26.153 1.00 51.69 335 GLU A N 1
ATOM 2492 C CA . GLU A 1 335 ? 36.362 12.751 -25.406 1.00 51.69 335 GLU A CA 1
ATOM 2493 C C . GLU A 1 335 ? 35.169 12.112 -24.676 1.00 51.69 335 GLU A C 1
ATOM 2495 O O . GLU A 1 335 ? 34.422 12.807 -23.981 1.00 51.69 335 GLU A O 1
ATOM 2500 N N . PRO A 1 336 ? 34.967 10.788 -24.777 1.00 47.69 336 PRO A N 1
ATOM 2501 C CA . PRO A 1 336 ? 33.888 10.135 -24.064 1.00 47.69 336 PRO A CA 1
ATOM 2502 C C . PRO A 1 336 ? 34.313 9.899 -22.611 1.00 47.69 336 PRO A C 1
ATOM 2504 O O . PRO A 1 336 ? 35.003 8.922 -22.310 1.00 47.69 336 PRO A O 1
ATOM 2507 N N . GLN A 1 337 ? 33.845 10.745 -21.687 1.00 49.62 337 GLN A N 1
ATOM 2508 C CA . GLN A 1 337 ? 33.765 10.386 -20.269 1.00 49.62 337 GLN A CA 1
ATOM 2509 C C . GLN A 1 337 ? 32.787 9.211 -20.113 1.00 49.62 337 GLN A C 1
ATOM 2511 O O . GLN A 1 337 ? 31.596 9.370 -19.851 1.00 49.62 337 GLN A O 1
ATOM 2516 N N . LYS A 1 338 ? 33.300 7.992 -20.303 1.00 46.12 338 LYS A N 1
ATOM 2517 C CA . LYS A 1 338 ? 32.621 6.742 -19.965 1.00 46.12 338 LYS A CA 1
ATOM 2518 C C . LYS A 1 338 ? 32.554 6.618 -18.444 1.00 46.12 338 LYS A C 1
ATOM 2520 O O . LYS A 1 338 ? 33.340 5.895 -17.840 1.00 46.12 338 LYS A O 1
ATOM 2525 N N . ILE A 1 339 ? 31.582 7.278 -17.818 1.00 48.81 339 ILE A N 1
ATOM 2526 C CA . ILE A 1 339 ? 31.088 6.812 -16.522 1.00 48.81 339 ILE A CA 1
ATOM 2527 C C . ILE A 1 339 ? 30.341 5.514 -16.825 1.00 48.81 339 ILE A C 1
ATOM 2529 O O . ILE A 1 339 ? 29.194 5.520 -17.267 1.00 48.81 339 ILE A O 1
ATOM 2533 N N . HIS A 1 340 ? 31.036 4.392 -16.658 1.00 42.81 340 HIS A N 1
ATOM 2534 C CA . HIS A 1 340 ? 30.480 3.048 -16.732 1.00 42.81 340 HIS A CA 1
ATOM 2535 C C . HIS A 1 340 ? 29.531 2.865 -15.534 1.00 42.81 340 HIS A C 1
ATOM 2537 O O . HIS A 1 340 ? 29.874 2.235 -14.540 1.00 42.81 340 HIS A O 1
ATOM 2543 N N . ARG A 1 341 ? 28.347 3.493 -15.575 1.00 51.38 341 ARG A N 1
ATOM 2544 C CA . ARG A 1 341 ? 27.266 3.184 -14.638 1.00 51.38 341 ARG A CA 1
ATOM 2545 C C . ARG A 1 341 ? 26.749 1.809 -15.031 1.00 51.38 341 ARG A C 1
ATOM 2547 O O . ARG A 1 341 ? 25.899 1.698 -15.911 1.00 51.38 341 ARG A O 1
ATOM 2554 N N . GLN A 1 342 ? 27.317 0.765 -14.428 1.00 47.41 342 GLN A N 1
ATOM 2555 C CA . GLN A 1 342 ? 26.655 -0.532 -14.412 1.00 47.41 342 GLN A CA 1
ATOM 2556 C C . GLN A 1 342 ? 25.217 -0.303 -13.926 1.00 47.41 342 GLN A C 1
ATOM 2558 O O . GLN A 1 342 ? 25.028 0.438 -12.952 1.00 47.41 342 GLN A O 1
ATOM 2563 N N . PRO A 1 343 ? 24.206 -0.850 -14.620 1.00 53.38 343 PRO A N 1
ATOM 2564 C CA . PRO A 1 343 ? 22.846 -0.773 -14.127 1.00 53.38 343 PRO A CA 1
ATOM 2565 C C . PRO A 1 343 ? 22.824 -1.390 -12.721 1.00 53.38 343 PRO A C 1
ATOM 2567 O O . PRO A 1 343 ? 23.473 -2.421 -12.511 1.00 53.38 343 PRO A O 1
ATOM 2570 N N . PRO A 1 344 ? 22.156 -0.746 -11.747 1.00 61.00 344 PRO A N 1
ATOM 2571 C CA . PRO A 1 344 ? 22.040 -1.303 -10.407 1.00 61.00 344 PRO A CA 1
ATOM 2572 C C . PRO A 1 344 ? 21.485 -2.725 -10.505 1.00 61.00 344 PRO A C 1
ATOM 2574 O O . PRO A 1 344 ? 20.650 -3.010 -11.369 1.00 61.00 344 PRO A O 1
ATOM 2577 N N . ALA A 1 345 ? 21.993 -3.618 -9.653 1.00 58.00 345 ALA A N 1
ATOM 2578 C CA . ALA A 1 345 ? 21.532 -4.998 -9.616 1.00 58.00 345 ALA A CA 1
ATOM 2579 C C . ALA A 1 345 ? 19.999 -5.031 -9.459 1.00 58.00 345 ALA A C 1
ATOM 2581 O O . ALA A 1 345 ? 19.447 -4.183 -8.746 1.00 58.00 345 ALA A O 1
ATOM 2582 N N . PRO A 1 346 ? 19.306 -5.959 -10.142 1.00 59.50 346 PRO A N 1
ATOM 2583 C CA . PRO A 1 346 ? 17.865 -6.082 -10.010 1.00 59.50 346 PRO A CA 1
ATOM 2584 C C . PRO A 1 346 ? 17.512 -6.330 -8.545 1.00 59.50 346 PRO A C 1
ATOM 2586 O O . PRO A 1 346 ? 18.147 -7.129 -7.861 1.00 59.50 346 PRO A O 1
ATOM 2589 N N . VAL A 1 347 ? 16.501 -5.605 -8.079 1.00 71.50 347 VAL A N 1
ATOM 2590 C CA . VAL A 1 347 ? 16.046 -5.621 -6.682 1.00 71.50 347 VAL A CA 1
ATOM 2591 C C . VAL A 1 347 ? 15.255 -6.903 -6.367 1.00 71.50 347 VAL A C 1
ATOM 2593 O O . VAL A 1 347 ? 15.026 -7.215 -5.207 1.00 71.50 347 VAL A O 1
ATOM 2596 N N . SER A 1 348 ? 14.856 -7.643 -7.405 1.00 83.56 348 SER A N 1
ATOM 2597 C CA . SER A 1 348 ? 13.986 -8.814 -7.338 1.00 83.56 348 SER A CA 1
ATOM 2598 C C . SER A 1 348 ? 14.756 -10.128 -7.474 1.00 83.56 348 SER A C 1
ATOM 2600 O O . SER A 1 348 ? 15.668 -10.236 -8.299 1.00 83.56 348 SER A O 1
ATOM 2602 N N . ILE A 1 349 ? 14.318 -11.167 -6.760 1.00 83.12 349 ILE A N 1
ATOM 2603 C CA . ILE A 1 349 ? 14.737 -12.560 -6.978 1.00 83.12 349 ILE A CA 1
ATOM 2604 C C . ILE A 1 349 ? 14.257 -13.105 -8.331 1.00 83.12 349 ILE A C 1
ATOM 2606 O O . ILE A 1 349 ? 14.804 -14.081 -8.852 1.00 83.12 349 ILE A O 1
ATOM 2610 N N . PHE A 1 350 ? 13.227 -12.489 -8.916 1.00 78.62 350 PHE A N 1
ATOM 2611 C CA . PHE A 1 350 ? 12.706 -12.875 -10.215 1.00 78.62 350 PHE A CA 1
ATOM 2612 C C . PHE A 1 350 ? 13.554 -12.227 -11.304 1.00 78.62 350 PHE A C 1
ATOM 2614 O O . PHE A 1 350 ? 13.445 -11.034 -11.570 1.00 78.62 350 PHE A O 1
ATOM 2621 N N . ALA A 1 351 ? 14.351 -13.032 -12.011 1.00 77.25 351 ALA A N 1
ATOM 2622 C CA . ALA A 1 351 ? 15.202 -12.555 -13.108 1.00 77.25 351 ALA A CA 1
ATOM 2623 C C . ALA A 1 351 ? 14.423 -11.846 -14.239 1.00 77.25 351 ALA A C 1
ATOM 2625 O O . ALA A 1 351 ? 14.990 -11.056 -14.993 1.00 77.25 351 ALA A O 1
ATOM 2626 N N . SER A 1 352 ? 13.120 -12.122 -14.368 1.00 76.38 352 SER A N 1
ATOM 2627 C CA . SER A 1 352 ? 12.221 -11.442 -15.306 1.00 76.38 352 SER A CA 1
ATOM 2628 C C . SER A 1 352 ? 11.871 -10.015 -14.884 1.00 76.38 352 SER A C 1
ATOM 2630 O O . SER A 1 352 ? 11.442 -9.221 -15.719 1.00 76.38 352 SER A O 1
ATOM 2632 N N . ASN A 1 353 ? 12.028 -9.681 -13.604 1.00 82.00 353 ASN A N 1
ATOM 2633 C CA . ASN A 1 353 ? 11.659 -8.391 -13.059 1.00 82.00 353 ASN A CA 1
ATOM 2634 C C . ASN A 1 353 ? 12.855 -7.430 -13.103 1.00 82.00 353 ASN A C 1
ATOM 2636 O O . ASN A 1 353 ? 13.815 -7.534 -12.343 1.00 82.00 353 ASN A O 1
ATOM 2640 N N . LYS A 1 354 ? 12.776 -6.476 -14.031 1.00 85.88 354 LYS A N 1
ATOM 2641 C CA . LYS A 1 354 ? 13.793 -5.439 -14.256 1.00 85.88 354 LYS A CA 1
ATOM 2642 C C . LYS A 1 354 ? 13.371 -4.078 -13.696 1.00 85.88 354 LYS A C 1
ATOM 2644 O O . LYS A 1 354 ? 13.916 -3.055 -14.105 1.00 85.88 354 LYS A O 1
ATOM 2649 N N . LEU A 1 355 ? 12.355 -4.041 -12.834 1.00 87.50 355 LEU A N 1
ATOM 2650 C CA . LEU A 1 355 ? 11.817 -2.794 -12.308 1.00 87.50 355 LEU A CA 1
ATOM 2651 C C . LEU A 1 355 ? 12.837 -2.108 -11.395 1.00 87.50 355 LEU A C 1
ATOM 2653 O O . LEU A 1 355 ? 13.382 -2.711 -10.472 1.00 87.50 355 LEU A O 1
ATOM 2657 N N . ILE A 1 356 ? 13.063 -0.819 -11.645 1.00 89.38 356 ILE A N 1
ATOM 2658 C CA . ILE A 1 356 ? 13.875 0.053 -10.799 1.00 89.38 356 ILE A CA 1
ATOM 2659 C C . ILE A 1 356 ? 12.937 1.051 -10.113 1.00 89.38 356 ILE A C 1
ATOM 2661 O O . ILE A 1 356 ? 12.293 1.845 -10.810 1.00 89.38 356 ILE A O 1
ATOM 2665 N N . PRO A 1 357 ? 12.845 1.037 -8.772 1.00 91.25 357 PRO A N 1
ATOM 2666 C CA . PRO A 1 357 ? 12.026 1.991 -8.034 1.00 91.25 357 PRO A CA 1
ATOM 2667 C C . PRO A 1 357 ? 12.533 3.433 -8.168 1.00 91.25 357 PRO A C 1
ATOM 2669 O O . PRO A 1 357 ? 13.739 3.678 -8.087 1.00 91.25 357 PRO A O 1
ATOM 2672 N N . ALA A 1 358 ? 11.625 4.405 -8.300 1.00 90.81 358 ALA A N 1
ATOM 2673 C CA . ALA A 1 358 ? 11.977 5.812 -8.520 1.00 90.81 358 ALA A CA 1
ATOM 2674 C C . ALA A 1 358 ? 12.848 6.397 -7.393 1.00 90.81 358 ALA A C 1
ATOM 2676 O O . ALA A 1 358 ? 13.816 7.114 -7.653 1.00 90.81 358 ALA A O 1
ATOM 2677 N N . LEU A 1 359 ? 12.544 6.053 -6.139 1.00 89.12 359 LEU A N 1
ATOM 2678 C CA . LEU A 1 359 ? 13.294 6.497 -4.955 1.00 89.12 359 LEU A CA 1
ATOM 2679 C C . LEU A 1 359 ? 14.293 5.451 -4.418 1.00 89.12 359 LEU A C 1
ATOM 2681 O O . LEU A 1 359 ? 14.692 5.517 -3.256 1.00 89.12 359 LEU A O 1
ATOM 2685 N N . GLY A 1 360 ? 14.730 4.498 -5.251 1.00 82.81 360 GLY A N 1
ATOM 2686 C CA . GLY A 1 360 ? 15.520 3.331 -4.820 1.00 82.81 360 GLY A CA 1
ATOM 2687 C C . GLY A 1 360 ? 16.894 3.620 -4.194 1.00 82.81 360 GLY A C 1
ATOM 2688 O O . GLY A 1 360 ? 17.482 2.730 -3.598 1.00 82.81 360 GLY A O 1
ATOM 2689 N N . HIS A 1 361 ? 17.410 4.845 -4.292 1.00 83.69 361 HIS A N 1
ATOM 2690 C CA . HIS A 1 361 ? 18.710 5.233 -3.730 1.00 83.69 361 HIS A CA 1
ATOM 2691 C C . HIS A 1 361 ? 18.623 5.801 -2.302 1.00 83.69 361 HIS A C 1
ATOM 2693 O O . HIS A 1 361 ? 19.640 5.871 -1.622 1.00 83.69 361 HIS A O 1
ATOM 2699 N N . VAL A 1 362 ? 17.432 6.214 -1.852 1.00 88.81 362 VAL A N 1
ATOM 2700 C CA . VAL A 1 362 ? 17.221 6.835 -0.529 1.00 88.81 362 VAL A CA 1
ATOM 2701 C C . VAL A 1 362 ? 16.261 6.003 0.302 1.00 88.81 362 VAL A C 1
ATOM 2703 O O . VAL A 1 362 ? 16.558 5.679 1.448 1.00 88.81 362 VAL A O 1
ATOM 2706 N N . LEU A 1 363 ? 15.125 5.621 -0.286 1.00 90.25 363 LEU A N 1
ATOM 2707 C CA . LEU A 1 363 ? 14.021 4.982 0.425 1.00 90.25 363 LEU A CA 1
ATOM 2708 C C . LEU A 1 363 ? 14.428 3.711 1.200 1.00 90.25 363 LEU A C 1
ATOM 2710 O O . LEU A 1 363 ? 14.025 3.608 2.357 1.00 90.25 363 LEU A O 1
ATOM 2714 N N . PRO A 1 364 ? 15.272 2.795 0.667 1.00 89.56 364 PRO A N 1
ATOM 2715 C CA . PRO A 1 364 ? 15.628 1.556 1.370 1.00 89.56 364 PRO A CA 1
ATOM 2716 C C . PRO A 1 364 ? 16.270 1.747 2.751 1.00 89.56 364 PRO A C 1
ATOM 2718 O O . PRO A 1 364 ? 16.168 0.865 3.594 1.00 89.56 364 PRO A O 1
ATOM 2721 N N . VAL A 1 365 ? 16.920 2.889 3.002 1.00 90.12 365 VAL A N 1
ATOM 2722 C CA . VAL A 1 365 ? 17.615 3.161 4.273 1.00 90.12 365 VAL A CA 1
ATOM 2723 C C . VAL A 1 365 ? 16.643 3.560 5.391 1.00 90.12 365 VAL A C 1
ATOM 2725 O O . VAL A 1 365 ? 16.955 3.383 6.569 1.00 90.12 365 VAL A O 1
ATOM 2728 N N . TYR A 1 366 ? 15.462 4.075 5.040 1.00 92.62 366 TYR A N 1
ATOM 2729 C CA . TYR A 1 366 ? 14.500 4.646 5.993 1.00 92.62 366 TYR A CA 1
ATOM 2730 C C . TYR A 1 366 ? 13.220 3.829 6.153 1.00 92.62 366 TYR A C 1
ATOM 2732 O O . TYR A 1 366 ? 12.398 4.152 7.004 1.00 92.62 366 TYR A O 1
ATOM 2740 N N . VAL A 1 367 ? 13.039 2.787 5.345 1.00 94.12 367 VAL A N 1
ATOM 2741 C CA . VAL A 1 367 ? 11.905 1.873 5.479 1.00 94.12 367 VAL A CA 1
ATOM 2742 C C . VAL A 1 367 ? 12.242 0.746 6.448 1.00 94.12 367 VAL A C 1
ATOM 2744 O O . VAL A 1 367 ? 13.401 0.341 6.593 1.00 94.12 367 VAL A O 1
ATOM 2747 N N . ASP A 1 368 ? 11.215 0.240 7.116 1.00 94.88 368 ASP A N 1
ATOM 2748 C CA . ASP A 1 368 ? 11.288 -0.976 7.920 1.00 94.88 368 ASP A CA 1
ATOM 2749 C C . ASP A 1 368 ? 11.077 -2.212 7.029 1.00 94.88 368 ASP A C 1
ATOM 2751 O O . ASP A 1 368 ? 11.720 -3.246 7.232 1.00 94.88 368 ASP A O 1
ATOM 2755 N N . MET A 1 369 ? 10.251 -2.073 5.983 1.00 94.88 369 MET A N 1
ATOM 2756 C CA . MET A 1 369 ? 10.006 -3.100 4.969 1.00 94.88 369 MET A CA 1
ATOM 2757 C C . MET A 1 369 ? 9.883 -2.493 3.564 1.00 94.88 369 MET A C 1
ATOM 2759 O O . MET A 1 369 ? 9.213 -1.485 3.337 1.00 94.88 369 MET A O 1
ATOM 2763 N N . GLY A 1 370 ? 10.535 -3.120 2.592 1.00 95.25 370 GLY A N 1
ATOM 2764 C CA . GLY A 1 370 ? 10.406 -2.834 1.173 1.00 95.25 370 GLY A CA 1
ATOM 2765 C C . GLY A 1 370 ? 9.716 -3.987 0.468 1.00 95.25 370 GLY A C 1
ATOM 2766 O O . GLY A 1 370 ? 10.206 -5.113 0.489 1.00 95.25 370 GLY A O 1
ATOM 2767 N N . LEU A 1 371 ? 8.597 -3.687 -0.177 1.00 96.44 371 LEU A N 1
ATOM 2768 C CA . LEU A 1 371 ? 7.817 -4.619 -0.974 1.00 96.44 371 LEU A CA 1
ATOM 2769 C C . LEU A 1 371 ? 7.967 -4.284 -2.453 1.00 96.44 371 LEU A C 1
ATOM 2771 O O . LEU A 1 371 ? 8.056 -3.115 -2.827 1.00 96.44 371 LEU A O 1
ATOM 2775 N N . LEU A 1 372 ? 7.967 -5.301 -3.299 1.00 95.69 372 LEU A N 1
ATOM 2776 C CA . LEU A 1 372 ? 7.887 -5.178 -4.745 1.00 95.69 372 LEU A CA 1
ATOM 2777 C C . LEU A 1 372 ? 6.648 -5.923 -5.228 1.00 95.69 372 LEU A C 1
ATOM 2779 O O . LEU A 1 372 ? 6.571 -7.145 -5.138 1.00 95.69 372 LEU A O 1
ATOM 2783 N N . VAL A 1 373 ? 5.676 -5.169 -5.731 1.00 95.69 373 VAL A N 1
ATOM 2784 C CA . VAL A 1 373 ? 4.437 -5.688 -6.300 1.00 95.69 373 VAL A CA 1
ATOM 2785 C C . VAL A 1 373 ? 4.584 -5.725 -7.815 1.00 95.69 373 VAL A C 1
ATOM 2787 O O . VAL A 1 373 ? 4.733 -4.692 -8.471 1.00 95.69 373 VAL A O 1
ATOM 2790 N N . SER A 1 374 ? 4.559 -6.928 -8.376 1.00 93.06 374 SER A N 1
ATOM 2791 C CA . SER A 1 374 ? 4.709 -7.171 -9.812 1.00 93.06 374 SER A CA 1
ATOM 2792 C C . SER A 1 374 ? 3.592 -8.068 -10.335 1.00 93.06 374 SER A C 1
ATOM 2794 O O . SER A 1 374 ? 2.941 -8.767 -9.562 1.00 93.06 374 SER A O 1
ATOM 2796 N N . ARG A 1 375 ? 3.346 -8.047 -11.648 1.00 90.56 375 ARG A N 1
ATOM 2797 C CA . ARG A 1 375 ? 2.385 -8.954 -12.289 1.00 90.56 375 ARG A CA 1
ATOM 2798 C C . ARG A 1 375 ? 3.137 -10.012 -13.076 1.00 90.56 375 ARG A C 1
ATOM 2800 O O . ARG A 1 375 ? 3.906 -9.672 -13.974 1.00 90.56 375 ARG A O 1
ATOM 2807 N N . LEU A 1 376 ? 2.884 -11.283 -12.784 1.00 89.56 376 LEU A N 1
ATOM 2808 C CA . LEU A 1 376 ? 3.468 -12.408 -13.512 1.00 89.56 376 LEU A CA 1
ATOM 2809 C C . LEU A 1 376 ? 2.390 -13.236 -14.225 1.00 89.56 376 LEU A C 1
ATOM 2811 O O . LEU A 1 376 ? 1.251 -13.300 -13.762 1.00 89.56 376 LEU A O 1
ATOM 2815 N N . PRO A 1 377 ? 2.715 -13.888 -15.355 1.00 89.94 377 PRO A N 1
ATOM 2816 C CA . PRO A 1 377 ? 1.799 -14.819 -16.004 1.00 89.94 377 PRO A CA 1
ATOM 2817 C C . PRO A 1 377 ? 1.484 -16.015 -15.094 1.00 89.94 377 PRO A C 1
ATOM 2819 O O . PRO A 1 377 ? 2.388 -16.609 -14.509 1.00 89.94 377 PRO A O 1
ATOM 2822 N N . ARG A 1 378 ? 0.206 -16.401 -15.004 1.00 88.88 378 ARG A N 1
ATOM 2823 C CA . ARG A 1 378 ? -0.269 -17.454 -14.087 1.00 88.88 378 ARG A CA 1
ATOM 2824 C C . ARG A 1 378 ? 0.254 -18.844 -14.448 1.00 88.88 378 ARG A C 1
ATOM 2826 O O . ARG A 1 378 ? 0.565 -19.639 -13.566 1.00 88.88 378 ARG A O 1
ATOM 2833 N N . GLY A 1 379 ? 0.298 -19.168 -15.739 1.00 85.56 379 GLY A N 1
ATOM 2834 C CA . GLY A 1 379 ? 0.679 -20.487 -16.236 1.00 85.56 379 GLY A CA 1
ATOM 2835 C C . GLY A 1 379 ? 1.773 -20.453 -17.299 1.00 85.56 379 GLY A C 1
ATOM 2836 O O . GLY A 1 379 ? 2.100 -19.418 -17.869 1.00 85.56 379 GLY A O 1
ATOM 2837 N N . LYS A 1 380 ? 2.312 -21.632 -17.640 1.00 85.19 380 LYS A N 1
ATOM 2838 C CA . LYS A 1 380 ? 3.326 -21.776 -18.705 1.00 85.19 380 LYS A CA 1
ATOM 2839 C C . LYS A 1 380 ? 2.827 -21.291 -20.069 1.00 85.19 380 LYS A C 1
ATOM 2841 O O . LYS A 1 380 ? 3.595 -20.717 -20.834 1.00 85.19 380 LYS A O 1
ATOM 2846 N N . LEU A 1 381 ? 1.552 -21.543 -20.381 1.00 85.25 381 LEU A N 1
ATOM 2847 C CA . LEU A 1 381 ? 0.932 -21.067 -21.619 1.00 85.25 381 LEU A CA 1
ATOM 2848 C C . LEU A 1 381 ? 0.793 -19.545 -21.603 1.00 85.25 381 LEU A C 1
ATOM 2850 O O . LEU A 1 381 ? 1.201 -18.904 -22.565 1.00 85.25 381 LEU A O 1
ATOM 2854 N N . ASP A 1 382 ? 0.305 -18.980 -20.497 1.00 85.44 382 ASP A N 1
ATOM 2855 C CA . ASP A 1 382 ? 0.220 -17.530 -20.295 1.00 85.44 382 ASP A CA 1
ATOM 2856 C C . ASP A 1 382 ? 1.596 -16.875 -20.446 1.00 85.44 382 ASP A C 1
ATOM 2858 O O . ASP A 1 382 ? 1.724 -15.894 -21.165 1.00 85.44 382 ASP A O 1
ATOM 2862 N N . ALA A 1 383 ? 2.641 -17.465 -19.858 1.00 85.88 383 ALA A N 1
ATOM 2863 C CA . ALA A 1 383 ? 4.017 -16.995 -19.982 1.00 85.88 383 ALA A CA 1
ATOM 2864 C C . ALA A 1 383 ? 4.518 -17.052 -21.427 1.00 85.88 383 ALA A C 1
ATOM 2866 O O . ALA A 1 383 ? 5.114 -16.093 -21.913 1.00 85.88 383 ALA A O 1
ATOM 2867 N N . LYS A 1 384 ? 4.234 -18.145 -22.147 1.00 84.69 384 LYS A N 1
ATOM 2868 C CA . LYS A 1 384 ? 4.586 -18.255 -23.566 1.00 84.69 384 LYS A CA 1
ATOM 2869 C C . LYS A 1 384 ? 3.934 -17.138 -24.377 1.00 84.69 384 LYS A C 1
ATOM 2871 O O . LYS A 1 384 ? 4.608 -16.545 -25.206 1.00 84.69 384 LYS A O 1
ATOM 2876 N N . TYR A 1 385 ? 2.661 -16.831 -24.138 1.00 84.19 385 TYR A N 1
ATOM 2877 C CA . TYR A 1 385 ? 1.982 -15.735 -24.833 1.00 84.19 385 TYR A CA 1
ATOM 2878 C C . TYR A 1 385 ? 2.482 -14.355 -24.393 1.00 84.19 385 TYR A C 1
ATOM 2880 O O . TYR A 1 385 ? 2.710 -13.502 -25.244 1.00 84.19 385 TYR A O 1
ATOM 2888 N N . ALA A 1 386 ? 2.697 -14.150 -23.092 1.00 82.69 386 ALA A N 1
ATOM 2889 C CA . ALA A 1 386 ? 3.161 -12.887 -22.531 1.00 82.69 386 ALA A CA 1
ATOM 2890 C C . ALA A 1 386 ? 4.553 -12.502 -23.050 1.00 82.69 386 ALA A C 1
ATOM 2892 O O . ALA A 1 386 ? 4.765 -11.348 -23.411 1.00 82.69 386 ALA A O 1
ATOM 2893 N N . TYR A 1 387 ? 5.475 -13.468 -23.125 1.00 82.00 387 TYR A N 1
ATOM 2894 C CA . TYR A 1 387 ? 6.868 -13.221 -23.505 1.00 82.00 387 TYR A CA 1
ATOM 2895 C C . TYR A 1 387 ? 7.156 -13.416 -25.003 1.00 82.00 387 TYR A C 1
ATOM 2897 O O . TYR A 1 387 ? 8.126 -12.854 -25.500 1.00 82.00 387 TYR A O 1
ATOM 2905 N N . ALA A 1 388 ? 6.319 -14.136 -25.765 1.00 78.19 388 ALA A N 1
ATOM 2906 C CA . ALA A 1 388 ? 6.523 -14.289 -27.216 1.00 78.19 388 ALA A CA 1
ATOM 2907 C C . ALA A 1 388 ? 6.322 -12.985 -28.014 1.00 78.19 388 ALA A C 1
ATOM 2909 O O . ALA A 1 388 ? 6.761 -12.892 -29.160 1.00 78.19 388 ALA A O 1
ATOM 2910 N N . GLY A 1 389 ? 5.647 -11.984 -27.437 1.00 62.47 389 GLY A N 1
ATOM 2911 C CA . GLY A 1 389 ? 5.398 -10.698 -28.093 1.00 62.47 389 GLY A CA 1
ATOM 2912 C C . GLY A 1 389 ? 6.633 -9.801 -28.228 1.00 62.47 389 GLY A C 1
ATOM 2913 O O . GLY A 1 389 ? 6.653 -8.939 -29.107 1.00 62.47 389 GLY A O 1
ATOM 2914 N N . ASP A 1 390 ? 7.663 -10.014 -27.405 1.00 58.22 390 ASP A N 1
ATOM 2915 C CA . ASP A 1 390 ? 8.815 -9.107 -27.321 1.00 58.22 390 ASP A CA 1
ATOM 2916 C C . ASP A 1 390 ? 9.795 -9.293 -28.498 1.00 58.22 390 ASP A C 1
ATOM 2918 O O . ASP A 1 390 ? 10.410 -8.342 -28.972 1.00 58.22 390 ASP A O 1
ATOM 2922 N N . GLU A 1 391 ? 9.872 -10.500 -29.070 1.00 55.97 391 GLU A N 1
ATOM 2923 C CA . GLU A 1 391 ? 10.825 -10.812 -30.149 1.00 55.97 391 GLU A CA 1
ATOM 2924 C C . GLU A 1 391 ? 10.423 -10.252 -31.524 1.00 55.97 391 GLU A C 1
ATOM 2926 O O . GLU A 1 391 ? 11.267 -10.117 -32.409 1.00 55.97 391 GLU A O 1
ATOM 2931 N N . THR A 1 392 ? 9.145 -9.920 -31.742 1.00 52.62 392 THR A N 1
ATOM 2932 C CA . THR A 1 392 ? 8.648 -9.527 -33.080 1.00 52.62 392 THR A CA 1
ATOM 2933 C C . THR A 1 392 ? 8.241 -8.061 -33.203 1.00 52.62 392 THR A C 1
ATOM 2935 O O . THR A 1 392 ? 7.827 -7.637 -34.286 1.00 52.62 392 THR A O 1
ATOM 2938 N N . GLY A 1 393 ? 8.350 -7.265 -32.130 1.00 53.97 393 GLY A N 1
ATOM 2939 C CA . GLY A 1 393 ? 8.087 -5.817 -32.137 1.00 53.97 393 GLY A CA 1
ATOM 2940 C C . GLY A 1 393 ? 6.658 -5.407 -32.531 1.00 53.97 393 GLY A C 1
ATOM 2941 O O . GLY A 1 393 ? 6.351 -4.219 -32.620 1.00 53.97 393 GLY A O 1
ATOM 2942 N N . ARG A 1 394 ? 5.757 -6.367 -32.772 1.00 48.34 394 ARG A N 1
ATOM 2943 C CA . ARG A 1 394 ? 4.330 -6.125 -32.984 1.00 48.34 394 ARG A CA 1
ATOM 2944 C C . ARG A 1 394 ? 3.632 -6.399 -31.670 1.00 48.34 394 ARG A C 1
ATOM 2946 O O . ARG A 1 394 ? 3.443 -7.555 -31.313 1.00 48.34 394 ARG A O 1
ATOM 2953 N N . GLY A 1 395 ? 3.233 -5.334 -30.981 1.00 50.59 395 GLY A N 1
ATOM 2954 C CA . GLY A 1 395 ? 2.415 -5.400 -29.773 1.00 50.59 395 GLY A CA 1
ATOM 2955 C C . GLY A 1 395 ? 1.078 -6.089 -30.043 1.00 50.59 395 GLY A C 1
ATOM 2956 O O . GLY A 1 395 ? 0.064 -5.439 -30.305 1.00 50.59 395 GLY A O 1
ATOM 2957 N N . VAL A 1 396 ? 1.072 -7.421 -30.008 1.00 53.06 396 VAL A N 1
ATOM 2958 C CA . VAL A 1 396 ? -0.150 -8.212 -29.990 1.00 53.06 396 VAL A CA 1
ATOM 2959 C C . VAL A 1 396 ? -0.799 -7.933 -28.644 1.00 53.06 396 VAL A C 1
ATOM 2961 O O . VAL A 1 396 ? -0.214 -8.164 -27.591 1.00 53.06 396 VAL A O 1
ATOM 2964 N N . LYS A 1 397 ? -2.011 -7.376 -28.672 1.00 58.09 397 LYS A N 1
ATOM 2965 C CA . LYS A 1 397 ? -2.812 -7.192 -27.462 1.00 58.09 397 LYS A CA 1
ATOM 2966 C C . LYS A 1 397 ? -3.034 -8.580 -26.859 1.00 58.09 397 LYS A C 1
ATOM 2968 O O . LYS A 1 397 ? -3.770 -9.366 -27.450 1.00 58.09 397 LYS A O 1
ATOM 2973 N N . ASN A 1 398 ? -2.403 -8.854 -25.717 1.00 64.12 398 ASN A N 1
ATOM 2974 C CA . ASN A 1 398 ? -2.456 -10.103 -24.945 1.00 64.12 398 ASN A CA 1
ATOM 2975 C C . ASN A 1 398 ? -3.862 -10.382 -24.367 1.00 64.12 398 ASN A C 1
ATOM 2977 O O . ASN A 1 398 ? -4.038 -10.579 -23.166 1.00 64.12 398 ASN A O 1
ATOM 2981 N N . LYS A 1 399 ? -4.903 -10.366 -25.209 1.00 69.06 399 LYS A N 1
ATOM 2982 C CA . LYS A 1 399 ? -6.271 -10.706 -24.820 1.00 69.06 399 LYS A CA 1
ATOM 2983 C C . LYS A 1 399 ? -6.304 -12.184 -24.435 1.00 69.06 399 LYS A C 1
ATOM 2985 O O . LYS A 1 399 ? -6.177 -13.044 -25.299 1.00 69.06 399 LYS A O 1
ATOM 2990 N N . GLY A 1 400 ? -6.483 -12.456 -23.144 1.00 80.38 400 GLY A N 1
ATOM 2991 C CA . GLY A 1 400 ? -6.667 -13.805 -22.602 1.00 80.38 400 GLY A CA 1
ATOM 2992 C C . GLY A 1 400 ? -5.502 -14.351 -21.776 1.00 80.38 400 GLY A C 1
ATOM 2993 O O . GLY A 1 400 ? -5.646 -15.438 -21.226 1.00 80.38 400 GLY A O 1
ATOM 2994 N N . VAL A 1 401 ? -4.388 -13.620 -21.648 1.00 86.00 401 VAL A N 1
ATOM 2995 C CA . VAL A 1 401 ? -3.302 -14.009 -20.735 1.00 86.00 401 VAL A CA 1
ATOM 2996 C C . VAL A 1 401 ? -3.760 -13.774 -19.301 1.00 86.00 401 VAL A C 1
ATOM 2998 O O . VAL A 1 401 ? -4.084 -12.647 -18.925 1.00 86.00 401 VAL A O 1
ATOM 3001 N N . LYS A 1 402 ? -3.790 -14.836 -18.495 1.00 88.44 402 LYS A N 1
ATOM 3002 C CA . LYS A 1 402 ? -4.088 -14.717 -17.067 1.00 88.44 402 LYS A CA 1
ATOM 3003 C C . LYS A 1 402 ? -2.831 -14.263 -16.334 1.00 88.44 402 LYS A C 1
ATOM 3005 O O . LYS A 1 402 ? -1.807 -14.942 -16.384 1.00 88.44 402 LYS A O 1
ATOM 3010 N N . MET A 1 403 ? -2.926 -13.133 -15.645 1.00 88.25 403 MET A N 1
ATOM 3011 C CA . MET A 1 403 ? -1.862 -12.584 -14.805 1.00 88.25 403 MET A CA 1
ATOM 3012 C C . MET A 1 403 ? -2.221 -12.770 -13.329 1.00 88.25 403 MET A C 1
ATOM 3014 O O . MET A 1 403 ? -3.401 -12.807 -12.978 1.00 88.25 403 MET A O 1
ATOM 3018 N N . VAL A 1 404 ? -1.207 -12.882 -12.482 1.00 93.19 404 VAL A N 1
ATOM 3019 C CA . VAL A 1 404 ? -1.312 -12.899 -11.019 1.00 93.19 404 VAL A CA 1
ATOM 3020 C C . VAL A 1 404 ? -0.417 -11.809 -10.444 1.00 93.19 404 VAL A C 1
ATOM 3022 O O . VAL A 1 404 ? 0.638 -11.512 -11.010 1.00 93.19 404 VAL A O 1
ATOM 3025 N N . GLY A 1 405 ? -0.844 -11.207 -9.341 1.00 94.06 405 GLY A N 1
ATOM 3026 C CA . GLY A 1 405 ? -0.017 -10.302 -8.558 1.00 94.06 405 GLY A CA 1
ATOM 3027 C C . GLY A 1 405 ? 0.965 -11.101 -7.708 1.00 94.06 405 GLY A C 1
ATOM 3028 O O . GLY A 1 405 ? 0.611 -12.135 -7.145 1.00 94.06 405 GLY A O 1
ATOM 3029 N N . ILE A 1 406 ? 2.202 -10.634 -7.623 1.00 95.25 406 ILE A N 1
ATOM 3030 C CA . ILE A 1 406 ? 3.240 -11.169 -6.746 1.00 95.25 406 ILE A CA 1
ATOM 3031 C C . ILE A 1 406 ? 3.710 -10.037 -5.852 1.00 95.25 406 ILE A C 1
ATOM 3033 O O . ILE A 1 406 ? 4.087 -8.979 -6.356 1.00 95.25 406 ILE A O 1
ATOM 3037 N N . VAL A 1 407 ? 3.705 -10.275 -4.545 1.00 96.62 407 VAL A N 1
ATOM 3038 C CA . VAL A 1 407 ? 4.369 -9.425 -3.557 1.00 96.62 407 VAL A CA 1
ATOM 3039 C C . VAL A 1 407 ? 5.670 -10.102 -3.180 1.00 96.62 407 VAL A C 1
ATOM 3041 O O . VAL A 1 407 ? 5.658 -11.239 -2.722 1.00 96.62 407 VAL A O 1
ATOM 3044 N N . GLU A 1 408 ? 6.779 -9.406 -3.357 1.00 96.06 408 GLU A N 1
ATOM 3045 C CA . GLU A 1 408 ? 8.098 -9.840 -2.916 1.00 96.06 408 GLU A CA 1
ATOM 3046 C C . GLU A 1 408 ? 8.617 -8.893 -1.834 1.00 96.06 408 GLU A C 1
ATOM 3048 O O . GLU A 1 408 ? 8.545 -7.673 -1.983 1.00 96.06 408 GLU A O 1
ATOM 3053 N N . VAL A 1 409 ? 9.173 -9.442 -0.759 1.00 95.75 409 VAL A N 1
ATOM 3054 C CA . VAL A 1 409 ? 9.893 -8.681 0.261 1.00 95.75 409 VAL A CA 1
ATOM 3055 C C . VAL A 1 409 ? 11.314 -8.448 -0.241 1.00 95.75 409 VAL A C 1
ATOM 3057 O O . VAL A 1 409 ? 12.155 -9.340 -0.196 1.00 95.75 409 VAL A O 1
ATOM 3060 N N . VAL A 1 410 ? 11.600 -7.249 -0.736 1.00 93.12 410 VAL A N 1
ATOM 3061 C CA . VAL A 1 410 ? 12.915 -6.913 -1.310 1.00 93.12 410 VAL A CA 1
ATOM 3062 C C . VAL A 1 410 ? 13.908 -6.397 -0.280 1.00 93.12 410 VAL A C 1
ATOM 3064 O O . VAL A 1 410 ? 15.119 -6.508 -0.457 1.00 93.12 410 VAL A O 1
ATOM 3067 N N . ALA A 1 411 ? 13.404 -5.822 0.804 1.00 90.19 411 ALA A N 1
ATOM 3068 C CA . ALA A 1 411 ? 14.216 -5.348 1.908 1.00 90.19 411 ALA A CA 1
ATOM 3069 C C . ALA A 1 411 ? 13.421 -5.475 3.199 1.00 90.19 411 ALA A C 1
ATOM 3071 O O . ALA A 1 411 ? 12.227 -5.187 3.234 1.00 90.19 411 ALA A O 1
ATOM 3072 N N . GLU A 1 412 ? 14.083 -5.871 4.274 1.00 90.94 412 GLU A N 1
ATOM 3073 C CA . GLU A 1 412 ? 13.466 -5.890 5.587 1.00 90.94 412 GLU A CA 1
ATOM 3074 C C . GLU A 1 412 ? 14.519 -5.681 6.665 1.00 90.94 412 GLU A C 1
ATOM 3076 O O . GLU A 1 412 ? 15.594 -6.279 6.612 1.00 90.94 412 GLU A O 1
ATOM 3081 N N . ARG A 1 413 ? 14.209 -4.832 7.644 1.00 87.12 413 ARG A N 1
ATOM 3082 C CA . ARG A 1 413 ? 15.148 -4.474 8.706 1.00 87.12 413 ARG A CA 1
ATOM 3083 C C . ARG A 1 413 ? 15.258 -5.530 9.808 1.00 87.12 413 ARG A C 1
ATOM 3085 O O . ARG A 1 413 ? 16.337 -5.680 10.371 1.00 87.12 413 ARG A O 1
ATOM 3092 N N . TRP A 1 414 ? 14.167 -6.232 10.122 1.00 81.75 414 TRP A N 1
ATOM 3093 C CA . TRP A 1 414 ? 14.038 -6.932 11.406 1.00 81.75 414 TRP A CA 1
ATOM 3094 C C . TRP A 1 414 ? 14.002 -8.459 11.300 1.00 81.75 414 TRP A C 1
ATOM 3096 O O . TRP A 1 414 ? 14.795 -9.123 11.958 1.00 81.75 414 TRP A O 1
ATOM 3106 N N . GLU A 1 415 ? 13.119 -9.040 10.479 1.00 81.50 415 GLU A N 1
ATOM 3107 C CA . GLU A 1 415 ? 12.931 -10.504 10.455 1.00 81.50 415 GLU A CA 1
ATOM 3108 C C . GLU A 1 415 ? 13.742 -11.212 9.359 1.00 81.50 415 GLU A C 1
ATOM 3110 O O . GLU A 1 415 ? 13.695 -12.437 9.246 1.00 81.50 415 GLU A O 1
ATOM 3115 N N . GLY A 1 416 ? 14.499 -10.464 8.551 1.00 83.69 416 GLY A N 1
ATOM 3116 C CA . GLY A 1 416 ? 15.382 -11.033 7.532 1.00 83.69 416 GLY A CA 1
ATOM 3117 C C . GLY A 1 416 ? 14.653 -11.796 6.422 1.00 83.69 416 GLY A C 1
ATOM 3118 O O . GLY A 1 416 ? 15.249 -12.677 5.807 1.00 83.69 416 GLY A O 1
ATOM 3119 N N . ARG A 1 417 ? 13.389 -11.467 6.125 1.00 87.44 417 ARG A N 1
ATOM 3120 C CA . ARG A 1 417 ? 12.572 -12.157 5.108 1.00 87.44 417 ARG A CA 1
ATOM 3121 C C . ARG A 1 417 ? 12.858 -11.685 3.681 1.00 87.44 417 ARG A C 1
ATOM 3123 O O . ARG A 1 417 ? 12.016 -11.834 2.802 1.00 87.44 417 ARG A O 1
ATOM 3130 N N . GLY A 1 418 ? 14.034 -11.112 3.432 1.00 89.50 418 GLY A N 1
ATOM 3131 C CA . GLY A 1 418 ? 14.443 -10.696 2.092 1.00 89.50 418 GLY A CA 1
ATOM 3132 C C . GLY A 1 418 ? 14.366 -11.869 1.108 1.00 89.50 418 GLY A C 1
ATOM 3133 O O . GLY A 1 418 ? 14.968 -12.917 1.336 1.00 89.50 418 GLY A O 1
ATOM 3134 N N . GLY A 1 419 ? 13.605 -11.698 0.029 1.00 90.31 419 GLY A N 1
ATOM 3135 C CA . GLY A 1 419 ? 13.311 -12.721 -0.973 1.00 90.31 419 GLY A CA 1
ATOM 3136 C C . GLY A 1 419 ? 12.087 -13.594 -0.672 1.00 90.31 419 GLY A C 1
ATOM 3137 O O . GLY A 1 419 ? 11.741 -14.437 -1.498 1.00 90.31 419 GLY A O 1
ATOM 3138 N N . ALA A 1 420 ? 11.402 -13.421 0.464 1.00 94.38 420 ALA A N 1
ATOM 3139 C CA . ALA A 1 420 ? 10.094 -14.042 0.669 1.00 94.38 420 ALA A CA 1
ATOM 3140 C C . ALA A 1 420 ? 9.077 -13.441 -0.309 1.00 94.38 420 ALA A C 1
ATOM 3142 O O . ALA A 1 420 ? 9.119 -12.247 -0.611 1.00 94.38 420 ALA A O 1
ATOM 3143 N N . TRP A 1 421 ? 8.157 -14.258 -0.814 1.00 95.94 421 TRP A N 1
ATOM 3144 C CA . TRP A 1 421 ? 7.159 -13.795 -1.770 1.00 95.94 421 TRP A CA 1
ATOM 3145 C C . TRP A 1 421 ? 5.847 -14.556 -1.639 1.00 95.94 421 TRP A C 1
ATOM 3147 O O . TRP A 1 421 ? 5.824 -15.725 -1.257 1.00 95.94 421 TRP A O 1
ATOM 3157 N N . GLY A 1 422 ? 4.761 -13.873 -1.982 1.00 95.75 422 GLY A N 1
ATOM 3158 C CA . GLY A 1 422 ? 3.412 -14.415 -1.996 1.00 95.75 422 GLY A CA 1
ATOM 3159 C C . GLY A 1 422 ? 2.670 -13.996 -3.255 1.00 95.75 422 GLY A C 1
ATOM 3160 O O . GLY A 1 422 ? 2.948 -12.945 -3.836 1.00 95.75 422 GLY A O 1
ATOM 3161 N N . ALA A 1 423 ? 1.734 -14.831 -3.690 1.00 95.88 423 ALA A N 1
ATOM 3162 C CA . ALA A 1 423 ? 0.942 -14.591 -4.884 1.00 95.88 423 ALA A CA 1
ATOM 3163 C C . ALA A 1 423 ? -0.511 -14.278 -4.528 1.00 95.88 423 ALA A C 1
ATOM 3165 O O . ALA A 1 423 ? -1.062 -14.827 -3.576 1.00 95.88 423 ALA A O 1
ATOM 3166 N N . PHE A 1 424 ? -1.140 -13.414 -5.315 1.00 96.06 424 PHE A N 1
ATOM 3167 C CA . PHE A 1 424 ? -2.532 -13.031 -5.137 1.00 96.06 424 PHE A CA 1
ATOM 3168 C C . PHE A 1 424 ? -3.212 -12.744 -6.476 1.00 96.06 424 PHE A C 1
ATOM 3170 O O . PHE A 1 424 ? -2.575 -12.471 -7.497 1.00 96.06 424 PHE A O 1
ATOM 3177 N N . VAL A 1 425 ? -4.538 -12.778 -6.466 1.00 94.62 425 VAL A N 1
ATOM 3178 C CA . VAL A 1 425 ? -5.387 -12.276 -7.546 1.00 94.62 425 VAL A CA 1
ATOM 3179 C C . VAL A 1 425 ? -6.268 -11.157 -7.019 1.00 94.62 425 VAL A C 1
ATOM 3181 O O . VAL A 1 425 ? -6.777 -11.237 -5.905 1.00 94.62 425 VAL A O 1
ATOM 3184 N N . VAL A 1 426 ? -6.457 -10.121 -7.832 1.00 92.94 426 VAL A N 1
ATOM 3185 C CA . VAL A 1 426 ? -7.433 -9.061 -7.568 1.00 92.94 426 VAL A CA 1
ATOM 3186 C C . VAL A 1 426 ? -8.672 -9.363 -8.400 1.00 92.94 426 VAL A C 1
ATOM 3188 O O . VAL A 1 426 ? -8.592 -9.491 -9.623 1.00 92.94 426 VAL A O 1
ATOM 3191 N N . SER A 1 427 ? -9.803 -9.534 -7.726 1.00 92.62 427 SER A N 1
ATOM 3192 C CA . SER A 1 427 ? -11.105 -9.763 -8.354 1.00 92.62 427 SER A CA 1
ATOM 3193 C C . SER A 1 427 ? -11.682 -8.452 -8.915 1.00 92.62 427 SER A C 1
ATOM 3195 O O . SER A 1 427 ? -11.158 -7.365 -8.661 1.00 92.62 427 SER A O 1
ATOM 3197 N N . GLU A 1 428 ? -12.750 -8.526 -9.715 1.00 89.75 428 GLU A N 1
ATOM 3198 C CA . GLU A 1 428 ? -13.360 -7.331 -10.328 1.00 89.75 428 GLU A CA 1
ATOM 3199 C C . GLU A 1 428 ? -13.885 -6.338 -9.277 1.00 89.75 428 GLU A C 1
ATOM 3201 O O . GLU A 1 428 ? -13.736 -5.128 -9.441 1.00 89.75 428 GLU A O 1
ATOM 3206 N N . ASP A 1 429 ? -14.382 -6.851 -8.153 1.00 88.69 429 ASP A N 1
ATOM 3207 C CA . ASP A 1 429 ? -14.796 -6.105 -6.955 1.00 88.69 429 ASP A CA 1
ATOM 3208 C C . ASP A 1 429 ? -13.620 -5.502 -6.154 1.00 88.69 429 ASP A C 1
ATOM 3210 O O . ASP A 1 429 ? -13.829 -4.743 -5.211 1.00 88.69 429 ASP A O 1
ATOM 3214 N N . GLY A 1 430 ? -12.377 -5.797 -6.546 1.00 87.62 430 GLY A N 1
ATOM 3215 C CA . GLY A 1 430 ? -11.153 -5.310 -5.908 1.00 87.62 430 GLY A CA 1
ATOM 3216 C C . GLY A 1 430 ? -10.645 -6.172 -4.765 1.00 87.62 430 GLY A C 1
ATOM 3217 O O . GLY A 1 430 ? -9.589 -5.878 -4.198 1.00 87.62 430 GLY A O 1
ATOM 3218 N N . ARG A 1 431 ? -11.343 -7.264 -4.446 1.00 91.88 431 ARG A N 1
ATOM 3219 C CA . ARG A 1 431 ? -10.925 -8.179 -3.390 1.00 91.88 431 ARG A CA 1
ATOM 3220 C C . ARG A 1 431 ? -9.644 -8.903 -3.776 1.00 91.88 431 ARG A C 1
ATOM 3222 O O . ARG A 1 431 ? -9.566 -9.507 -4.850 1.00 91.88 431 ARG A O 1
ATOM 3229 N N . MET A 1 432 ? -8.672 -8.906 -2.871 1.00 93.94 432 MET A N 1
ATOM 3230 C CA . MET A 1 432 ? -7.529 -9.808 -2.968 1.00 93.94 432 MET A CA 1
ATOM 3231 C C . MET A 1 432 ? -7.901 -11.223 -2.509 1.00 93.94 432 MET A C 1
ATOM 3233 O O . MET A 1 432 ? -8.581 -11.405 -1.500 1.00 93.94 432 MET A O 1
ATOM 3237 N N . GLY A 1 433 ? -7.442 -12.229 -3.249 1.00 92.38 433 GLY A N 1
ATOM 3238 C CA . GLY A 1 433 ? -7.585 -13.642 -2.903 1.00 92.38 433 GLY A CA 1
ATOM 3239 C C . GLY A 1 433 ? -6.361 -14.461 -3.301 1.00 92.38 433 GLY A C 1
ATOM 3240 O O . GLY A 1 433 ? -5.506 -13.986 -4.052 1.00 92.38 433 GLY A O 1
ATOM 3241 N N . ASP A 1 434 ? -6.286 -15.694 -2.802 1.00 89.81 434 ASP A N 1
ATOM 3242 C CA . ASP A 1 434 ? -5.260 -16.661 -3.206 1.00 89.81 434 ASP A CA 1
ATOM 3243 C C . ASP A 1 434 ? -5.438 -17.093 -4.682 1.00 89.81 434 ASP A C 1
ATOM 3245 O O . ASP A 1 434 ? -6.542 -17.043 -5.237 1.00 89.81 434 ASP A O 1
ATOM 3249 N N . VAL A 1 435 ? -4.328 -17.487 -5.322 1.00 86.44 435 VAL A N 1
ATOM 3250 C CA . VAL A 1 435 ? -4.229 -17.851 -6.757 1.00 86.44 435 VAL A CA 1
ATOM 3251 C C . VAL A 1 435 ? -4.839 -19.206 -7.093 1.00 86.44 435 VAL A C 1
ATOM 3253 O O . VAL A 1 435 ? -4.618 -20.177 -6.344 1.00 86.44 435 VAL A O 1
#

Radius of gyration: 30.2 Å; chains: 1; bounding box: 71×81×92 Å

InterPro domains:
  IPR027417 P-loop containing nucleoside triphosphate hydrolase [G3DSA:3.40.50.300] (33-430)
  IPR051988 Homologous Recombination Repair RAD51 Paralog [PTHR46457] (37-183)

pLDDT: mean 74.78, std 22.13, range [31.36, 98.12]

Secondary structure (DSSP, 8-state):
-----------GGGGS-HHHHHHHHHHHHHT----------B--S-HHHHHHTTTSB-SEEEEEEEETTSTHHHHHHHHHHHHHHH-TTEEEEEEESSS---HHHHHHHHHHHHHH-HHHHHHHHHHS----TT--HHHHHHHHHTTEEEEE--SHHHHHHHHHHHHHHHHHHHHHHHHHHHSSS---------------------------------------------PPP------------------------PPPPP--EEEEEEEETHHHHHHHHHHH-HHHHHHHHHHHHHHHHHHHHHHT-EEEEEEEEEPPPPPPPP---------------PPPPPSSS-TT---EETTTTTHHHH-SEEEEEEEEESSHHHHHHHHHTSSS------TT--EEEEEEEEEESSS--TT-EEEEEE-TT--EE--

Sequence (435 aa):
MAVGLSAEAMLAESLVSAEEVQGIVDAILDGRSIRDGGKERVSLGVKSVDEALGGGLREGVVSVNCERGGDGLDFSLNVLASCLLQDATATAAVIDTAGNVDVLRIYSIIVSRLNVDVDLVQSLRSSTDCGRQDVGVEELAATVLDRVSIMRVFDFVGVMEAVGEVKEGLEGRKKNDASKEHDEVRMEVVTEPTGPTEEPRERIIADSEGEEEDEMLFDTEVAKTSSSIPVQRLSVEPNVTSPAATTATAATPAQPKQPGPPETKTSFMLIDSLSHALSSHLKKDFPRATNLLTTFLHSLSHLTRTYSLLALIQNPASVPRDPVPPHQSPSINSEPQKIHRQPPAPVSIFASNKLIPALGHVLPVYVDMGLLVSRLPRGKLDAKYAYAGDETGRGVKNKGVKMVGIVEVVAERWEGRGGAWGAFVVSEDGRMGDV

Foldseek 3Di:
DDDDDDDDDDDPCVVADPVNVVLVVVCVVVVHQSPDPDADFQALAAVQFCVLVVNHHFFFEEEEEEADVFCSVLVVLSSVLSQLLVDVLAAEEEEAQPPPDDLLLSLLQNLVVCVVDVPSVVVNVVVDPPPDPDQDSSNSSVSSSVSYHYHYDHALVSVVVSVVVVLCVLVVVVVVVVVVVPPVPDDDDDDDDDDDDDDDDDDDDDDDDDDDDDDDDDDDDDDDDDDDDDDDDDDDDDDDDDDDDDDDDDDDDDDPDDDPDPNRAHAEYEYHASCSNLVVVCVPPVVVSLVVVLVVLQVRRVSSVVRRHYYYHYWYWDADDDPDPPPPDPDPDDDDPPPVPDPPDALAPPPPDRTDTSCNVRVLVRGQWYKYKYKDFPDPVLNCLVPVCPVPVDPDPSPPGDIKIKIATSHHDRSPSHGRMGIWDQDPSSRIYHD

Organism: NCBI:txid682080

=== Feature glossary ===
Each block in this record encodes a different view of the same protein. In brief:

Predicted aligned error. PAE(i, j) answers: if I align the predicted and true structures on residue i, how far off (in Å) do I expect residue j to be? A block-diagonal PAE matrix with low values on the blocks and high values off-diagonal is the signature of a multi-domain protein with confidently predicted domains but uncertain inter-domain orientation.

Contact-map, Ramachandran, and PAE plots. Plot images: a contact map (which residues are close in 3D, as an N×N binary image), a Ramachandran scatter (backbone torsion angles, revealing secondary-structure composition at a glance), and — for AlphaFold structures — a PAE heatmap (pairwise prediction confidence).

Backbone torsions (φ/ψ). φ (phi) and ψ (psi) are the two rotatable backbone dihedrals per residue: φ is the C(i-1)–N–Cα–C torsion, ψ is the N–Cα–C–N(i+1) torsion, both in degrees on (−180°, 180°]. α-helical residues cluster near (−60°, −45°); β-strand residues near (−120°, +130°). A Ramachandran plot is simply a scatter of (φ, ψ) for every residue.

Foldseek 3Di. A 3Di character summarizes, for each residue, the relative orientation of the Cα frame of its nearest spatial neighbor. Because it encodes fold topology rather than chemistry, 3Di alignments detect remote structural similarity that sequence alignment misses.

Radius of gyration, Cα contacts, bounding box. Three whole-structure scalars: the radius of gyration (RMS distance of Cα from centroid, in Å), the count of Cα–Cα contacts (pairs closer than 8 Å and separated by more than four residues in sequence — i.e. tertiary, not local, contacts), and the bounding-box dimensions. Together they distinguish compact globular folds from extended fibres or disordered chains.

Sequence. Sequence gives the chain of amino acids in standard one-letter code (A=alanine, C=cysteine, …, Y=tyrosine), read N→C. It is the only feature that is directly encoded by the gene; all structural features are derived from the folded form of this sequence.

mmCIF coordinates. Atomic coordinates in PDBx/mmCIF format — the same representation the Protein Data Bank distributes. Each line of the _atom_site loop places one backbone atom in Cartesian space (units: ångströms, origin: arbitrary).

Secondary structure (3-state, P-SEA). Three-state secondary structure (P-SEA) collapses the eight DSSP classes into helix (a), strand (b), and coil (c). P-SEA assigns these from Cα geometry alone — distances and angles — without requiring backbone oxygens, so it works on any Cα trace.

InterPro / GO / CATH / organism. Functional annotations link the protein to curated databases. InterPro entries identify conserved domains and families by matching the sequence against member-database signatures (Pfam, PROSITE, CDD, …). Gene Ontology (GO) terms describe molecular function, biological process, and cellular component in a controlled vocabulary. CATH places the structure in a hierarchical fold classification (Class/Architecture/Topology/Homologous-superfamily). The organism is the source species.

B-factor. B-factor (Debye–Waller factor) reflects atomic displacement in the crystal lattice. It is an experimental observable (units Å²), not a prediction; low values mean the atom is pinned down, high values mean it moves or is heterogeneous across the crystal.

Rendered structure images. Structure images are PyMOL renders from six orthogonal camera directions. Cartoon representation draws helices as coils and strands as arrows; sticks shows the backbone as bonds; surface shows the solvent-excluded envelope. Rainbow coloring maps sequence position to hue (blue→red, N→C); chain coloring assigns a distinct color per polypeptide.

Solvent-accessible surface area. Solvent-accessible surface area (SASA) is the area in Å² traced out by the centre of a 1.4 Å probe sphere (a water molecule) rolled over the protein's van der Waals surface (Shrake–Rupley / Lee–Richards construction). Buried residues have near-zero SASA; fully exposed residues can exceed 200 Å². The total SASA scales roughly with the number of surface residues.

Secondary structure (8-state, DSSP). The SS8 string is DSSP's per-residue secondary-structure call. α-helix (H) means an i→i+4 H-bond ladder; β-strand (E) means the residue participates in a β-sheet; 3₁₀ (G) and π (I) are tighter and wider helices; T/S are turns/bends; '-' is loop.

pLDDT. For AlphaFold models, the B-factor field carries pLDDT — the model's own estimate of local accuracy on a 0–100 scale. Regions with pLDDT<50 should be treated as essentially unmodeled; they often correspond to intrinsically disordered segments.

Nearest PDB structures. Nearest PDB neighbors are the top structural matches found by Foldseek when searching this structure against the entire Protein Data Bank. Each hit reports a TM-score (0 to 1; >0.5 almost always implies the same fold) and an E-value. These are *structural* homologs — they may share no detectable sequence similarity.